Protein AF-0000000078669606 (afdb_homodimer)

Sequence (468 aa):
MRELQNELRSTPSSILHALKALESRNIVRQNESTREYELTNIGYLVYIQLKNVVDSLEAISKFENFWLTHDVKPVPEEFLKTIGNLKNSKLVVASPDELKSPHELYTDLIKRAKWVRAISSVVFREYSDAFLELAFKGADIEAILPEKTYEKFINMLEDEELGALKKLSNMRIYTLEWNPRVSFTVTDYVLAFGLLFPDGRYDMTMDLVSYDPKARKWALDLFHHYKQFAKRVLMRELQNELRSTPSSILHALKALESRNIVRQNESTREYELTNIGYLVYIQLKNVVDSLEAISKFENFWLTHDVKPVPEEFLKTIGNLKNSKLVVASPDELKSPHELYTDLIKRAKWVRAISSVVFREYSDAFLELAFKGADIEAILPEKTYEKFINMLEDEELGALKKLSNMRIYTLEWNPRVSFTVTDYVLAFGLLFPDGRYDMTMDLVSYDPKARKWALDLFHHYKQFAKRVL

InterPro domains:
  IPR013561 Methanogenesis regulatory protein FilR1, middle domain [PF08350] (101-227)
  IPR016490 Transcriptional regulator, HTH, AF0396-type [PIRSF006692] (1-233)
  IPR036390 Winged helix DNA-binding domain superfamily [SSF46785] (2-88)

Secondary structure (DSSP, 8-state):
-HHHHHHHT--HHHHHHHHHHHHHTTSEEE-TTT--EEE-HHHHHHHHHHHHHHHHHHHHHHTHHHHHHS--TTS-HHHHTTGGGGTT-EEEE--TT-SS-HHHHHHHHHTT-SEEEEE-S---HHHHHHHHHHHHTT-EEEEEEEHHHHHHHHHHS-HHHHHHHHH-TTEEEEEESS---EEEEEESS-EEEEEB-TTS-B-TTEEEEE--HHHHHHHHHHHHHHHTT-EE--/-HHHHHHHT--HHHHHHHHHHHHHTTSEEE-TTT--EEE-HHHHHHHHHHHHHHHHHHHHHHTHHHHHHS--TTS-HHHHTTGGGGTT-EEEE--TT-SS-HHHHHHHHHTT-SEEEEE-S---HHHHHHHHHHHHTT-EEEEEEEHHHHHHHHHHS-HHHHHHHHH-TTEEEEEESS---EEEEEESS-EEEEEB-TTS-B-TTEEEEE--HHHHHHHHHHHHHHHTT-EE--

Solvent-accessible surface area (backbone atoms only — not comparable to full-atom values): 24513 Å² total; per-residue (Å²): 106,70,69,54,32,69,72,65,72,49,52,69,67,59,50,51,52,50,50,51,53,35,36,76,68,46,26,31,45,66,38,86,87,77,67,42,75,43,70,32,54,48,22,47,52,50,47,46,38,53,52,41,46,52,34,25,51,47,26,48,61,76,40,38,69,61,42,58,61,25,42,63,76,58,52,55,65,80,55,58,55,49,43,23,44,47,44,79,40,43,81,46,67,51,40,89,84,39,89,50,49,44,64,53,53,50,48,63,67,53,70,79,43,59,31,38,44,33,34,34,69,66,76,50,70,71,57,51,51,48,52,50,53,38,40,73,73,63,15,41,35,40,37,38,22,24,50,71,36,41,51,52,49,55,68,70,44,51,70,68,54,49,55,52,50,73,68,38,86,45,43,36,35,26,32,25,96,57,76,63,58,46,28,35,40,29,37,79,63,39,23,41,42,33,43,17,31,80,86,64,50,73,47,70,39,45,29,41,35,27,67,45,67,58,32,31,49,52,48,48,52,52,49,50,59,52,50,74,69,36,44,81,76,77,106,70,67,54,33,69,72,65,72,50,52,69,67,59,50,51,52,50,50,51,55,34,35,77,67,46,26,31,44,66,38,85,86,76,67,42,75,43,68,32,53,48,23,46,54,49,47,45,40,52,52,42,46,52,34,26,53,47,25,48,60,74,41,38,67,61,44,58,62,27,43,64,77,58,53,57,65,80,55,59,54,50,43,22,46,47,45,78,39,43,80,46,65,51,39,89,84,41,89,51,50,45,64,53,52,50,49,64,66,52,67,79,42,58,32,39,45,34,35,33,69,66,76,49,70,70,57,50,51,48,52,50,52,38,41,73,73,64,14,40,34,38,36,39,21,22,50,73,34,40,52,51,49,56,70,70,45,50,71,67,55,49,55,52,50,71,68,37,85,45,44,37,36,26,30,26,96,57,75,62,57,45,27,34,39,29,37,79,61,39,24,43,41,32,42,18,30,78,87,65,48,73,46,70,41,48,30,41,36,28,67,45,67,57,32,30,49,52,49,48,51,52,48,52,59,52,49,74,70,34,44,78,75,76

Organism: Thermococcus barophilus (strain DSM 11836 / MP) (NCBI:txid391623)

Radius of gyration: 25.69 Å; Cα contacts (8 Å, |Δi|>4): 754; chains: 2; bounding box: 68×64×55 Å

Nearest PDB structures (foldseek):
  4urj-assembly1_A  TM=8.191E-01  e=1.853E-06  Homo sapiens
  4urj-assembly2_C  TM=7.518E-01  e=2.371E-06  Homo sapiens
  5bpi-assembly1_C  TM=5.073E-01  e=5.200E-08  Pyrococcus furiosus
  6kta-assembly1_A  TM=5.971E-01  e=2.873E-01  Halalkalibacterium halodurans C-125
  7kmf-assembly1_E  TM=5.403E-01  e=5.199E+00  Homo sapiens

pLDDT: mean 92.92, std 5.58, range [68.06, 98.69]

Foldseek 3Di:
DVVCCVVVVDDPVVVVVVVVVCVVVQQWDADPVPRDIDGDPNVVVVVVLVVQVVLLVLQCVVCVVQPVFFDPVLQDPVLSSRNSLLNQWDKFFADPPDPDDLLRVVLVQCQPFQEKEKEDAADDPSVVVSVVVNLVVPRQYEYEYEPVRVVVVVVVDDPVRVVVQVPRPRYWYWYAPDRSQWTWMAGPFKIWTWGAGPVSHTDSGITTMDRRPSNRVSVVVSSVVVVVRIDIDD/DVVVCVVVVDDPVVVVVVVVVCVVVQQWDADPVPRDIDGDPNVVVVVVLVVQVVLLVLQCVVCVVQPVFFDPVLQDPVLSSRNSLLNQWDKFFADPVDPDDLLRVVLVQCQPFQEKEKEDAADDPSVVVSVVVNLVVPRQYEYEYEPVRVVVVVVVDDPVRVVVQVPRPRYWYWYAPDRSQWTWMAGPFKIWTFGHGPVSHTDSGITTMDRRPSNRVSVVVSSVVVVVRIDIDD

Structure (mmCIF, N/CA/C/O backbone):
data_AF-0000000078669606-model_v1
#
loop_
_entity.id
_entity.type
_entity.pdbx_description
1 polymer 'Transcriptional regulator'
#
loop_
_atom_site.group_PDB
_atom_site.id
_atom_site.type_symbol
_atom_site.label_atom_id
_atom_site.label_alt_id
_atom_site.label_comp_id
_atom_site.label_asym_id
_atom_site.label_entity_id
_atom_site.label_seq_id
_atom_site.pdbx_PDB_ins_code
_atom_site.Cartn_x
_atom_site.Cartn_y
_atom_site.Cartn_z
_atom_site.occupancy
_atom_site.B_iso_or_equiv
_atom_site.auth_seq_id
_atom_site.auth_comp_id
_atom_site.auth_asym_id
_atom_site.auth_atom_id
_atom_site.pdbx_PDB_model_num
ATOM 1 N N . MET A 1 1 ? -26.266 18.016 -14.43 1 75.88 1 MET A N 1
ATOM 2 C CA . MET A 1 1 ? -27.469 17.25 -14.156 1 75.88 1 MET A CA 1
ATOM 3 C C . MET A 1 1 ? -27.812 16.344 -15.328 1 75.88 1 MET A C 1
ATOM 5 O O . MET A 1 1 ? -28.031 15.141 -15.133 1 75.88 1 MET A O 1
ATOM 9 N N . ARG A 1 2 ? -27.766 16.859 -16.578 1 75.19 2 ARG A N 1
ATOM 10 C CA . ARG A 1 2 ? -28.078 16.062 -17.75 1 75.19 2 ARG A CA 1
ATOM 11 C C . ARG A 1 2 ? -27.125 14.875 -17.875 1 75.19 2 ARG A C 1
ATOM 13 O O . ARG A 1 2 ? -27.562 13.758 -18.188 1 75.19 2 ARG A O 1
ATOM 20 N N . GLU A 1 3 ? -25.859 15.18 -17.594 1 77.94 3 GLU A N 1
ATOM 21 C CA . GLU A 1 3 ? -24.859 14.125 -17.672 1 77.94 3 GLU A CA 1
ATOM 22 C C . GLU A 1 3 ? -25.125 13.016 -16.672 1 77.94 3 GLU A C 1
ATOM 24 O O . GLU A 1 3 ? -25.031 11.828 -17 1 77.94 3 GLU A O 1
ATOM 29 N N . LEU A 1 4 ? -25.562 13.406 -15.469 1 81.56 4 LEU A N 1
ATOM 30 C CA . LEU A 1 4 ? -25.859 12.445 -14.406 1 81.56 4 LEU A CA 1
ATOM 31 C C . LEU A 1 4 ? -27.094 11.633 -14.734 1 81.56 4 LEU A C 1
ATOM 33 O O . LEU A 1 4 ? -27.156 10.43 -14.461 1 81.56 4 LEU A O 1
ATOM 37 N N . GLN A 1 5 ? -28.047 12.336 -15.328 1 83.5 5 GLN A N 1
ATOM 38 C CA . GLN A 1 5 ? -29.266 11.648 -15.727 1 83.5 5 GLN A CA 1
ATOM 39 C C . GLN A 1 5 ? -28.984 10.555 -16.75 1 83.5 5 GLN A C 1
ATOM 41 O O . GLN A 1 5 ? -29.516 9.453 -16.672 1 83.5 5 GLN A O 1
ATOM 46 N N . ASN A 1 6 ? -28.172 10.898 -17.609 1 82.88 6 ASN A N 1
ATOM 47 C CA . ASN A 1 6 ? -27.828 9.953 -18.656 1 82.88 6 ASN A CA 1
ATOM 48 C C . ASN A 1 6 ? -27.047 8.758 -18.109 1 82.88 6 ASN A C 1
ATOM 50 O O . ASN A 1 6 ? -27.25 7.625 -18.547 1 82.88 6 ASN A O 1
ATOM 54 N N . GLU A 1 7 ? -26.234 9 -17.094 1 83.88 7 GLU A N 1
ATOM 55 C CA . GLU A 1 7 ? -25.359 7.969 -16.562 1 83.88 7 GLU A CA 1
ATOM 56 C C . GLU A 1 7 ? -26.094 7.074 -15.57 1 83.88 7 GLU A C 1
ATOM 58 O O . GLU A 1 7 ? -25.875 5.863 -15.531 1 83.88 7 GLU A O 1
ATOM 63 N N . LEU A 1 8 ? -27 7.617 -14.82 1 85.31 8 LEU A N 1
ATOM 64 C CA . LEU A 1 8 ? -27.625 6.891 -13.719 1 85.31 8 LEU A CA 1
ATOM 65 C C . LEU A 1 8 ? -29 6.363 -14.125 1 85.31 8 LEU A C 1
ATOM 67 O O . LEU A 1 8 ? -29.594 5.555 -13.406 1 85.31 8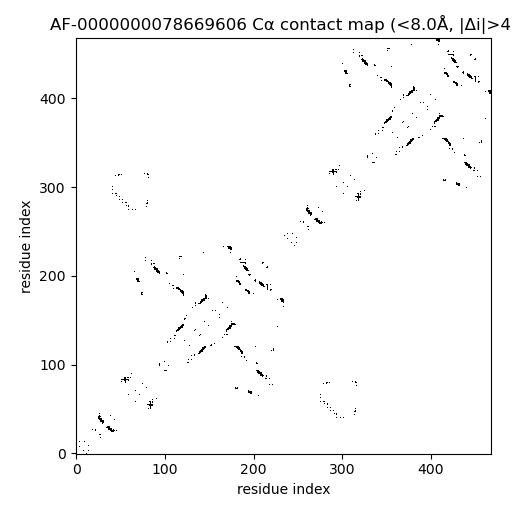 LEU A O 1
ATOM 71 N N . ARG A 1 9 ? -29.5 6.84 -15.234 1 86.19 9 ARG A N 1
ATOM 72 C CA . ARG A 1 9 ? -30.828 6.445 -15.711 1 86.19 9 ARG A CA 1
ATOM 73 C C . ARG A 1 9 ? -31.875 6.621 -14.617 1 86.19 9 ARG A C 1
ATOM 75 O O . ARG A 1 9 ? -32.625 5.699 -14.328 1 86.19 9 ARG A O 1
ATOM 82 N N . SER A 1 10 ? -31.812 7.738 -14.047 1 87.81 10 SER A N 1
ATOM 83 C CA . SER A 1 10 ? -32.719 8.086 -12.961 1 87.81 10 SER A CA 1
ATOM 84 C C . SER A 1 10 ? -33.406 9.43 -13.227 1 87.81 10 SER A C 1
ATOM 86 O O . SER A 1 10 ? -33 10.164 -14.133 1 87.81 10 SER A O 1
ATOM 88 N N . THR A 1 11 ? -34.375 9.68 -12.555 1 88.75 11 THR A N 1
ATOM 89 C CA . THR A 1 11 ? -35.094 10.93 -12.711 1 88.75 11 THR A CA 1
ATOM 90 C C . THR A 1 11 ? -34.344 12.086 -12.07 1 88.75 11 THR A C 1
ATOM 92 O O . THR A 1 11 ? -33.562 11.883 -11.125 1 88.75 11 THR A O 1
ATOM 95 N N . PRO A 1 12 ? -34.562 13.227 -12.672 1 87.5 12 PRO A N 1
ATOM 96 C CA . PRO A 1 12 ? -33.906 14.406 -12.078 1 87.5 12 PRO A CA 1
ATOM 97 C C . PRO A 1 12 ? -34.219 14.562 -10.594 1 87.5 12 PRO A C 1
ATOM 99 O O . PRO A 1 12 ? -33.344 14.945 -9.812 1 87.5 12 PRO A O 1
ATOM 102 N N . SER A 1 13 ? -35.406 14.305 -10.203 1 89.62 13 SER A N 1
ATOM 103 C CA . SER A 1 13 ? -35.781 14.43 -8.805 1 89.62 13 SER A CA 1
ATOM 104 C C . SER A 1 13 ? -35 13.461 -7.922 1 89.62 13 SER A C 1
ATOM 106 O O . SER A 1 13 ? -34.562 13.828 -6.84 1 89.62 13 SER A O 1
ATOM 108 N N . SER A 1 14 ? -34.875 12.266 -8.312 1 91.06 14 SER A N 1
ATOM 109 C CA . SER A 1 14 ? -34.125 11.258 -7.57 1 91.06 14 SER A CA 1
ATOM 110 C C . SER A 1 14 ? -32.625 11.641 -7.48 1 91.06 14 SER A C 1
ATOM 112 O O . SER A 1 14 ? -32 11.445 -6.441 1 91.06 14 SER A O 1
ATOM 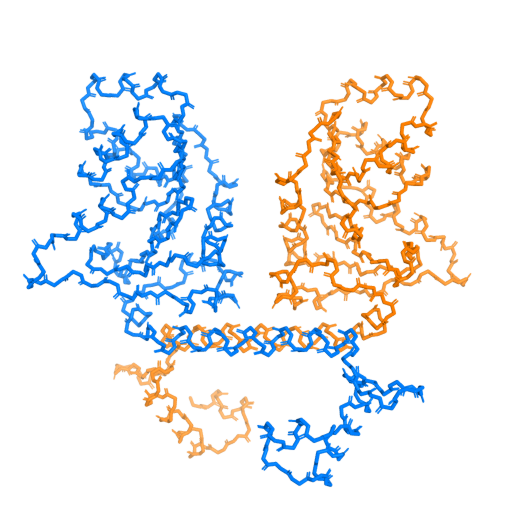114 N N . ILE A 1 15 ? -32.156 12.172 -8.492 1 91.19 15 ILE A N 1
ATOM 115 C CA . ILE A 1 15 ? -30.75 12.578 -8.539 1 91.19 15 ILE A CA 1
ATOM 116 C C . ILE A 1 15 ? -30.531 13.75 -7.586 1 91.19 15 ILE A C 1
ATOM 118 O O . ILE A 1 15 ? -29.547 13.766 -6.832 1 91.19 15 ILE A O 1
ATOM 122 N N . LEU A 1 16 ? -31.453 14.68 -7.664 1 90.25 16 LEU A N 1
ATOM 123 C CA . LEU A 1 16 ? -31.344 15.844 -6.785 1 90.25 16 LEU A CA 1
ATOM 124 C C . LEU A 1 16 ? -31.422 15.422 -5.32 1 90.25 16 LEU A C 1
ATOM 126 O O . LEU A 1 16 ? -30.719 15.969 -4.477 1 90.25 16 LEU A O 1
ATOM 130 N N . HIS A 1 17 ? -32.25 14.492 -5.035 1 93.38 17 HIS A N 1
ATOM 131 C CA . HIS A 1 17 ? -32.375 13.977 -3.678 1 93.38 17 HIS A CA 1
ATOM 132 C C . HIS A 1 17 ? -31.094 13.305 -3.223 1 93.38 17 HIS A C 1
ATOM 134 O O . HIS A 1 17 ? -30.656 13.508 -2.092 1 93.38 17 HIS A O 1
ATOM 140 N N . ALA A 1 18 ? -30.531 12.562 -4.07 1 92.25 18 ALA A N 1
ATOM 141 C CA . ALA A 1 18 ? -29.266 11.898 -3.777 1 92.25 18 ALA A CA 1
ATOM 142 C C . ALA A 1 18 ? -28.156 12.914 -3.576 1 92.25 18 ALA A C 1
ATOM 144 O O . ALA A 1 18 ? -27.328 12.773 -2.662 1 92.25 18 ALA A O 1
ATOM 145 N N . LEU A 1 19 ? -28.172 13.93 -4.402 1 92.81 19 LEU A N 1
ATOM 146 C CA . LEU A 1 19 ? -27.141 14.969 -4.301 1 92.81 19 LEU A CA 1
ATOM 147 C C . LEU A 1 19 ? -27.266 15.719 -2.982 1 92.81 19 LEU A C 1
ATOM 149 O O . LEU A 1 19 ? -26.25 16.031 -2.348 1 92.81 19 LEU A O 1
ATOM 153 N N . LYS A 1 20 ? -28.453 15.961 -2.578 1 93.38 20 LYS A N 1
ATOM 154 C CA . LYS A 1 20 ? -28.688 16.641 -1.305 1 93.38 20 LYS A CA 1
ATOM 155 C C . LYS A 1 20 ? -28.219 15.773 -0.133 1 93.38 20 LYS A C 1
ATOM 157 O O . LYS A 1 20 ? -27.656 16.281 0.838 1 93.38 20 LYS A O 1
ATOM 162 N N . ALA A 1 21 ? -28.484 14.516 -0.248 1 94.81 21 ALA A N 1
ATOM 163 C CA . ALA A 1 21 ? -28.031 13.586 0.782 1 94.81 21 ALA A CA 1
ATOM 164 C C . ALA A 1 21 ? -26.5 13.562 0.864 1 94.81 21 ALA A C 1
ATOM 166 O O . ALA A 1 21 ? -25.938 13.562 1.958 1 94.81 21 ALA A O 1
ATOM 167 N N . LEU A 1 22 ? -25.844 13.562 -0.27 1 95.62 22 LEU A N 1
ATOM 168 C CA . LEU A 1 22 ? -24.391 13.562 -0.329 1 95.62 22 LEU A CA 1
ATOM 169 C C . LEU A 1 22 ? -23.828 14.883 0.197 1 95.62 22 LEU A C 1
ATOM 171 O O . LEU A 1 22 ? -22.781 14.891 0.849 1 95.62 22 LEU A O 1
ATOM 175 N N . GLU A 1 23 ? -24.5 15.906 -0.099 1 95.44 23 GLU A N 1
ATOM 176 C CA . GLU A 1 23 ? -24.094 17.219 0.385 1 95.44 23 GLU A CA 1
ATOM 177 C C . GLU A 1 23 ? -24.188 17.312 1.905 1 95.44 23 GLU A C 1
ATOM 179 O O . GLU A 1 23 ? -23.312 17.875 2.562 1 95.44 23 GLU A O 1
ATOM 184 N N . SER A 1 24 ? -25.266 16.719 2.432 1 95 24 SER A N 1
ATOM 185 C CA . SER A 1 24 ? -25.484 16.766 3.875 1 95 24 SER A CA 1
ATOM 186 C C . SER A 1 24 ? -24.406 15.969 4.613 1 95 24 SER A C 1
ATOM 188 O O . SER A 1 24 ? -24.156 16.203 5.797 1 95 24 SER A O 1
ATOM 190 N N . ARG A 1 25 ? -23.766 15.102 3.867 1 94.56 25 ARG A N 1
ATOM 191 C CA . ARG A 1 25 ? -22.703 14.281 4.449 1 94.56 25 ARG A CA 1
ATOM 192 C C . ARG A 1 25 ? -21.328 14.812 4.059 1 94.56 25 ARG A C 1
ATOM 194 O O . ARG A 1 25 ? -20.328 14.125 4.242 1 94.56 25 ARG A O 1
ATOM 201 N N . ASN A 1 26 ? -21.297 15.938 3.385 1 95.69 26 ASN A N 1
ATOM 202 C CA . ASN A 1 26 ? -20.078 16.641 2.984 1 95.69 26 ASN A CA 1
ATOM 203 C C . ASN A 1 26 ? -19.297 15.844 1.944 1 95.69 26 ASN A C 1
ATOM 205 O O . ASN A 1 26 ? -18.078 15.93 1.89 1 95.69 26 ASN A O 1
ATOM 209 N N . ILE A 1 27 ? -19.969 15.047 1.2 1 96.69 27 ILE A N 1
ATOM 210 C CA . ILE A 1 27 ? -19.328 14.258 0.154 1 96.69 27 ILE A CA 1
ATOM 211 C C . ILE A 1 27 ? -19.219 15.086 -1.124 1 96.69 27 ILE A C 1
ATOM 213 O O . ILE A 1 27 ? -18.219 15.008 -1.837 1 96.69 27 ILE A O 1
ATOM 217 N N . VAL A 1 28 ? -20.266 15.922 -1.388 1 96.5 28 VAL A N 1
ATOM 218 C CA . VAL A 1 28 ? -20.25 16.844 -2.514 1 96.5 28 VAL A CA 1
ATOM 219 C C . VAL A 1 28 ? -20.578 18.25 -2.031 1 96.5 28 VAL A C 1
ATOM 221 O O . VAL A 1 28 ? -21.094 18.438 -0.932 1 96.5 28 VAL A O 1
ATOM 224 N N . ARG A 1 29 ? -20.156 19.188 -2.789 1 95.38 29 ARG A N 1
ATOM 225 C CA . ARG A 1 29 ? -20.531 20.578 -2.572 1 95.38 29 ARG A CA 1
ATOM 226 C C . ARG A 1 29 ? -20.938 21.25 -3.883 1 95.38 29 ARG A C 1
ATOM 228 O O . ARG A 1 29 ? -20.406 20.906 -4.945 1 95.38 29 ARG A O 1
ATOM 235 N N . GLN A 1 30 ? -21.875 22.016 -3.742 1 92 30 GLN A N 1
ATOM 236 C CA . GLN A 1 30 ? -22.297 22.797 -4.906 1 92 30 GLN A CA 1
ATOM 237 C C . GLN A 1 30 ? -21.578 24.141 -4.969 1 92 30 GLN A C 1
ATOM 239 O O . GLN A 1 30 ? -21.562 24.875 -3.988 1 92 30 GLN A O 1
ATOM 244 N N . ASN A 1 31 ? -20.938 24.297 -6.145 1 90.56 31 ASN A N 1
ATOM 245 C CA . ASN A 1 31 ? -20.359 25.625 -6.359 1 90.56 31 ASN A CA 1
ATOM 246 C C . ASN A 1 31 ? -21.438 26.703 -6.398 1 90.56 31 ASN A C 1
ATOM 248 O O . ASN A 1 31 ? -22.391 26.609 -7.176 1 90.56 31 ASN A O 1
ATOM 252 N N . GLU A 1 32 ? -21.219 27.719 -5.633 1 87.62 32 GLU A N 1
ATOM 253 C CA . GLU A 1 32 ? -22.234 28.75 -5.523 1 87.62 32 GLU A CA 1
ATOM 254 C C . GLU A 1 32 ? -22.359 29.547 -6.82 1 87.62 32 GLU A C 1
ATOM 256 O O . GLU A 1 32 ? -23.453 29.969 -7.199 1 87.62 32 GLU A O 1
ATOM 261 N N . SER A 1 33 ? -21.281 29.672 -7.52 1 91.25 33 SER A N 1
ATOM 262 C CA . SER A 1 33 ? -21.25 30.5 -8.719 1 91.25 33 SER A CA 1
ATOM 263 C C . SER A 1 33 ? -21.703 29.719 -9.945 1 91.25 33 SER A C 1
ATOM 265 O O . SER A 1 33 ? -22.531 30.188 -10.727 1 91.25 33 SER A O 1
ATOM 267 N N . THR A 1 34 ? -21.297 28.5 -10.078 1 88.12 34 THR A N 1
ATOM 268 C CA . THR A 1 34 ? -21.547 27.734 -11.297 1 88.12 34 THR A CA 1
ATOM 269 C C . THR A 1 34 ? -22.719 26.766 -11.094 1 88.12 34 THR A C 1
ATOM 271 O O . THR A 1 34 ? -23.25 26.234 -12.062 1 88.12 34 THR A O 1
ATOM 274 N N . ARG A 1 35 ? -23.109 26.578 -9.898 1 85.06 35 ARG A N 1
ATOM 275 C CA . ARG A 1 35 ? -24.172 25.656 -9.516 1 85.06 35 ARG A CA 1
ATOM 276 C C . ARG A 1 35 ? -23.812 24.219 -9.867 1 85.06 35 ARG A C 1
ATOM 278 O O . ARG A 1 35 ? -24.688 23.359 -9.922 1 85.06 35 ARG A O 1
ATOM 285 N N . GLU A 1 36 ? -22.531 24.078 -10.141 1 88.44 36 GLU A N 1
ATOM 286 C CA . GLU A 1 36 ? -22.047 22.719 -10.406 1 88.44 36 GLU A CA 1
ATOM 287 C C . GLU A 1 36 ? -21.609 22.031 -9.125 1 88.44 36 GLU A C 1
ATOM 289 O O . GLU A 1 36 ? -21.156 22.672 -8.188 1 88.44 36 GLU A O 1
ATOM 294 N N . TYR A 1 37 ? -21.875 20.703 -9.188 1 90.5 37 TYR A N 1
ATOM 295 C CA . TYR A 1 37 ? -21.469 19.906 -8.039 1 90.5 37 TYR A CA 1
ATOM 296 C C . TYR A 1 37 ? -20.062 19.344 -8.242 1 90.5 37 TYR A C 1
ATOM 298 O O . TYR A 1 37 ? -19.688 19 -9.359 1 90.5 37 TYR A O 1
ATOM 306 N N . GLU A 1 38 ? -19.312 19.344 -7.117 1 93.69 38 GLU A N 1
ATOM 307 C CA . GLU A 1 38 ? -17.984 18.734 -7.117 1 93.69 38 GLU A CA 1
ATOM 308 C C . GLU A 1 38 ? -17.75 17.938 -5.844 1 93.69 38 GLU A C 1
ATOM 310 O O . GLU A 1 38 ? -18.406 18.156 -4.832 1 93.69 38 GLU A O 1
ATOM 315 N N . LEU A 1 39 ? -16.844 17 -5.922 1 94.75 39 LEU A N 1
ATOM 316 C CA . LEU A 1 39 ? -16.453 16.234 -4.738 1 94.75 39 LEU A CA 1
ATOM 317 C C . LEU A 1 39 ? -15.68 17.109 -3.756 1 94.75 39 LEU A C 1
ATOM 319 O O . LEU A 1 39 ? -14.82 17.891 -4.16 1 94.75 39 LEU A O 1
ATOM 323 N N . THR A 1 40 ? -16.031 17 -2.506 1 95.69 40 THR A N 1
ATOM 324 C CA . THR A 1 40 ? -15.148 17.516 -1.465 1 95.69 40 THR A CA 1
ATOM 325 C C . THR A 1 40 ? -13.969 16.578 -1.231 1 95.69 40 THR A C 1
ATOM 327 O O . THR A 1 40 ? -13.875 15.531 -1.872 1 95.69 40 THR A O 1
ATOM 330 N N . ASN A 1 41 ? -13.117 16.938 -0.319 1 95.69 41 ASN A N 1
ATOM 331 C CA . ASN A 1 41 ? -12.047 16.031 0.069 1 95.69 41 ASN A CA 1
ATOM 332 C C . ASN A 1 41 ? -12.594 14.734 0.666 1 95.69 41 ASN A C 1
ATOM 334 O O . ASN A 1 41 ? -12.055 13.656 0.427 1 95.69 41 ASN A O 1
ATOM 338 N N . ILE A 1 42 ? -13.664 14.891 1.345 1 97.12 42 ILE A N 1
ATOM 339 C CA . ILE A 1 42 ? -14.336 13.719 1.896 1 97.12 42 ILE A CA 1
ATOM 340 C C . ILE A 1 42 ? -14.875 12.852 0.763 1 97.12 42 ILE A C 1
ATOM 342 O O . ILE A 1 42 ? -14.688 11.633 0.758 1 97.12 42 ILE A O 1
ATOM 346 N N . GLY A 1 43 ? -15.539 13.547 -0.112 1 97.31 43 GLY A N 1
ATOM 347 C CA . GLY A 1 43 ? -16.062 12.828 -1.267 1 97.31 43 GLY A CA 1
ATOM 348 C C . GLY A 1 43 ? -14.977 12.117 -2.057 1 97.31 43 GLY A C 1
ATOM 349 O O . GLY A 1 43 ? -15.172 10.977 -2.494 1 97.31 43 GLY A O 1
ATOM 350 N N . TYR A 1 44 ? -13.891 12.766 -2.197 1 97.56 44 TYR A N 1
ATOM 351 C CA . TYR A 1 44 ? -12.766 12.18 -2.912 1 97.56 44 TYR A CA 1
ATOM 352 C C . TYR A 1 44 ? -12.242 10.945 -2.189 1 97.56 44 TYR A C 1
ATOM 354 O O . TYR A 1 44 ? -11.992 9.914 -2.814 1 97.56 44 TYR A O 1
ATOM 362 N N . LEU A 1 45 ? -12.086 11 -0.934 1 98.19 45 LEU A N 1
ATOM 363 C CA . LEU A 1 45 ? -11.617 9.875 -0.139 1 98.19 45 LEU A CA 1
ATOM 364 C C . LEU A 1 45 ? -12.602 8.711 -0.211 1 98.19 45 LEU A C 1
ATOM 366 O O . LEU A 1 45 ? -12.188 7.555 -0.343 1 98.19 45 LEU A O 1
ATOM 370 N N . VAL A 1 46 ? -13.875 9.023 -0.153 1 97.94 46 VAL A N 1
ATOM 371 C CA . VAL A 1 46 ? -14.906 7.988 -0.266 1 97.94 46 VAL A CA 1
ATOM 372 C C . VAL A 1 46 ? -14.844 7.355 -1.653 1 97.94 46 VAL A C 1
ATOM 374 O O . VAL A 1 46 ? -14.914 6.129 -1.786 1 97.94 46 VAL A O 1
ATOM 377 N N . TYR A 1 47 ? -14.695 8.211 -2.605 1 97.81 47 TYR A N 1
ATOM 378 C CA . TYR A 1 47 ? -14.578 7.727 -3.977 1 97.81 47 TYR A CA 1
ATOM 379 C C . TYR A 1 47 ? -13.422 6.742 -4.109 1 97.81 47 TYR A C 1
ATOM 381 O O . TYR A 1 47 ? -13.57 5.676 -4.711 1 97.81 47 TYR A O 1
ATOM 389 N N . ILE A 1 48 ? -12.297 7.059 -3.549 1 98.06 48 ILE A N 1
ATOM 390 C CA . ILE A 1 48 ? -11.109 6.215 -3.621 1 98.06 48 ILE A CA 1
ATOM 391 C C . ILE A 1 48 ? -11.406 4.855 -2.992 1 98.06 48 ILE A C 1
ATOM 393 O O . ILE A 1 48 ? -11.008 3.818 -3.529 1 98.06 48 ILE A O 1
ATOM 397 N N . GLN A 1 49 ? -12.133 4.844 -1.894 1 98.38 49 GLN A N 1
ATOM 398 C CA . GLN A 1 49 ? -12.469 3.584 -1.239 1 98.38 49 GLN A CA 1
ATOM 399 C C . GLN A 1 49 ? -13.406 2.746 -2.105 1 98.38 49 GLN A C 1
ATOM 401 O O . GLN A 1 49 ? -13.211 1.539 -2.254 1 98.38 49 GLN A O 1
ATOM 406 N N . LEU A 1 50 ? -14.398 3.4 -2.654 1 97.69 50 LEU A N 1
ATOM 407 C CA . LEU A 1 50 ? -15.367 2.691 -3.482 1 97.69 50 LEU A CA 1
ATOM 408 C C . LEU A 1 50 ? -14.703 2.123 -4.73 1 97.69 50 LEU A C 1
ATOM 410 O O . LEU A 1 50 ? -14.945 0.97 -5.098 1 97.69 50 LEU A O 1
ATOM 414 N N . LYS A 1 51 ? -13.906 2.947 -5.309 1 97.94 51 LYS A N 1
ATOM 415 C CA . LYS A 1 51 ? -13.188 2.486 -6.492 1 97.94 51 LYS A CA 1
ATOM 416 C C . LYS A 1 51 ? -12.281 1.303 -6.156 1 97.94 51 LYS A C 1
ATOM 418 O O . LYS A 1 51 ? -12.242 0.319 -6.898 1 97.94 51 LYS A O 1
ATOM 423 N N . ASN A 1 52 ? -11.602 1.382 -5.062 1 98.06 52 ASN A N 1
ATOM 424 C CA . ASN A 1 52 ? -10.703 0.315 -4.645 1 98.06 52 ASN A CA 1
ATOM 425 C C . ASN A 1 52 ? -11.453 -0.994 -4.406 1 98.06 52 ASN A C 1
ATOM 427 O O . ASN A 1 52 ? -11 -2.057 -4.836 1 98.06 52 ASN A O 1
ATOM 431 N N . VAL A 1 53 ? -12.555 -0.908 -3.742 1 98 53 VAL A N 1
ATOM 432 C CA . VAL A 1 53 ? -13.297 -2.129 -3.436 1 98 53 VAL A CA 1
ATOM 433 C C . VAL A 1 53 ? -13.875 -2.719 -4.723 1 98 53 VAL A C 1
ATOM 435 O O . VAL A 1 53 ? -13.836 -3.936 -4.922 1 98 53 VAL A O 1
ATOM 438 N N . VAL A 1 54 ? -14.352 -1.916 -5.605 1 97.94 54 VAL A N 1
ATOM 439 C CA . VAL A 1 54 ? -14.891 -2.383 -6.879 1 97.94 54 VAL A CA 1
ATOM 440 C C . VAL A 1 54 ? -13.789 -3.068 -7.688 1 97.94 54 VAL A C 1
ATOM 442 O O . VAL A 1 54 ? -13.977 -4.188 -8.172 1 97.94 54 VAL A O 1
ATOM 445 N N . ASP A 1 55 ? -12.672 -2.398 -7.781 1 98.38 55 ASP A N 1
ATOM 446 C CA . ASP A 1 55 ? -11.547 -2.965 -8.523 1 98.38 55 ASP A CA 1
ATOM 447 C C . ASP A 1 55 ? -11.094 -4.281 -7.902 1 98.38 55 ASP A C 1
ATOM 449 O O . ASP A 1 55 ? -10.773 -5.234 -8.617 1 98.38 55 ASP A O 1
ATOM 453 N N . SER A 1 56 ? -11.07 -4.332 -6.621 1 98.62 56 SER A N 1
ATOM 454 C CA . SER A 1 56 ? -10.617 -5.527 -5.918 1 98.62 56 SER A CA 1
ATOM 455 C C . SER A 1 56 ? -11.586 -6.688 -6.125 1 98.62 56 SER A C 1
ATOM 457 O O . SER A 1 56 ? -11.164 -7.812 -6.398 1 98.62 56 SER A O 1
ATOM 459 N N . LEU A 1 57 ? -12.859 -6.383 -6.023 1 98.19 57 LEU A N 1
ATOM 460 C CA . LEU A 1 57 ? -13.844 -7.434 -6.219 1 98.19 57 LEU A CA 1
ATOM 461 C C . LEU A 1 57 ? -13.828 -7.934 -7.66 1 98.19 57 LEU A C 1
ATOM 463 O O . LEU A 1 57 ? -14.055 -9.117 -7.914 1 98.19 57 LEU A O 1
ATOM 467 N N . GLU A 1 58 ? -13.547 -7.047 -8.523 1 98.38 58 GLU A N 1
ATOM 468 C CA . GLU A 1 58 ? -13.391 -7.457 -9.914 1 98.38 58 GLU A CA 1
ATOM 469 C C . GLU A 1 58 ? -12.219 -8.414 -10.086 1 98.38 58 GLU A C 1
ATOM 471 O O . GLU A 1 58 ? -12.344 -9.461 -10.727 1 98.38 58 GLU A O 1
ATOM 476 N N . ALA A 1 59 ? -11.109 -8.094 -9.555 1 98.5 59 ALA A N 1
ATOM 477 C CA . ALA A 1 59 ? -9.93 -8.945 -9.633 1 98.5 59 ALA A CA 1
ATOM 478 C C . ALA A 1 59 ? -10.188 -10.305 -8.977 1 98.5 59 ALA A C 1
ATOM 480 O O . ALA A 1 59 ? -9.789 -11.344 -9.516 1 98.5 59 ALA A O 1
ATOM 481 N N . ILE A 1 60 ? -10.859 -10.273 -7.875 1 98.31 60 ILE A N 1
ATOM 482 C CA . ILE A 1 60 ? -11.164 -11.5 -7.137 1 98.31 60 ILE A CA 1
ATOM 483 C C . ILE A 1 60 ? -12.086 -12.383 -7.969 1 98.31 60 ILE A C 1
ATOM 485 O O . ILE A 1 60 ? -11.844 -13.586 -8.102 1 98.31 60 ILE A O 1
ATOM 489 N N . SER A 1 61 ? -13.078 -11.781 -8.547 1 97.44 61 SER A N 1
ATOM 490 C CA . SER A 1 61 ? -14.047 -12.531 -9.328 1 97.44 61 SER A CA 1
ATOM 491 C C . SER A 1 61 ? -13.43 -13.039 -10.633 1 97.44 61 SER A C 1
ATOM 493 O O . SER A 1 61 ? -13.625 -14.195 -11.008 1 97.44 61 SER A O 1
ATOM 495 N N . LYS A 1 62 ? -12.719 -12.219 -11.258 1 97.56 62 LYS A N 1
ATOM 496 C CA . LYS A 1 62 ? -12.125 -12.539 -12.547 1 97.56 62 LYS A CA 1
ATOM 497 C C . LYS A 1 62 ? -11.164 -13.719 -12.438 1 97.56 62 LYS A C 1
ATOM 499 O O . LYS A 1 62 ? -11.086 -14.547 -13.352 1 97.56 62 LYS A O 1
ATOM 504 N N . PHE A 1 63 ? -10.477 -13.781 -11.359 1 97.81 63 PHE A N 1
ATOM 505 C CA . PHE A 1 63 ? -9.453 -14.812 -11.203 1 97.81 63 PHE A CA 1
ATOM 506 C C . PHE A 1 63 ? -9.805 -15.75 -10.055 1 97.81 63 PHE A C 1
ATOM 508 O O . PHE A 1 63 ? -8.922 -16.172 -9.305 1 97.81 63 PHE A O 1
ATOM 515 N N . GLU A 1 64 ? -11.016 -16.016 -9.906 1 96.88 64 GLU A N 1
ATOM 516 C CA . GLU A 1 64 ? -11.562 -16.781 -8.789 1 96.88 64 GLU A CA 1
ATOM 517 C C . GLU A 1 64 ? -10.844 -18.125 -8.633 1 96.88 64 GLU A C 1
ATOM 519 O O . GLU A 1 64 ? -10.406 -18.469 -7.535 1 96.88 64 GLU A O 1
ATOM 524 N N . ASN A 1 65 ? -10.672 -18.859 -9.734 1 94.88 65 ASN A N 1
ATOM 525 C CA . ASN A 1 65 ? -10.039 -20.172 -9.672 1 94.88 65 ASN A CA 1
ATOM 526 C C . ASN A 1 65 ? -8.594 -20.062 -9.188 1 94.88 65 ASN A C 1
ATOM 528 O O . ASN A 1 65 ? -8.141 -20.906 -8.414 1 94.88 65 ASN A O 1
ATOM 532 N N . PHE A 1 66 ? -7.918 -19.109 -9.633 1 96.44 66 PHE A N 1
ATOM 533 C CA . PHE A 1 66 ? -6.539 -18.875 -9.219 1 96.44 66 PHE A CA 1
ATOM 534 C C . PHE A 1 66 ? -6.457 -18.672 -7.715 1 96.44 66 PHE A C 1
ATOM 536 O O . PHE A 1 66 ? -5.637 -19.297 -7.039 1 96.44 66 PHE A O 1
ATOM 543 N N . TRP A 1 67 ? -7.359 -17.828 -7.18 1 97.06 67 TRP A N 1
ATOM 544 C CA . TRP A 1 67 ? -7.34 -17.516 -5.758 1 97.06 67 TRP A CA 1
ATOM 545 C C . TRP A 1 67 ? -7.77 -18.719 -4.926 1 97.06 67 TRP A C 1
ATOM 547 O O . TRP A 1 67 ? -7.227 -18.953 -3.844 1 97.06 67 TRP A O 1
ATOM 557 N N . LEU A 1 68 ? -8.68 -19.453 -5.434 1 95.38 68 LEU A N 1
ATOM 558 C CA . LEU A 1 68 ? -9.242 -20.578 -4.691 1 95.38 68 LEU A CA 1
ATOM 559 C C . LEU A 1 68 ? -8.227 -21.703 -4.539 1 95.38 68 LEU A C 1
ATOM 561 O O . LEU A 1 68 ? -8.195 -22.375 -3.51 1 95.38 68 LEU A O 1
ATOM 565 N N . THR A 1 69 ? -7.383 -21.844 -5.492 1 94.62 69 THR A N 1
ATOM 566 C CA . THR A 1 69 ? -6.531 -23.016 -5.543 1 94.62 69 THR A CA 1
ATOM 567 C C . THR A 1 69 ? -5.148 -22.719 -4.98 1 94.62 69 THR A C 1
ATOM 569 O O . THR A 1 69 ? -4.344 -23.625 -4.762 1 94.62 69 THR A O 1
ATOM 572 N N . HIS A 1 70 ? -4.863 -21.469 -4.703 1 96 70 HIS A N 1
ATOM 573 C CA . HIS A 1 70 ? -3.545 -21.094 -4.215 1 96 70 HIS A CA 1
ATOM 574 C C . HIS A 1 70 ? -3.635 -20.438 -2.836 1 96 70 HIS A C 1
ATOM 576 O O . HIS A 1 70 ? -4.699 -19.953 -2.443 1 96 70 HIS A O 1
ATOM 582 N N . ASP A 1 71 ? -2.541 -20.469 -2.176 1 94.44 71 ASP A N 1
ATOM 583 C CA . ASP A 1 71 ? -2.463 -19.844 -0.86 1 94.44 71 ASP A CA 1
ATOM 584 C C . ASP A 1 71 ? -2.25 -18.328 -0.982 1 94.44 71 ASP A C 1
ATOM 586 O O . ASP A 1 71 ? -1.199 -17.875 -1.447 1 94.44 71 ASP A O 1
ATOM 590 N N . VAL A 1 72 ? -3.168 -17.562 -0.437 1 95.69 72 VAL A N 1
ATOM 591 C CA . VAL A 1 72 ? -3.1 -16.109 -0.583 1 95.69 72 VAL A CA 1
ATOM 592 C C . VAL A 1 72 ? -2.594 -15.484 0.713 1 95.69 72 VAL A C 1
ATOM 594 O O . VAL A 1 72 ? -2.172 -14.328 0.726 1 95.69 72 VAL A O 1
ATOM 597 N N . LYS A 1 73 ? -2.527 -16.219 1.717 1 92.81 73 LYS A N 1
ATOM 598 C CA . LYS A 1 73 ? -2.305 -15.695 3.064 1 92.81 73 LYS A CA 1
ATOM 599 C C . LYS A 1 73 ? -0.873 -15.195 3.234 1 92.81 73 LYS A C 1
ATOM 601 O O . LYS A 1 73 ? -0.62 -14.273 4.008 1 92.81 73 LYS A O 1
ATOM 606 N N . PRO A 1 74 ? 0.051 -15.805 2.451 1 92.12 74 PRO A N 1
ATOM 607 C CA . PRO A 1 74 ? 1.426 -15.32 2.6 1 92.12 74 PRO A CA 1
ATOM 608 C C . PRO A 1 74 ? 1.617 -13.906 2.047 1 92.12 74 PRO A C 1
ATOM 610 O O . PRO A 1 74 ? 2.6 -13.242 2.379 1 92.12 74 PRO A O 1
ATOM 613 N N . VAL A 1 75 ? 0.767 -13.461 1.196 1 95.88 75 VAL A N 1
ATOM 614 C CA . VAL A 1 75 ? 0.824 -12.086 0.712 1 95.88 75 VAL A CA 1
ATOM 615 C C . VAL A 1 75 ? 0.427 -11.125 1.832 1 95.88 75 VAL A C 1
ATOM 617 O O . VAL A 1 75 ? -0.631 -11.281 2.445 1 95.88 75 VAL A O 1
ATOM 620 N N . PRO A 1 76 ? 1.306 -10.156 2.107 1 95.19 76 PRO A N 1
ATOM 621 C CA . PRO A 1 76 ? 0.974 -9.234 3.195 1 95.19 76 PRO A CA 1
ATOM 622 C C . PRO A 1 76 ? -0.388 -8.57 3.012 1 95.19 76 PRO A C 1
ATOM 624 O O . PRO A 1 76 ? -0.749 -8.195 1.894 1 95.19 76 PRO A O 1
ATOM 627 N N . GLU A 1 77 ? -1.104 -8.43 4.086 1 95.88 77 GLU A N 1
ATOM 628 C CA . GLU A 1 77 ? -2.467 -7.906 4.07 1 95.88 77 GLU A CA 1
ATOM 629 C C . GLU A 1 77 ? -2.533 -6.555 3.369 1 95.88 77 GLU A C 1
ATOM 631 O O . GLU A 1 77 ? -3.488 -6.27 2.643 1 95.88 77 GLU A O 1
ATOM 636 N N . GLU A 1 78 ? -1.496 -5.75 3.57 1 93.94 78 GLU A N 1
ATOM 637 C CA . GLU A 1 78 ? -1.459 -4.406 3.002 1 93.94 78 GLU A CA 1
ATOM 638 C C . GLU A 1 78 ? -1.534 -4.449 1.478 1 93.94 78 GLU A C 1
ATOM 640 O O . GLU A 1 78 ? -2.1 -3.551 0.854 1 93.94 78 GLU A O 1
ATOM 645 N N . PHE A 1 79 ? -1.046 -5.516 0.93 1 96.75 79 PHE A N 1
ATOM 646 C CA . PHE A 1 79 ? -1.063 -5.648 -0.521 1 96.75 79 PHE A CA 1
ATOM 647 C C . PHE A 1 79 ? -2.367 -6.285 -0.991 1 96.75 79 PHE A C 1
ATOM 649 O O . PHE A 1 79 ? -2.873 -5.953 -2.066 1 96.75 79 PHE A O 1
ATOM 656 N N . LEU A 1 80 ? -2.92 -7.094 -0.118 1 98.06 80 LEU A N 1
ATOM 657 C CA . LEU A 1 80 ? -4.199 -7.707 -0.459 1 98.06 80 LEU A CA 1
ATOM 658 C C . LEU A 1 80 ? -5.316 -6.664 -0.463 1 98.06 80 LEU A C 1
ATOM 660 O O . LEU A 1 80 ? -6.289 -6.797 -1.207 1 98.06 80 LEU A O 1
ATOM 664 N N . LYS A 1 81 ? -5.176 -5.617 0.278 1 97.94 81 LYS A N 1
ATOM 665 C CA . LYS A 1 81 ? -6.148 -4.531 0.331 1 97.94 81 LYS A CA 1
ATOM 666 C C . LYS A 1 81 ? -6.27 -3.832 -1.021 1 97.94 81 LYS A C 1
ATOM 668 O O . LYS A 1 81 ? -7.273 -3.17 -1.297 1 97.94 81 LYS A O 1
ATOM 673 N N . THR A 1 82 ? -5.254 -3.961 -1.833 1 97.75 82 THR A N 1
ATOM 674 C CA . THR A 1 82 ? -5.234 -3.27 -3.117 1 97.75 82 THR A CA 1
ATOM 675 C C . THR A 1 82 ? -5.074 -4.262 -4.266 1 97.75 82 THR A C 1
ATOM 677 O O . THR A 1 82 ? -4.441 -3.957 -5.277 1 97.75 82 THR A O 1
ATOM 680 N N . ILE A 1 83 ? -5.625 -5.422 -4.078 1 98.06 83 ILE A N 1
ATOM 681 C CA . ILE A 1 83 ? -5.504 -6.5 -5.055 1 98.06 83 ILE A CA 1
ATOM 682 C C . ILE A 1 83 ? -6.184 -6.09 -6.363 1 98.06 83 ILE A C 1
ATOM 684 O O . ILE A 1 83 ? -5.953 -6.707 -7.406 1 98.06 83 ILE A O 1
ATOM 688 N N . GLY A 1 84 ? -6.977 -4.984 -6.301 1 98.12 84 GLY A N 1
ATOM 689 C CA . GLY A 1 84 ? -7.602 -4.43 -7.492 1 98.12 84 GLY A CA 1
ATOM 690 C C . GLY A 1 84 ? -6.598 -3.949 -8.523 1 98.12 84 GLY A C 1
ATOM 691 O O . GLY A 1 84 ? -6.93 -3.814 -9.703 1 98.12 84 GLY A O 1
ATOM 692 N N . ASN A 1 85 ? -5.395 -3.699 -8.102 1 98.19 85 ASN A N 1
ATOM 693 C CA . ASN A 1 85 ? -4.332 -3.293 -9.016 1 98.19 85 ASN A CA 1
ATOM 694 C C . ASN A 1 85 ? -4.02 -4.387 -10.031 1 98.19 85 ASN A C 1
ATOM 696 O O . ASN A 1 85 ? -3.416 -4.117 -11.07 1 98.19 85 ASN A O 1
ATOM 700 N N . LEU A 1 86 ? -4.508 -5.617 -9.781 1 98.44 86 LEU A N 1
ATOM 701 C CA . LEU A 1 86 ? -4.223 -6.742 -10.664 1 98.44 86 LEU A CA 1
ATOM 702 C C . LEU A 1 86 ? -5.391 -7 -11.609 1 98.44 86 LEU A C 1
ATOM 704 O O . LEU A 1 86 ? -5.355 -7.941 -12.406 1 98.44 86 LEU A O 1
ATOM 708 N N . LYS A 1 87 ? -6.367 -6.188 -11.562 1 98.44 87 LYS A N 1
ATOM 709 C CA . LYS A 1 87 ? -7.617 -6.484 -12.25 1 98.44 87 LYS A CA 1
ATOM 710 C C . LYS A 1 87 ? -7.406 -6.57 -13.758 1 98.44 87 LYS A C 1
ATOM 712 O O . LYS A 1 87 ? -8.102 -7.324 -14.453 1 98.44 87 LYS A O 1
ATOM 717 N N . ASN A 1 88 ? -6.418 -5.867 -14.305 1 98.38 88 ASN A N 1
ATOM 718 C CA . ASN A 1 88 ? -6.168 -5.859 -15.742 1 98.38 88 ASN A CA 1
ATOM 719 C C . ASN A 1 88 ? -5.188 -6.953 -16.156 1 98.38 88 ASN A C 1
ATOM 721 O O . ASN A 1 88 ? -4.676 -6.949 -17.266 1 98.38 88 ASN A O 1
ATOM 725 N N . SER A 1 89 ? -4.965 -7.852 -15.312 1 98.38 89 SER A N 1
ATOM 726 C CA . SER A 1 89 ? -4.105 -8.992 -15.609 1 98.38 89 SER A CA 1
ATOM 727 C C . SER A 1 89 ? -4.84 -10.039 -16.438 1 98.38 89 SER A C 1
ATOM 729 O O . SER A 1 89 ? -6.047 -9.922 -16.672 1 98.38 89 SER A O 1
ATOM 731 N N . LYS A 1 90 ? -4.07 -10.938 -16.938 1 97.38 90 LYS A N 1
ATOM 732 C CA . LYS A 1 90 ? -4.559 -12.148 -17.594 1 97.38 90 LYS A CA 1
ATOM 733 C C . LYS A 1 90 ? -3.992 -13.398 -16.922 1 97.38 90 LYS A C 1
ATOM 735 O O . LYS A 1 90 ? -2.818 -13.43 -16.547 1 97.38 90 LYS A O 1
ATOM 740 N N . LEU A 1 91 ? -4.883 -14.312 -16.797 1 95.62 91 LEU A N 1
ATOM 741 C CA . LEU A 1 91 ? -4.43 -15.602 -16.281 1 95.62 91 LEU A CA 1
ATOM 742 C C . LEU A 1 91 ? -3.832 -16.453 -17.406 1 95.62 91 LEU A C 1
ATOM 744 O O . LEU A 1 91 ? -4.535 -16.828 -18.344 1 95.62 91 LEU A O 1
ATOM 748 N N . VAL A 1 92 ? -2.561 -16.703 -17.312 1 92.81 92 VAL A N 1
ATOM 749 C CA . VAL A 1 92 ? -1.883 -17.547 -18.281 1 92.81 92 VAL A CA 1
ATOM 750 C C . VAL A 1 92 ? -1.754 -18.969 -17.719 1 92.81 92 VAL A C 1
ATOM 752 O O . VAL A 1 92 ? -1.143 -19.172 -16.656 1 92.81 92 VAL A O 1
ATOM 755 N N . VAL A 1 93 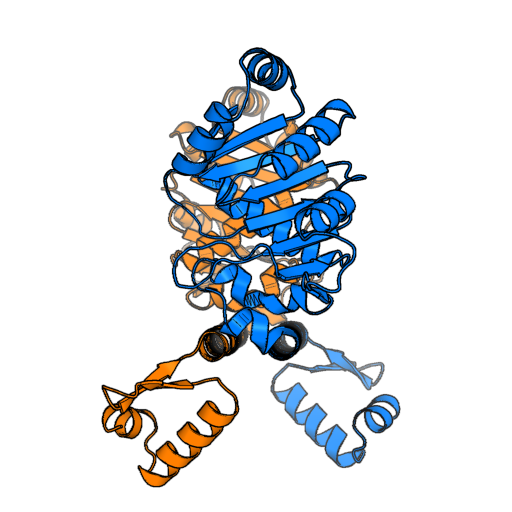? -2.373 -19.828 -18.391 1 89.12 93 VAL A N 1
ATOM 756 C CA . VAL A 1 93 ? -2.365 -21.234 -17.984 1 89.12 93 VAL A CA 1
ATOM 757 C C . VAL A 1 93 ? -1.628 -22.078 -19.016 1 89.12 93 VAL A C 1
ATOM 759 O O . VAL A 1 93 ? -1.959 -22.031 -20.203 1 89.12 93 VAL A O 1
ATOM 762 N N . ALA A 1 94 ? -0.56 -22.703 -18.5 1 83.94 94 ALA A N 1
ATOM 763 C CA . ALA A 1 94 ? 0.11 -23.641 -19.375 1 83.94 94 ALA A CA 1
ATOM 764 C C . ALA A 1 94 ? -0.72 -24.922 -19.547 1 83.94 94 ALA A C 1
ATOM 766 O O . ALA A 1 94 ? -1.169 -25.516 -18.562 1 83.94 94 ALA A O 1
ATOM 767 N N . SER A 1 95 ? -1.155 -25.078 -20.781 1 78.06 95 SER A N 1
ATOM 768 C CA . SER A 1 95 ? -1.926 -26.281 -21.062 1 78.06 95 SER A CA 1
ATOM 769 C C . SER A 1 95 ? -1.136 -27.25 -21.953 1 78.06 95 SER A C 1
ATOM 771 O O . SER A 1 95 ? -0.204 -26.828 -22.641 1 78.06 95 SER A O 1
ATOM 773 N N . PRO A 1 96 ? -1.478 -28.406 -21.75 1 75.25 96 PRO A N 1
ATOM 774 C CA . PRO A 1 96 ? -0.816 -29.391 -22.609 1 75.25 96 PRO A CA 1
ATOM 775 C C . PRO A 1 96 ? -0.916 -29.047 -24.078 1 75.25 96 PRO A C 1
ATOM 777 O O . PRO A 1 96 ? -0.038 -29.406 -24.875 1 75.25 96 PRO A O 1
ATOM 780 N N . ASP A 1 97 ? -1.873 -28.375 -24.391 1 75.25 97 ASP A N 1
ATOM 781 C CA . ASP A 1 97 ? -2.09 -28.031 -25.797 1 75.25 97 ASP A CA 1
ATOM 782 C C . ASP A 1 97 ? -1.247 -26.828 -26.203 1 75.25 97 ASP A C 1
ATOM 784 O O . ASP A 1 97 ? -1.179 -26.484 -27.391 1 75.25 97 ASP A O 1
ATOM 788 N N . GLU A 1 98 ? -0.699 -26.359 -25.141 1 69.5 98 GLU A N 1
ATOM 789 C CA . GLU A 1 98 ? 0.168 -25.219 -25.422 1 69.5 98 GLU A CA 1
ATOM 790 C C . GLU A 1 98 ? 1.474 -25.672 -26.078 1 69.5 98 GLU A C 1
ATOM 792 O O . GLU A 1 98 ? 2.064 -26.672 -25.656 1 69.5 98 GLU A O 1
ATOM 797 N N . LEU A 1 99 ? 1.779 -25.094 -27.078 1 68.31 99 LEU A N 1
ATOM 798 C CA . LEU A 1 99 ? 3.021 -25.391 -27.781 1 68.31 99 LEU A CA 1
ATOM 799 C C . LEU A 1 99 ? 4.23 -25.109 -26.891 1 68.31 99 LEU A C 1
ATOM 801 O O . LEU A 1 99 ? 5.238 -25.812 -26.969 1 68.31 99 LEU A O 1
ATOM 805 N N . LYS A 1 100 ? 3.908 -24.156 -26.078 1 80.06 100 LYS A N 1
ATOM 806 C CA . LYS A 1 100 ? 5.027 -23.781 -25.219 1 80.06 100 LYS A CA 1
ATOM 807 C C . LYS A 1 100 ? 4.852 -24.344 -23.812 1 80.06 100 LYS A C 1
ATOM 809 O O . LYS A 1 100 ? 3.74 -24.375 -23.281 1 80.06 100 LYS A O 1
ATOM 814 N N . SER A 1 101 ? 6.008 -24.719 -23.328 1 82.81 101 SER A N 1
ATOM 815 C CA . SER A 1 101 ? 6.035 -25.141 -21.938 1 82.81 101 SER A CA 1
ATOM 816 C C . SER A 1 101 ? 5.875 -23.938 -21 1 82.81 101 SER A C 1
ATOM 818 O O . SER A 1 101 ? 6.059 -22.797 -21.406 1 82.81 101 SER A O 1
ATOM 820 N N . PRO A 1 102 ? 5.453 -24.25 -19.781 1 81.06 102 PRO A N 1
ATOM 821 C CA . PRO A 1 102 ? 5.379 -23.172 -18.797 1 81.06 102 PRO A CA 1
ATOM 822 C C . PRO A 1 102 ? 6.672 -22.359 -18.703 1 81.06 102 PRO A C 1
ATOM 824 O O . PRO A 1 102 ? 6.633 -21.141 -18.578 1 81.06 102 PRO A O 1
ATOM 827 N N . HIS A 1 103 ? 7.781 -23 -18.859 1 83.25 103 HIS A N 1
ATOM 828 C CA . HIS A 1 103 ? 9.086 -22.344 -18.766 1 83.25 103 HIS A CA 1
ATOM 829 C C . HIS A 1 103 ? 9.328 -21.422 -19.953 1 83.25 103 HIS A C 1
ATOM 831 O O . HIS A 1 103 ? 9.859 -20.328 -19.797 1 83.25 103 HIS A O 1
ATOM 837 N N . GLU A 1 104 ? 8.938 -21.938 -21.047 1 87.31 104 GLU A N 1
ATOM 838 C CA . GLU A 1 104 ? 9.125 -21.125 -22.25 1 87.31 104 GLU A CA 1
ATOM 839 C C . GLU A 1 104 ? 8.25 -19.875 -22.219 1 87.31 104 GLU A C 1
ATOM 841 O O . GLU A 1 104 ? 8.695 -18.797 -22.609 1 87.31 104 GLU A O 1
ATOM 846 N N . LEU A 1 105 ? 7.113 -20.109 -21.766 1 87.44 105 LEU A N 1
ATOM 847 C CA . LEU A 1 105 ? 6.203 -18.969 -21.656 1 87.44 105 LEU A CA 1
ATOM 848 C C . LEU A 1 105 ? 6.762 -17.922 -20.719 1 87.44 105 LEU A C 1
ATOM 850 O O . LEU A 1 105 ? 6.758 -16.719 -21.047 1 87.44 105 LEU A O 1
ATOM 854 N N . TYR A 1 106 ? 7.293 -18.344 -19.734 1 88.75 106 TYR A N 1
ATOM 855 C CA . TYR A 1 106 ? 7.84 -17.453 -18.719 1 88.75 106 TYR A CA 1
ATOM 856 C C . TYR A 1 106 ? 9.078 -16.719 -19.25 1 88.75 106 TYR A C 1
ATOM 858 O O . TYR A 1 106 ? 9.18 -15.5 -19.141 1 88.75 106 TYR A O 1
ATOM 866 N N . THR A 1 107 ? 9.969 -17.438 -19.797 1 90.56 107 THR A N 1
ATOM 867 C CA . THR A 1 107 ? 11.219 -16.844 -20.25 1 90.56 107 THR A CA 1
ATOM 868 C C . THR A 1 107 ? 10.961 -15.859 -21.391 1 90.56 107 THR A C 1
ATOM 870 O O . THR A 1 107 ? 11.641 -14.836 -21.5 1 90.56 107 THR A O 1
ATOM 873 N N . ASP A 1 108 ? 9.992 -16.188 -22.203 1 91.25 108 ASP A N 1
ATOM 874 C CA . ASP A 1 108 ? 9.609 -15.281 -23.266 1 91.25 108 ASP A CA 1
ATOM 875 C C . ASP A 1 108 ? 9.062 -13.969 -22.719 1 91.25 108 ASP A C 1
ATOM 877 O O . ASP A 1 108 ? 9.25 -12.906 -23.312 1 91.25 108 ASP A O 1
ATOM 881 N N . LEU A 1 109 ? 8.453 -14.125 -21.641 1 91.81 109 LEU A N 1
ATOM 882 C CA . LEU A 1 109 ? 7.789 -12.984 -21.031 1 91.81 109 LEU A CA 1
ATOM 883 C C . LEU A 1 109 ? 8.805 -11.953 -20.547 1 91.81 109 LEU A C 1
ATOM 885 O O . LEU A 1 109 ? 8.57 -10.742 -20.656 1 91.81 109 LEU A O 1
ATOM 889 N N . ILE A 1 110 ? 10.016 -12.375 -20.109 1 93.75 110 ILE A N 1
ATOM 890 C CA . ILE A 1 110 ? 10.906 -11.43 -19.438 1 93.75 110 ILE A CA 1
ATOM 891 C C . ILE A 1 110 ? 12.117 -11.148 -20.312 1 93.75 110 ILE A C 1
ATOM 893 O O . ILE A 1 110 ? 13.008 -10.383 -19.938 1 93.75 110 ILE A O 1
ATOM 897 N N . LYS A 1 111 ? 12.188 -11.656 -21.484 1 92.75 111 LYS A N 1
ATOM 898 C CA . LYS A 1 111 ? 13.398 -11.742 -22.297 1 92.75 111 LYS A CA 1
ATOM 899 C C . LYS A 1 111 ? 13.891 -10.359 -22.703 1 92.75 111 LYS A C 1
ATOM 901 O O . LYS A 1 111 ? 15.062 -10.18 -23.031 1 92.75 111 LYS A O 1
ATOM 906 N N . ARG A 1 112 ? 13.125 -9.383 -22.609 1 94 112 ARG A N 1
ATOM 907 C CA . ARG A 1 112 ? 13.523 -8.055 -23.078 1 94 112 ARG A CA 1
ATOM 908 C C . ARG A 1 112 ? 13.625 -7.074 -21.922 1 94 112 ARG A C 1
ATOM 910 O O . ARG A 1 112 ? 13.711 -5.863 -22.125 1 94 112 ARG A O 1
ATOM 917 N N . ALA A 1 113 ? 13.602 -7.598 -20.781 1 97.44 113 ALA A N 1
ATOM 918 C CA . ALA A 1 113 ? 13.539 -6.746 -19.594 1 97.44 113 ALA A CA 1
ATOM 919 C C . ALA A 1 113 ? 14.836 -5.961 -19.422 1 97.44 113 ALA A C 1
ATOM 921 O O . ALA A 1 113 ? 15.93 -6.496 -19.625 1 97.44 113 ALA A O 1
ATOM 922 N N . LYS A 1 114 ? 14.734 -4.723 -19.078 1 97.56 114 LYS A N 1
ATOM 923 C CA . LYS A 1 114 ? 15.883 -3.881 -18.734 1 97.56 114 LYS A CA 1
ATOM 924 C C . LYS A 1 114 ? 16.234 -4.008 -17.25 1 97.56 114 LYS A C 1
ATOM 926 O O . LYS A 1 114 ? 17.375 -3.777 -16.859 1 97.56 114 LYS A O 1
ATOM 931 N N . TRP A 1 115 ? 15.234 -4.25 -16.5 1 98.19 115 TRP A N 1
ATOM 932 C CA . TRP A 1 115 ? 15.469 -4.594 -15.109 1 98.19 115 TRP A CA 1
ATOM 933 C C . TRP A 1 115 ? 14.477 -5.648 -14.633 1 98.19 115 TRP A C 1
ATOM 935 O O . TRP A 1 115 ? 13.391 -5.789 -15.195 1 98.19 115 TRP A O 1
ATOM 945 N N . VAL A 1 116 ? 14.922 -6.426 -13.633 1 98.25 116 VAL A N 1
ATOM 946 C CA . VAL A 1 116 ? 14.109 -7.504 -13.086 1 98.25 116 VAL A CA 1
ATOM 947 C C . VAL A 1 116 ? 14.148 -7.453 -11.562 1 98.25 116 VAL A C 1
ATOM 949 O O . VAL A 1 116 ? 15.219 -7.293 -10.969 1 98.25 116 VAL A O 1
ATOM 952 N N . ARG A 1 117 ? 13.008 -7.469 -10.969 1 98.44 117 ARG A N 1
ATOM 953 C CA . ARG A 1 117 ? 12.844 -7.75 -9.547 1 98.44 117 ARG A CA 1
ATOM 954 C C . ARG A 1 117 ? 12.039 -9.031 -9.328 1 98.44 117 ARG A C 1
ATOM 956 O O . ARG A 1 117 ? 10.898 -9.133 -9.781 1 98.44 117 ARG A O 1
ATOM 963 N N . ALA A 1 118 ? 12.672 -10 -8.68 1 97.94 118 ALA A N 1
ATOM 964 C CA . ALA A 1 118 ? 12.031 -11.312 -8.578 1 97.94 118 ALA A CA 1
ATOM 965 C C . ALA A 1 118 ? 12.117 -11.859 -7.152 1 97.94 118 ALA A C 1
ATOM 967 O O . ALA A 1 118 ? 13.094 -11.617 -6.445 1 97.94 118 ALA A O 1
ATOM 968 N N . ILE A 1 119 ? 11.078 -12.461 -6.762 1 97.12 119 ILE A N 1
ATOM 969 C CA . ILE A 1 119 ? 11.062 -13.305 -5.57 1 97.12 119 ILE A CA 1
ATOM 970 C C . ILE A 1 119 ? 10.648 -14.727 -5.949 1 97.12 119 ILE A C 1
ATOM 972 O O . ILE A 1 119 ? 9.672 -14.914 -6.676 1 97.12 119 ILE A O 1
ATOM 976 N N . SER A 1 120 ? 11.422 -15.672 -5.52 1 94.38 120 SER A N 1
ATOM 977 C CA . SER A 1 120 ? 11.094 -17.031 -5.918 1 94.38 120 SER A CA 1
ATOM 978 C C . SER A 1 120 ? 11.32 -18.016 -4.77 1 94.38 120 SER A C 1
ATOM 980 O O . SER A 1 120 ? 12.367 -18 -4.121 1 94.38 120 SER A O 1
ATOM 982 N N . SER A 1 121 ? 10.336 -18.844 -4.598 1 90.5 121 SER A N 1
ATOM 983 C CA . SER A 1 121 ? 10.43 -19.906 -3.605 1 90.5 121 SER A CA 1
ATOM 984 C C . SER A 1 121 ? 11.016 -21.188 -4.211 1 90.5 121 SER A C 1
ATOM 986 O O . SER A 1 121 ? 11.266 -22.156 -3.5 1 90.5 121 SER A O 1
ATOM 988 N N . VAL A 1 122 ? 11.273 -21.125 -5.504 1 88.69 122 VAL A N 1
ATOM 989 C CA . VAL A 1 122 ? 11.812 -22.281 -6.215 1 88.69 122 VAL A CA 1
ATOM 990 C C . VAL A 1 122 ? 12.898 -21.828 -7.191 1 88.69 122 VAL A C 1
ATOM 992 O O . VAL A 1 122 ? 12.992 -20.641 -7.52 1 88.69 122 VAL A O 1
ATOM 995 N N . VAL A 1 123 ? 13.68 -22.781 -7.555 1 89.81 123 VAL A N 1
ATOM 996 C CA . VAL A 1 123 ? 14.703 -22.5 -8.562 1 89.81 123 VAL A CA 1
ATOM 997 C C . VAL A 1 123 ? 14.672 -23.578 -9.641 1 89.81 123 VAL A C 1
ATOM 999 O O . VAL A 1 123 ? 14.539 -24.766 -9.336 1 89.81 123 VAL A O 1
ATOM 1002 N N . PHE A 1 124 ? 14.672 -23.062 -10.836 1 87.94 124 PHE A N 1
ATOM 1003 C CA . PHE A 1 124 ? 14.766 -23.938 -12 1 87.94 124 PHE A CA 1
ATOM 1004 C C . PHE A 1 124 ? 15.945 -23.547 -12.875 1 87.94 124 PHE A C 1
ATOM 1006 O O . PHE A 1 124 ? 16.25 -22.359 -13.023 1 87.94 124 PHE A O 1
ATOM 1013 N N . ARG A 1 125 ? 16.531 -24.547 -13.43 1 88.25 125 ARG A N 1
ATOM 1014 C CA . ARG A 1 125 ? 17.672 -24.297 -14.289 1 88.25 125 ARG A CA 1
ATOM 1015 C C . ARG A 1 125 ? 17.312 -23.375 -15.438 1 88.25 125 ARG A C 1
ATOM 1017 O O . ARG A 1 125 ? 18.047 -22.422 -15.742 1 88.25 125 ARG A O 1
ATOM 1024 N N . GLU A 1 126 ? 16.219 -23.609 -15.992 1 86.38 126 GLU A N 1
ATOM 1025 C CA . GLU A 1 126 ? 15.797 -22.828 -17.156 1 86.38 126 GLU A CA 1
ATOM 1026 C C . GLU A 1 126 ? 15.602 -21.359 -16.781 1 86.38 126 GLU A C 1
ATOM 1028 O O . GLU A 1 126 ? 15.945 -20.469 -17.562 1 86.38 126 GLU A O 1
ATOM 1033 N N . TYR A 1 127 ? 15.055 -21.141 -15.633 1 86.44 127 TYR A N 1
ATOM 1034 C CA . TYR A 1 127 ? 14.852 -19.781 -15.172 1 86.44 127 TYR A CA 1
ATOM 1035 C C . TYR A 1 127 ? 16.188 -19.109 -14.859 1 86.44 127 TYR A C 1
ATOM 1037 O O . TYR A 1 127 ? 16.406 -17.953 -15.227 1 86.44 127 TYR A O 1
ATOM 1045 N N . SER A 1 128 ? 17.016 -19.875 -14.273 1 87.19 128 SER A N 1
ATOM 1046 C CA . SER A 1 128 ? 18.328 -19.359 -13.914 1 87.19 128 SER A CA 1
ATOM 1047 C C . SER A 1 128 ? 19.125 -18.953 -15.156 1 87.19 128 SER A C 1
ATOM 1049 O O . SER A 1 128 ? 19.75 -17.891 -15.18 1 87.19 128 SER A O 1
ATOM 1051 N N . ASP A 1 129 ? 19.031 -19.766 -16.109 1 88.75 129 ASP A N 1
ATOM 1052 C CA . ASP A 1 129 ? 19.719 -19.469 -17.359 1 88.75 129 ASP A CA 1
ATOM 1053 C C . ASP A 1 129 ? 19.172 -18.188 -18 1 88.75 129 ASP A C 1
ATOM 1055 O O . ASP A 1 129 ? 19.953 -17.375 -18.516 1 88.75 129 ASP A O 1
ATOM 1059 N N . ALA A 1 130 ? 17.922 -18.094 -17.938 1 89.62 130 ALA A N 1
ATOM 1060 C CA . ALA A 1 130 ? 17.281 -16.906 -18.5 1 89.62 130 ALA A CA 1
ATOM 1061 C C . ALA A 1 130 ? 17.734 -15.641 -17.781 1 89.62 130 ALA A C 1
ATOM 1063 O O . ALA A 1 130 ? 18.031 -14.625 -18.422 1 89.62 130 ALA A O 1
ATOM 1064 N N . PHE A 1 131 ? 17.812 -15.664 -16.484 1 90.25 131 PHE A N 1
ATOM 1065 C CA . PHE A 1 131 ? 18.25 -14.523 -15.703 1 90.25 131 PHE A CA 1
ATOM 1066 C C . PHE A 1 131 ? 19.703 -14.188 -15.984 1 90.25 131 PHE A C 1
ATOM 1068 O O . PHE A 1 131 ? 20.062 -13.016 -16.109 1 90.25 131 PHE A O 1
ATOM 1075 N N . LEU A 1 132 ? 20.5 -15.203 -16.125 1 87.5 132 LEU A N 1
ATOM 1076 C CA . LEU A 1 132 ? 21.906 -15 -16.438 1 87.5 132 LEU A CA 1
ATOM 1077 C C . LEU A 1 132 ? 22.078 -14.344 -17.797 1 87.5 132 LEU A C 1
ATOM 1079 O O . LEU A 1 132 ? 22.875 -13.414 -17.953 1 87.5 132 LEU A O 1
ATOM 1083 N N . GLU A 1 133 ? 21.344 -14.844 -18.672 1 90.56 133 GLU A N 1
ATOM 1084 C CA . GLU A 1 133 ? 21.391 -14.266 -20.016 1 90.56 133 GLU A CA 1
ATOM 1085 C C . GLU A 1 133 ? 21.016 -12.789 -19.984 1 90.56 133 GLU A C 1
ATOM 1087 O O . GLU A 1 133 ? 21.672 -11.961 -20.625 1 90.56 133 GLU A O 1
ATOM 1092 N N . LEU A 1 134 ? 20.016 -12.477 -19.266 1 93.94 134 LEU A N 1
ATOM 1093 C CA . LEU A 1 134 ? 19.562 -11.094 -19.125 1 93.94 134 LEU A CA 1
ATOM 1094 C C . LEU A 1 134 ? 20.641 -10.242 -18.469 1 93.94 134 LEU A C 1
ATOM 1096 O O . LEU A 1 134 ? 20.906 -9.109 -18.875 1 93.94 134 LEU A O 1
ATOM 1100 N N . ALA A 1 135 ? 21.25 -10.773 -17.484 1 92.38 135 ALA A N 1
ATOM 1101 C CA . ALA A 1 135 ? 22.312 -10.055 -16.766 1 92.38 135 ALA A CA 1
ATOM 1102 C C . ALA A 1 135 ? 23.484 -9.742 -17.688 1 92.38 135 ALA A C 1
ATOM 1104 O O . ALA A 1 135 ? 24.031 -8.641 -17.656 1 92.38 135 ALA A O 1
ATOM 1105 N N . PHE A 1 136 ? 23.797 -10.664 -18.469 1 90.81 136 PHE A N 1
ATOM 1106 C CA . PHE A 1 136 ? 24.922 -10.5 -19.375 1 90.81 136 PHE A CA 1
ATOM 1107 C C . PHE A 1 136 ? 24.609 -9.461 -20.438 1 90.81 136 PHE A C 1
ATOM 1109 O O . PHE A 1 136 ? 25.516 -8.773 -20.938 1 90.81 136 PHE A O 1
ATOM 1116 N N . LYS A 1 137 ? 23.406 -9.344 -20.688 1 93.06 137 LYS A N 1
ATOM 1117 C CA . LYS A 1 137 ? 22.984 -8.352 -21.672 1 93.06 137 LYS A CA 1
ATOM 1118 C C . LYS A 1 137 ? 22.875 -6.969 -21.031 1 93.06 137 LYS A C 1
ATOM 1120 O O . LYS A 1 137 ? 22.531 -5.992 -21.703 1 93.06 137 LYS A O 1
ATOM 1125 N N . GLY A 1 138 ? 23.031 -6.918 -19.688 1 94.5 138 GLY A N 1
ATOM 1126 C CA . GLY A 1 138 ? 23.141 -5.613 -19.047 1 94.5 138 GLY A CA 1
ATOM 1127 C C . GLY A 1 138 ? 21.938 -5.266 -18.188 1 94.5 138 GLY A C 1
ATOM 1128 O O . GLY A 1 138 ? 21.859 -4.176 -17.625 1 94.5 138 GLY A O 1
ATOM 1129 N N . ALA A 1 139 ? 21 -6.203 -18.109 1 96.88 139 ALA A N 1
ATOM 1130 C CA . ALA A 1 139 ? 19.812 -5.934 -17.312 1 96.88 139 ALA A CA 1
ATOM 1131 C C . ALA A 1 139 ? 20.156 -5.828 -15.828 1 96.88 139 ALA A C 1
ATOM 1133 O O . ALA A 1 139 ? 21.016 -6.578 -15.328 1 96.88 139 ALA A O 1
ATOM 1134 N N . ASP A 1 140 ? 19.516 -4.887 -15.133 1 97.88 140 ASP A N 1
ATOM 1135 C CA . ASP A 1 140 ? 19.656 -4.766 -13.68 1 97.88 140 ASP A CA 1
ATOM 1136 C C . ASP A 1 140 ? 18.75 -5.754 -12.953 1 97.88 140 ASP A C 1
ATOM 1138 O O . ASP A 1 140 ? 17.531 -5.625 -12.992 1 97.88 140 ASP A O 1
ATOM 1142 N N . ILE A 1 141 ? 19.359 -6.746 -12.266 1 97.38 141 ILE A N 1
ATOM 1143 C CA . ILE A 1 141 ? 18.562 -7.836 -11.711 1 97.38 141 ILE A CA 1
ATOM 1144 C C . ILE A 1 141 ? 18.766 -7.895 -10.195 1 97.38 141 ILE A C 1
ATOM 1146 O O . ILE A 1 141 ? 19.891 -7.918 -9.703 1 97.38 141 ILE A O 1
ATOM 1150 N N . GLU A 1 142 ? 17.656 -7.875 -9.477 1 97.81 142 GLU A N 1
ATOM 1151 C CA . GLU A 1 142 ? 17.625 -8.211 -8.055 1 97.81 142 GLU A CA 1
ATOM 1152 C C . GLU A 1 142 ? 16.672 -9.375 -7.789 1 97.81 142 GLU A C 1
ATOM 1154 O O . GLU A 1 142 ? 15.547 -9.383 -8.273 1 97.81 142 GLU A O 1
ATOM 1159 N N . ALA A 1 143 ? 17.172 -10.32 -7.07 1 97.44 143 ALA A N 1
ATOM 1160 C CA . ALA A 1 143 ? 16.344 -11.469 -6.723 1 97.44 143 ALA A CA 1
ATOM 1161 C C . ALA A 1 143 ? 16.391 -11.742 -5.219 1 97.44 143 ALA A C 1
ATOM 1163 O O . ALA A 1 143 ? 17.422 -11.555 -4.574 1 97.44 143 ALA A O 1
ATOM 1164 N N . ILE A 1 144 ? 15.258 -12.078 -4.754 1 98 144 ILE A N 1
ATOM 1165 C CA . ILE A 1 144 ? 15.164 -12.531 -3.367 1 98 144 ILE A CA 1
ATOM 1166 C C . ILE A 1 144 ? 14.844 -14.023 -3.332 1 98 144 ILE A C 1
ATOM 1168 O O . ILE A 1 144 ? 13.82 -14.461 -3.852 1 98 144 ILE A O 1
ATOM 1172 N N . LEU A 1 145 ? 15.719 -14.773 -2.709 1 97.31 145 LEU A N 1
ATOM 1173 C CA . LEU A 1 145 ? 15.547 -16.203 -2.525 1 97.31 145 LEU A CA 1
ATOM 1174 C C . LEU A 1 145 ? 15.625 -16.578 -1.05 1 97.31 145 LEU A C 1
ATOM 1176 O O . LEU A 1 145 ? 16.594 -16.234 -0.369 1 97.31 145 LEU A O 1
ATOM 1180 N N . PRO A 1 146 ? 14.562 -17.297 -0.592 1 96.69 146 PRO A N 1
ATOM 1181 C CA . PRO A 1 146 ? 14.766 -17.875 0.738 1 96.69 146 PRO A CA 1
ATOM 1182 C C . PRO A 1 146 ? 16.078 -18.656 0.847 1 96.69 146 PRO A C 1
ATOM 1184 O O . PRO A 1 146 ? 16.578 -19.172 -0.156 1 96.69 146 PRO A O 1
ATOM 1187 N N . GLU A 1 147 ? 16.547 -18.766 2.008 1 96.69 147 GLU A N 1
ATOM 1188 C CA . GLU A 1 147 ? 17.875 -19.328 2.242 1 96.69 147 GLU A CA 1
ATOM 1189 C C . GLU A 1 147 ? 18 -20.719 1.62 1 96.69 147 GLU A C 1
ATOM 1191 O O . GLU A 1 147 ? 18.969 -21 0.913 1 96.69 147 GLU A O 1
ATOM 1196 N N . LYS A 1 148 ? 17 -21.547 1.863 1 94.88 148 LYS A N 1
ATOM 1197 C CA . LYS A 1 148 ? 17.047 -22.906 1.325 1 94.88 148 LYS A CA 1
ATOM 1198 C C . LYS A 1 148 ? 17.016 -22.891 -0.201 1 94.88 148 LYS A C 1
ATOM 1200 O O . LYS A 1 148 ? 17.703 -23.688 -0.846 1 94.88 148 LYS A O 1
ATOM 1205 N N . THR A 1 149 ? 16.281 -22.016 -0.714 1 94.94 149 THR A N 1
ATOM 1206 C CA . THR A 1 149 ? 16.188 -21.875 -2.162 1 94.94 149 THR A CA 1
ATOM 1207 C C . THR A 1 149 ? 17.5 -21.359 -2.742 1 94.94 149 THR A C 1
ATOM 1209 O O . THR A 1 149 ? 17.938 -21.812 -3.799 1 94.94 149 THR A O 1
ATOM 1212 N N . TYR A 1 150 ? 18.094 -20.453 -2.082 1 95.69 150 TYR A N 1
ATOM 1213 C CA . TYR A 1 150 ? 19.375 -19.906 -2.504 1 95.69 150 TYR A CA 1
ATOM 1214 C C . TYR A 1 150 ? 20.438 -21 -2.535 1 95.69 150 TYR A C 1
ATOM 1216 O O . TYR A 1 150 ? 21.234 -21.062 -3.479 1 95.69 150 TYR A O 1
ATOM 1224 N N . GLU A 1 151 ? 20.406 -21.797 -1.544 1 95.31 151 GLU A N 1
ATOM 1225 C CA . GLU A 1 151 ? 21.359 -22.906 -1.494 1 95.31 151 GLU A CA 1
ATOM 1226 C C . GLU A 1 151 ? 21.188 -23.828 -2.699 1 95.31 151 GLU A C 1
ATOM 1228 O O . GLU A 1 151 ? 22.172 -24.25 -3.307 1 95.31 151 GLU A O 1
ATOM 1233 N N . LYS A 1 152 ? 19.984 -24.078 -3.014 1 94.25 152 LYS A N 1
ATOM 1234 C CA . LYS A 1 152 ? 19.703 -24.906 -4.184 1 94.25 152 LYS A CA 1
ATOM 1235 C C . LYS A 1 152 ? 20.188 -24.234 -5.465 1 94.25 152 LYS A C 1
ATOM 1237 O O . LYS A 1 152 ? 20.734 -24.891 -6.355 1 94.25 152 LYS A O 1
ATOM 1242 N N . PHE A 1 153 ? 20.016 -22.953 -5.508 1 93.62 153 PHE A N 1
ATOM 1243 C CA . PHE A 1 153 ? 20.438 -22.156 -6.648 1 93.62 153 PHE A CA 1
ATOM 1244 C C . PHE A 1 153 ? 21.938 -22.25 -6.84 1 93.62 153 PHE A C 1
ATOM 1246 O O . PHE A 1 153 ? 22.422 -22.516 -7.941 1 93.62 153 PHE A O 1
ATOM 1253 N N . ILE A 1 154 ? 22.672 -22.109 -5.773 1 92.31 154 ILE A N 1
ATOM 1254 C CA . ILE A 1 154 ? 24.141 -22.141 -5.82 1 92.31 154 ILE A CA 1
ATOM 1255 C C . ILE A 1 154 ? 24.609 -23.547 -6.211 1 92.31 154 ILE A C 1
ATOM 1257 O O . ILE A 1 154 ? 25.547 -23.688 -7.004 1 92.31 154 ILE A O 1
ATOM 1261 N N . ASN A 1 155 ? 23.938 -24.469 -5.707 1 92.25 155 ASN A N 1
ATOM 1262 C CA . ASN A 1 155 ? 24.328 -25.859 -5.953 1 92.25 155 ASN A CA 1
ATOM 1263 C C . ASN A 1 155 ? 24.078 -26.266 -7.402 1 92.25 155 ASN A C 1
ATOM 1265 O O . ASN A 1 155 ? 24.703 -27.188 -7.914 1 92.25 155 ASN A O 1
ATOM 1269 N N . MET A 1 156 ? 23.156 -25.562 -7.98 1 89.94 156 MET A N 1
ATOM 1270 C CA . MET A 1 156 ? 22.797 -25.875 -9.367 1 89.94 156 MET A CA 1
ATOM 1271 C C . MET A 1 156 ? 23.828 -25.281 -10.336 1 89.94 156 MET A C 1
ATOM 1273 O O . MET A 1 156 ? 23.906 -25.703 -11.484 1 89.94 156 MET A O 1
ATOM 1277 N N . LEU A 1 157 ? 24.625 -24.391 -9.883 1 88.12 157 LEU A N 1
ATOM 1278 C CA . LEU A 1 157 ? 25.578 -23.672 -10.742 1 88.12 157 LEU A CA 1
ATOM 1279 C C . LEU A 1 157 ? 26.953 -24.328 -10.711 1 88.12 157 LEU A C 1
ATOM 1281 O O . LEU A 1 157 ? 27.391 -24.812 -9.656 1 88.12 157 LEU A O 1
ATOM 1285 N N . GLU A 1 158 ? 27.516 -24.344 -11.852 1 87.38 158 GLU A N 1
ATOM 1286 C CA . GLU A 1 158 ? 28.922 -24.766 -11.906 1 87.38 158 GLU A CA 1
ATOM 1287 C C . GLU A 1 158 ? 29.844 -23.672 -11.352 1 87.38 158 GLU A C 1
ATOM 1289 O O . GLU A 1 158 ? 29.469 -22.5 -11.305 1 87.38 158 GLU A O 1
ATOM 1294 N N . ASP A 1 159 ? 31.016 -24.062 -11.008 1 89.69 159 ASP A N 1
ATOM 1295 C CA . ASP A 1 159 ? 31.984 -23.141 -10.414 1 89.69 159 ASP A CA 1
ATOM 1296 C C . ASP A 1 159 ? 32.219 -21.938 -11.328 1 89.69 159 ASP A C 1
ATOM 1298 O O . ASP A 1 159 ? 32.312 -20.797 -10.859 1 89.69 159 ASP A O 1
ATOM 1302 N N . GLU A 1 160 ? 32.312 -22.234 -12.523 1 88.56 160 GLU A N 1
ATOM 1303 C CA . GLU A 1 160 ? 32.562 -21.172 -13.492 1 88.56 160 GLU A CA 1
ATOM 1304 C C . GLU A 1 160 ? 31.422 -20.188 -13.555 1 88.56 160 GLU A C 1
ATOM 1306 O O . GLU A 1 160 ? 31.625 -18.984 -13.633 1 88.56 160 GLU A O 1
ATOM 1311 N N . GLU A 1 161 ? 30.266 -20.75 -13.5 1 84.31 161 GLU A N 1
ATOM 1312 C CA . GLU A 1 161 ? 29.062 -19.922 -13.539 1 84.31 161 GLU A CA 1
ATOM 1313 C C . GLU A 1 161 ? 28.953 -19.062 -12.281 1 84.31 161 GLU A C 1
ATOM 1315 O O . GLU A 1 161 ? 28.609 -17.875 -12.367 1 84.31 161 GLU A O 1
ATOM 1320 N N . LEU A 1 162 ? 29.234 -19.719 -11.211 1 87.19 162 LEU A N 1
ATOM 1321 C CA . LEU A 1 162 ? 29.188 -19 -9.938 1 87.19 162 LEU A CA 1
ATOM 1322 C C . LEU A 1 162 ? 30.219 -17.875 -9.914 1 87.19 162 LEU A C 1
ATOM 1324 O O . LEU A 1 162 ? 29.938 -16.781 -9.438 1 87.19 162 LEU A O 1
ATOM 1328 N N . GLY A 1 163 ? 31.375 -18.141 -10.383 1 87.25 163 GLY A N 1
ATOM 1329 C CA . GLY A 1 163 ? 32.406 -17.125 -10.477 1 87.25 163 GLY A CA 1
ATOM 1330 C C . GLY A 1 163 ? 32 -15.961 -11.352 1 87.25 163 GLY A C 1
ATOM 1331 O O . GLY A 1 163 ? 32.281 -14.805 -11.008 1 87.25 163 GLY A O 1
ATOM 1332 N N . ALA A 1 164 ? 31.391 -16.266 -12.391 1 84.5 164 ALA A N 1
ATOM 1333 C CA . ALA A 1 164 ? 30.938 -15.227 -13.312 1 84.5 164 ALA A CA 1
ATOM 1334 C C . ALA A 1 164 ? 29.859 -14.359 -12.656 1 84.5 164 ALA A C 1
ATOM 1336 O O . ALA A 1 164 ? 29.875 -13.133 -12.805 1 84.5 164 ALA A O 1
ATOM 1337 N N . LEU A 1 165 ? 29.062 -15.016 -11.992 1 86.06 165 LEU A N 1
ATOM 1338 C CA . LEU A 1 165 ? 27.953 -14.328 -11.32 1 86.06 165 LEU A CA 1
ATOM 1339 C C . LEU A 1 165 ? 28.484 -13.344 -10.281 1 86.06 165 LEU A C 1
ATOM 1341 O O . LEU A 1 165 ? 27.953 -12.234 -10.156 1 86.06 165 LEU A O 1
ATOM 1345 N N . LYS A 1 166 ? 29.453 -13.688 -9.648 1 89.25 166 LYS A N 1
ATOM 1346 C CA . LYS A 1 166 ? 30.016 -12.867 -8.586 1 89.25 166 LYS A CA 1
ATOM 1347 C C . LYS A 1 166 ? 30.641 -11.594 -9.156 1 89.25 166 LYS A C 1
ATOM 1349 O O . LYS A 1 166 ? 30.781 -10.594 -8.445 1 89.25 166 LYS A O 1
ATOM 1354 N N . LYS A 1 167 ? 30.922 -11.609 -10.375 1 90 167 LYS A N 1
ATOM 1355 C CA . LYS A 1 167 ? 31.594 -10.469 -11 1 90 167 LYS A CA 1
ATOM 1356 C C . LYS A 1 167 ? 30.562 -9.492 -11.594 1 90 167 LYS A C 1
ATOM 1358 O O . LYS A 1 167 ? 30.922 -8.383 -11.984 1 90 167 LYS A O 1
ATOM 1363 N N . LEU A 1 168 ? 29.422 -9.969 -11.703 1 91.06 168 LEU A N 1
ATOM 1364 C CA . LEU A 1 168 ? 28.375 -9.133 -12.273 1 91.06 168 LEU A CA 1
ATOM 1365 C C . LEU A 1 168 ? 27.875 -8.102 -11.258 1 91.06 168 LEU A C 1
ATOM 1367 O O . LEU A 1 168 ? 27.266 -8.469 -10.25 1 91.06 168 LEU A O 1
ATOM 1371 N N . SER A 1 169 ? 28.047 -6.883 -11.539 1 92.19 169 SER A N 1
ATOM 1372 C CA . SER A 1 169 ? 27.641 -5.816 -10.625 1 92.19 169 SER A CA 1
ATOM 1373 C C . SER A 1 169 ? 26.141 -5.535 -10.742 1 92.19 169 SER A C 1
ATOM 1375 O O . SER A 1 169 ? 25.547 -4.965 -9.828 1 92.19 169 SER A O 1
ATOM 1377 N N . ASN A 1 170 ? 25.578 -5.988 -11.883 1 96.12 170 ASN A N 1
ATOM 1378 C CA . ASN A 1 170 ? 24.172 -5.668 -12.133 1 96.12 170 ASN A CA 1
ATOM 1379 C C . ASN A 1 170 ? 23.25 -6.797 -11.688 1 96.12 170 ASN A C 1
ATOM 1381 O O . ASN A 1 170 ? 22.078 -6.816 -12.039 1 96.12 170 ASN A O 1
ATOM 1385 N N . MET A 1 171 ? 23.797 -7.773 -11.047 1 94.69 171 MET A N 1
ATOM 1386 C CA . MET A 1 171 ? 23 -8.852 -10.469 1 94.69 171 MET A CA 1
ATOM 1387 C C . MET A 1 171 ? 23.234 -8.953 -8.969 1 94.69 171 MET A C 1
ATOM 1389 O O . MET A 1 171 ? 24.359 -9.156 -8.516 1 94.69 171 MET A O 1
ATOM 1393 N N . ARG A 1 172 ? 22.172 -8.805 -8.25 1 96.81 172 ARG A N 1
ATOM 1394 C CA . ARG A 1 172 ? 22.219 -8.891 -6.797 1 96.81 172 ARG A CA 1
ATOM 1395 C C . ARG A 1 172 ? 21.203 -9.891 -6.266 1 96.81 172 ARG A C 1
ATOM 1397 O O . ARG A 1 172 ? 20.047 -9.883 -6.68 1 96.81 172 ARG A O 1
ATOM 1404 N N . ILE A 1 173 ? 21.672 -10.719 -5.379 1 96.69 173 ILE A N 1
ATOM 1405 C CA . ILE A 1 173 ? 20.797 -11.719 -4.789 1 96.69 173 ILE A CA 1
ATOM 1406 C C . ILE A 1 173 ? 20.703 -11.5 -3.281 1 96.69 173 ILE A C 1
ATOM 1408 O O . ILE A 1 173 ? 21.703 -11.266 -2.617 1 96.69 173 ILE A O 1
ATOM 1412 N N . TYR A 1 174 ? 19.469 -11.484 -2.838 1 98.06 174 TYR A N 1
ATOM 1413 C CA . TYR A 1 174 ? 19.172 -11.352 -1.415 1 98.06 174 TYR A CA 1
ATOM 1414 C C . TYR A 1 174 ? 18.531 -12.625 -0.877 1 98.06 174 TYR A C 1
ATOM 1416 O O . TYR A 1 174 ? 17.875 -13.367 -1.622 1 98.06 174 TYR A O 1
ATOM 1424 N N . THR A 1 175 ? 18.766 -12.852 0.443 1 98.25 175 THR A N 1
ATOM 1425 C CA . THR A 1 175 ? 18.141 -14.031 1.05 1 98.25 175 THR A CA 1
ATOM 1426 C C . THR A 1 175 ? 17.297 -13.633 2.258 1 98.25 175 THR A C 1
ATOM 1428 O O . THR A 1 175 ? 17.578 -12.625 2.912 1 98.25 175 THR A O 1
ATOM 1431 N N . LEU A 1 176 ? 16.25 -14.414 2.42 1 97.25 176 LEU A N 1
ATOM 1432 C CA . LEU A 1 176 ? 15.383 -14.305 3.59 1 97.25 176 LEU A CA 1
ATOM 1433 C C . LEU A 1 176 ? 15.539 -15.523 4.496 1 97.25 176 LEU A C 1
ATOM 1435 O O . LEU A 1 176 ? 15.656 -16.656 4.012 1 97.25 176 LEU A O 1
ATOM 1439 N N . GLU 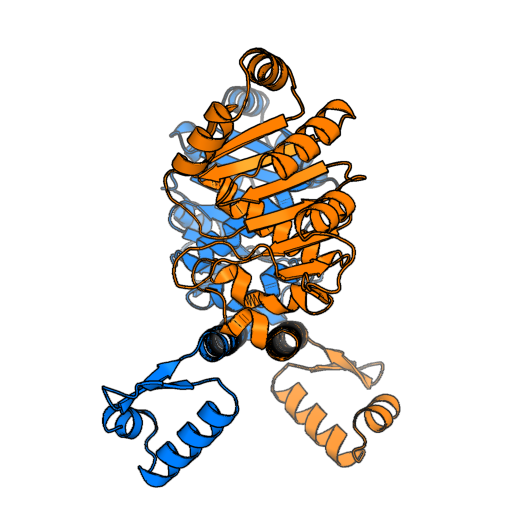A 1 177 ? 15.438 -15.266 5.742 1 95.56 177 GLU A N 1
ATOM 1440 C CA . GLU A 1 177 ? 15.539 -16.359 6.707 1 95.56 177 GLU A CA 1
ATOM 1441 C C . GLU A 1 177 ? 14.297 -17.234 6.68 1 95.56 177 GLU A C 1
ATOM 1443 O O . GLU A 1 177 ? 14.336 -18.391 7.125 1 95.56 177 GLU A O 1
ATOM 1448 N N . TRP A 1 178 ? 13.203 -16.688 6.258 1 94.06 178 TRP A N 1
ATOM 1449 C CA . TRP A 1 178 ? 11.953 -17.422 6.137 1 94.06 178 TRP A CA 1
ATOM 1450 C C . TRP A 1 178 ? 11.484 -17.469 4.684 1 94.06 178 TRP A C 1
ATOM 1452 O O . TRP A 1 178 ? 12 -16.734 3.838 1 94.06 178 TRP A O 1
ATOM 1462 N N . ASN A 1 179 ? 10.633 -18.406 4.391 1 92.75 179 ASN A N 1
ATOM 1463 C CA . ASN A 1 179 ? 10.031 -18.484 3.064 1 92.75 179 ASN A CA 1
ATOM 1464 C C . ASN A 1 179 ? 8.742 -17.672 2.98 1 92.75 179 ASN A C 1
ATOM 1466 O O . ASN A 1 179 ? 7.758 -17.984 3.654 1 92.75 179 ASN A O 1
ATOM 1470 N N . PRO A 1 180 ? 8.766 -16.656 2.123 1 92.88 180 PRO A N 1
ATOM 1471 C CA . PRO A 1 180 ? 7.555 -15.836 2.01 1 92.88 180 PRO A CA 1
ATOM 1472 C C . PRO A 1 180 ? 6.438 -16.547 1.248 1 92.88 180 PRO A C 1
ATOM 1474 O O . PRO A 1 180 ? 5.293 -16.094 1.254 1 92.88 180 PRO A O 1
ATOM 1477 N N . ARG A 1 181 ? 6.715 -17.625 0.53 1 92 181 ARG A N 1
ATOM 1478 C CA . ARG A 1 181 ? 5.762 -18.484 -0.18 1 92 181 ARG A CA 1
ATOM 1479 C C . ARG A 1 181 ? 5.012 -17.688 -1.247 1 92 181 ARG A C 1
ATOM 1481 O O . ARG A 1 181 ? 3.801 -17.844 -1.406 1 92 181 ARG A O 1
ATOM 1488 N N . VAL A 1 182 ? 5.602 -16.703 -1.777 1 93.12 182 VAL A N 1
ATOM 1489 C CA . VAL A 1 182 ? 5.164 -15.984 -2.969 1 93.12 182 VAL A CA 1
ATOM 1490 C C . VAL A 1 182 ? 6.254 -16.047 -4.039 1 93.12 182 VAL A C 1
ATOM 1492 O O . VAL A 1 182 ? 7.445 -16.094 -3.717 1 93.12 182 VAL A O 1
ATOM 1495 N N . SER A 1 183 ? 5.848 -16.109 -5.262 1 94.38 183 SER A N 1
ATOM 1496 C CA . SER A 1 183 ? 6.793 -16.094 -6.371 1 94.38 183 SER A CA 1
ATOM 1497 C C . SER A 1 183 ? 6.301 -15.195 -7.504 1 94.38 183 SER A C 1
ATOM 1499 O O . SER A 1 183 ? 5.215 -15.406 -8.047 1 94.38 183 SER A O 1
ATOM 1501 N N . PHE A 1 184 ? 7.121 -14.195 -7.781 1 96.56 184 PHE A N 1
ATOM 1502 C CA . PHE A 1 184 ? 6.742 -13.328 -8.891 1 96.56 184 PHE A CA 1
ATOM 1503 C C . PHE A 1 184 ? 7.965 -12.633 -9.477 1 96.56 184 PHE A C 1
ATOM 1505 O O . PHE A 1 184 ? 9.031 -12.617 -8.852 1 96.56 184 PHE A O 1
ATOM 1512 N N . THR A 1 185 ? 7.816 -12.211 -10.672 1 97.5 185 THR A N 1
ATOM 1513 C CA . THR A 1 185 ? 8.805 -11.406 -11.391 1 97.5 185 THR A CA 1
ATOM 1514 C C . THR A 1 185 ? 8.156 -10.148 -11.969 1 97.5 185 THR A C 1
ATOM 1516 O O . THR A 1 185 ? 7.133 -10.234 -12.648 1 97.5 185 THR A O 1
ATOM 1519 N N . VAL A 1 186 ? 8.727 -9.039 -11.633 1 98.5 186 VAL A N 1
ATOM 1520 C CA . VAL A 1 186 ? 8.273 -7.793 -12.234 1 98.5 186 VAL A CA 1
ATOM 1521 C C . VAL A 1 186 ? 9.43 -7.113 -12.953 1 98.5 186 VAL A C 1
ATOM 1523 O O . VAL A 1 186 ? 10.57 -7.141 -12.477 1 98.5 186 VAL A O 1
ATOM 1526 N N . THR A 1 187 ? 9.148 -6.629 -14.117 1 98.44 187 THR A N 1
ATOM 1527 C CA . THR A 1 187 ? 10.133 -5.949 -14.953 1 98.44 187 THR A CA 1
ATOM 1528 C C . THR A 1 187 ? 9.648 -4.551 -15.32 1 98.44 187 THR A C 1
ATOM 1530 O O . THR A 1 187 ? 8.656 -4.066 -14.781 1 98.44 187 THR A O 1
ATOM 1533 N N . ASP A 1 188 ? 10.383 -3.945 -16.203 1 97.88 188 ASP A N 1
ATOM 1534 C CA . ASP A 1 188 ? 10.023 -2.6 -16.641 1 97.88 188 ASP A CA 1
ATOM 1535 C C . ASP A 1 188 ? 8.758 -2.615 -17.5 1 97.88 188 ASP A C 1
ATOM 1537 O O . ASP A 1 188 ? 8.125 -1.578 -17.688 1 97.88 188 ASP A O 1
ATOM 1541 N N . TYR A 1 189 ? 8.328 -3.85 -17.906 1 98 189 TYR A N 1
ATOM 1542 C CA . TYR A 1 189 ? 7.184 -3.754 -18.797 1 98 189 TYR A CA 1
ATOM 1543 C C . TYR A 1 189 ? 6.164 -4.852 -18.5 1 98 189 TYR A C 1
ATOM 1545 O O . TYR A 1 189 ? 5.027 -4.797 -18.984 1 98 189 TYR A O 1
ATOM 1553 N N . VAL A 1 190 ? 6.523 -5.898 -17.672 1 98.44 190 VAL A N 1
ATOM 1554 C CA . VAL A 1 190 ? 5.562 -6.977 -17.453 1 98.44 190 VAL A CA 1
ATOM 1555 C C . VAL A 1 190 ? 5.68 -7.512 -16.031 1 98.44 190 VAL A C 1
ATOM 1557 O O . VAL A 1 190 ? 6.746 -7.43 -15.422 1 98.44 190 VAL A O 1
ATOM 1560 N N . LEU A 1 191 ? 4.566 -7.973 -15.5 1 98.44 191 LEU A N 1
ATOM 1561 C CA . LEU A 1 191 ? 4.473 -8.703 -14.242 1 98.44 191 LEU A CA 1
ATOM 1562 C C . LEU A 1 191 ? 4.016 -10.133 -14.469 1 98.44 191 LEU A C 1
ATOM 1564 O O . LEU A 1 191 ? 3.049 -10.375 -15.203 1 98.44 191 LEU A O 1
ATOM 1568 N N . ALA A 1 192 ? 4.727 -11.086 -13.945 1 97 192 ALA A N 1
ATOM 1569 C CA . ALA A 1 192 ? 4.289 -12.469 -13.773 1 97 192 ALA A CA 1
ATOM 1570 C C . ALA A 1 192 ? 4.164 -12.828 -12.297 1 97 192 ALA A C 1
ATOM 1572 O O . ALA A 1 192 ? 5.172 -12.945 -11.594 1 97 192 ALA A O 1
ATOM 1573 N N . PHE A 1 193 ? 2.912 -12.992 -11.883 1 96.81 193 PHE A N 1
ATOM 1574 C CA . PHE A 1 193 ? 2.633 -13.211 -10.469 1 96.81 193 PHE A CA 1
ATOM 1575 C C . PHE A 1 193 ? 2.094 -14.617 -10.234 1 96.81 193 PHE A C 1
ATOM 1577 O O . PHE A 1 193 ? 1.051 -14.984 -10.781 1 96.81 193 PHE A O 1
ATOM 1584 N N . GLY A 1 194 ? 2.854 -15.391 -9.453 1 94.38 194 GLY A N 1
ATOM 1585 C CA . GLY A 1 194 ? 2.467 -16.75 -9.102 1 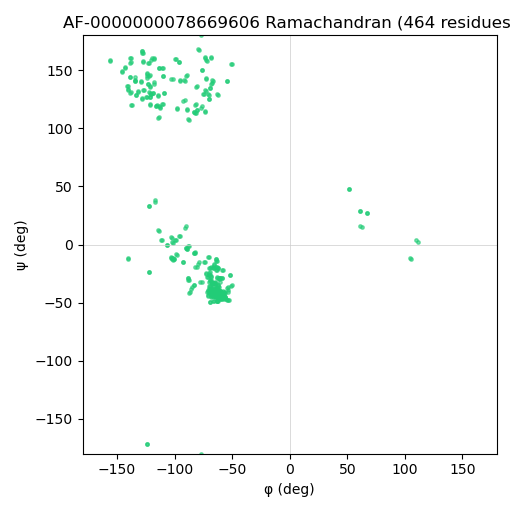94.38 194 GLY A CA 1
ATOM 1586 C C . GLY A 1 194 ? 2.375 -16.969 -7.605 1 94.38 194 GLY A C 1
ATOM 1587 O O . GLY A 1 194 ? 2.926 -16.203 -6.82 1 94.38 194 GLY A O 1
ATOM 1588 N N . LEU A 1 195 ? 1.573 -17.984 -7.297 1 94.75 195 LEU A N 1
ATOM 1589 C CA . LEU A 1 195 ? 1.403 -18.406 -5.91 1 94.75 195 LEU A CA 1
ATOM 1590 C C . LEU A 1 195 ? 1.64 -19.906 -5.762 1 94.75 195 LEU A C 1
ATOM 1592 O O . LEU A 1 195 ? 1.769 -20.609 -6.762 1 94.75 195 LEU A O 1
ATOM 1596 N N . LEU A 1 196 ? 1.764 -20.234 -4.547 1 95 196 LEU A N 1
ATOM 1597 C CA . LEU A 1 196 ? 1.946 -21.641 -4.234 1 95 196 LEU A CA 1
ATOM 1598 C C . LEU A 1 196 ? 0.618 -22.297 -3.869 1 95 196 LEU A C 1
ATOM 1600 O O . LEU A 1 196 ? -0.313 -21.609 -3.434 1 95 196 LEU A O 1
ATOM 1604 N N . PHE A 1 197 ? 0.61 -23.594 -4.043 1 94.62 197 PHE A N 1
ATOM 1605 C CA . PHE A 1 197 ? -0.516 -24.375 -3.537 1 94.62 197 PHE A CA 1
ATOM 1606 C C . PHE A 1 197 ? -0.517 -24.391 -2.014 1 94.62 197 PHE A C 1
ATOM 1608 O O . PHE A 1 197 ? 0.509 -24.125 -1.383 1 94.62 197 PHE A O 1
ATOM 1615 N N . PRO A 1 198 ? -1.66 -24.703 -1.461 1 90.56 198 PRO A N 1
ATOM 1616 C CA . PRO A 1 198 ? -1.735 -24.766 0.001 1 90.56 198 PRO A CA 1
ATOM 1617 C C . PRO A 1 198 ? -0.743 -25.75 0.607 1 90.56 198 PRO A C 1
ATOM 1619 O O . PRO A 1 198 ? -0.289 -25.562 1.739 1 90.56 198 PRO A O 1
ATOM 1622 N N . ASP A 1 199 ? -0.296 -26.703 -0.205 1 91.19 199 ASP A N 1
ATOM 1623 C CA . ASP A 1 199 ? 0.613 -27.719 0.311 1 91.19 199 ASP A CA 1
ATOM 1624 C C . ASP A 1 199 ? 2.068 -27.281 0.166 1 91.19 199 ASP A C 1
ATOM 1626 O O . ASP A 1 199 ? 2.984 -28.016 0.551 1 91.19 199 ASP A O 1
ATOM 1630 N N . GLY A 1 200 ? 2.273 -26.109 -0.46 1 88.06 200 GLY A N 1
ATOM 1631 C CA . GLY A 1 200 ? 3.613 -25.547 -0.507 1 88.06 200 GLY A CA 1
ATOM 1632 C C . GLY A 1 200 ? 4.277 -25.688 -1.863 1 88.06 200 GLY A C 1
ATOM 1633 O O . GLY A 1 200 ? 5.305 -25.062 -2.131 1 88.06 200 GLY A O 1
ATOM 1634 N N . ARG A 1 201 ? 3.689 -26.484 -2.705 1 88.56 201 ARG A N 1
ATOM 1635 C CA . ARG A 1 201 ? 4.246 -26.641 -4.043 1 88.56 201 ARG A CA 1
ATOM 1636 C C . ARG A 1 201 ? 4 -25.391 -4.887 1 88.56 201 ARG A C 1
ATOM 1638 O O . ARG A 1 201 ? 2.932 -24.781 -4.805 1 88.56 201 ARG A O 1
ATOM 1645 N N . TYR A 1 202 ? 4.992 -25.109 -5.648 1 87.75 202 TYR A N 1
ATOM 1646 C CA . TYR A 1 202 ? 4.82 -23.984 -6.578 1 87.75 202 TYR A CA 1
ATOM 1647 C C . TYR A 1 202 ? 4.043 -24.422 -7.816 1 87.75 202 TYR A C 1
ATOM 1649 O O . TYR A 1 202 ? 4.293 -25.5 -8.367 1 87.75 202 TYR A O 1
ATOM 1657 N N . ASP A 1 203 ? 3.096 -23.609 -8.242 1 89.56 203 ASP A N 1
ATOM 1658 C CA . ASP A 1 203 ? 2.342 -23.859 -9.461 1 89.56 203 ASP A CA 1
ATOM 1659 C C . ASP A 1 203 ? 3.059 -23.281 -10.68 1 89.56 203 ASP A C 1
ATOM 1661 O O . ASP A 1 203 ? 2.959 -22.094 -10.961 1 89.56 203 ASP A O 1
ATOM 1665 N N . MET A 1 204 ? 3.607 -24.094 -11.477 1 85.62 204 MET A N 1
ATOM 1666 C CA . MET A 1 204 ? 4.344 -23.641 -12.648 1 85.62 204 MET A CA 1
ATOM 1667 C C . MET A 1 204 ? 3.408 -23.453 -13.844 1 85.62 204 MET A C 1
ATOM 1669 O O . MET A 1 204 ? 3.83 -22.984 -14.898 1 85.62 204 MET A O 1
ATOM 1673 N N . THR A 1 205 ? 2.189 -23.766 -13.562 1 88.25 205 THR A N 1
ATOM 1674 C CA . THR A 1 205 ? 1.313 -23.844 -14.727 1 88.25 205 THR A CA 1
ATOM 1675 C C . THR A 1 205 ? 0.442 -22.594 -14.844 1 88.25 205 THR A C 1
ATOM 1677 O O . THR A 1 205 ? -0.208 -22.375 -15.867 1 88.25 205 THR A O 1
ATOM 1680 N N . MET A 1 206 ? 0.42 -21.812 -13.82 1 90.69 206 MET A N 1
ATOM 1681 C CA . MET A 1 206 ? -0.494 -20.672 -13.836 1 90.69 206 MET A CA 1
ATOM 1682 C C . MET A 1 206 ? 0.181 -19.422 -13.289 1 90.69 206 MET A C 1
ATOM 1684 O O . MET A 1 206 ? 0.816 -19.469 -12.234 1 90.69 206 MET A O 1
ATOM 1688 N N . ASP A 1 207 ? 0.081 -18.312 -13.992 1 92.81 207 ASP A N 1
ATOM 1689 C CA . ASP A 1 207 ? 0.525 -17 -13.523 1 92.81 207 ASP A CA 1
ATOM 1690 C C . ASP A 1 207 ? -0.477 -15.914 -13.898 1 92.81 207 ASP A C 1
ATOM 1692 O O . ASP A 1 207 ? -1.125 -15.992 -14.945 1 92.81 207 ASP A O 1
ATOM 1696 N N . LEU A 1 208 ? -0.631 -14.969 -13.031 1 96.62 208 LEU A N 1
ATOM 1697 C CA . LEU A 1 208 ? -1.238 -13.711 -13.445 1 96.62 208 LEU A CA 1
ATOM 1698 C C . LEU A 1 208 ? -0.22 -12.82 -14.148 1 96.62 208 LEU A C 1
ATOM 1700 O O . LEU A 1 208 ? 0.78 -12.414 -13.547 1 96.62 208 LEU A O 1
ATOM 1704 N N . VAL A 1 209 ? -0.455 -12.555 -15.406 1 97.75 209 VAL A N 1
ATOM 1705 C CA . VAL A 1 209 ? 0.46 -11.742 -16.203 1 97.75 209 VAL A CA 1
ATOM 1706 C C . VAL A 1 209 ? -0.167 -10.383 -16.5 1 97.75 209 VAL A C 1
ATOM 1708 O O . VAL A 1 209 ? -1.33 -10.297 -16.906 1 97.75 209 VAL A O 1
ATOM 1711 N N . SER A 1 210 ? 0.546 -9.32 -16.266 1 98.44 210 SER A N 1
ATOM 1712 C CA . SER A 1 210 ? -0.022 -7.992 -16.469 1 98.44 210 SER A CA 1
ATOM 1713 C C . SER A 1 210 ? 1.003 -7.039 -17.078 1 98.44 210 SER A C 1
ATOM 1715 O O . SER A 1 210 ? 2.17 -7.039 -16.672 1 98.44 210 SER A O 1
ATOM 1717 N N . TYR A 1 211 ? 0.604 -6.27 -18.031 1 98.19 211 TYR A N 1
ATOM 1718 C CA . TYR A 1 211 ? 1.408 -5.191 -18.609 1 98.19 211 TYR A CA 1
ATOM 1719 C C . TYR A 1 211 ? 0.967 -3.836 -18.062 1 98.19 211 TYR A C 1
ATOM 1721 O O . TYR A 1 211 ? 1.53 -2.803 -18.438 1 98.19 211 TYR A O 1
ATOM 1729 N N . ASP A 1 212 ? -0.002 -3.848 -17.172 1 98.31 212 ASP A N 1
ATOM 1730 C CA . ASP A 1 212 ? -0.531 -2.631 -16.562 1 98.31 212 ASP A CA 1
ATOM 1731 C C . ASP A 1 212 ? 0.475 -2.023 -15.594 1 98.31 212 ASP A C 1
ATOM 1733 O O . ASP A 1 212 ? 0.945 -2.701 -14.672 1 98.31 212 ASP A O 1
ATOM 1737 N N . PRO A 1 213 ? 0.756 -0.73 -15.727 1 97.81 213 PRO A N 1
ATOM 1738 C CA . PRO A 1 213 ? 1.697 -0.079 -14.812 1 97.81 213 PRO A CA 1
ATOM 1739 C C . PRO A 1 213 ? 1.259 -0.166 -13.352 1 97.81 213 PRO A C 1
ATOM 1741 O O . PRO A 1 213 ? 2.102 -0.223 -12.453 1 97.81 213 PRO A O 1
ATOM 1744 N N . LYS A 1 214 ? -0.018 -0.232 -13.07 1 96.94 214 LYS A N 1
ATOM 1745 C CA . LYS A 1 214 ? -0.509 -0.328 -11.703 1 96.94 214 LYS A CA 1
ATOM 1746 C C . LYS A 1 214 ? -0.156 -1.679 -11.086 1 96.94 214 LYS A C 1
ATOM 1748 O O . LYS A 1 214 ? 0.245 -1.749 -9.922 1 96.94 214 LYS A O 1
ATOM 1753 N N . ALA A 1 215 ? -0.248 -2.686 -11.898 1 98.5 215 ALA A N 1
ATOM 1754 C CA . ALA A 1 215 ? 0.105 -4.023 -11.43 1 98.5 215 ALA A CA 1
ATOM 1755 C C . ALA A 1 215 ? 1.606 -4.141 -11.18 1 98.5 215 ALA A C 1
ATOM 1757 O O . ALA A 1 215 ? 2.035 -4.723 -10.18 1 98.5 215 ALA A O 1
ATOM 1758 N N . ARG A 1 216 ? 2.365 -3.547 -12.023 1 98.19 216 ARG A N 1
ATOM 1759 C CA . ARG A 1 216 ? 3.818 -3.611 -11.898 1 98.19 216 ARG A CA 1
ATOM 1760 C C . ARG A 1 216 ? 4.301 -2.822 -10.688 1 98.19 216 ARG A C 1
ATOM 1762 O O . ARG A 1 216 ? 5.172 -3.279 -9.945 1 98.19 216 ARG A O 1
ATOM 1769 N N . LYS A 1 217 ? 3.689 -1.716 -10.508 1 96.31 217 LYS A N 1
ATOM 1770 C CA . LYS A 1 217 ? 4.039 -0.933 -9.32 1 96.31 217 LYS A CA 1
ATOM 1771 C C . LYS A 1 217 ? 3.678 -1.677 -8.039 1 96.31 217 LYS A C 1
ATOM 1773 O O . LYS A 1 217 ? 4.441 -1.669 -7.074 1 96.31 217 LYS A O 1
ATOM 1778 N N . TRP A 1 218 ? 2.525 -2.262 -8.078 1 96.94 218 TRP A N 1
ATOM 1779 C CA . TRP A 1 218 ? 2.066 -3.061 -6.945 1 96.94 218 TRP A CA 1
ATOM 1780 C C . TRP A 1 218 ? 3.07 -4.156 -6.613 1 96.94 218 TRP A C 1
ATOM 1782 O O . TRP A 1 218 ? 3.469 -4.312 -5.453 1 96.94 218 TRP A O 1
ATOM 1792 N N . ALA A 1 219 ? 3.543 -4.832 -7.609 1 98.06 219 ALA A N 1
ATOM 1793 C CA . ALA A 1 219 ? 4.496 -5.922 -7.422 1 98.06 219 ALA A CA 1
ATOM 1794 C C . ALA A 1 219 ? 5.859 -5.391 -6.996 1 98.06 219 ALA A C 1
ATOM 1796 O O . ALA A 1 219 ? 6.543 -6.008 -6.172 1 98.06 219 ALA A O 1
ATOM 1797 N N . LEU A 1 220 ? 6.234 -4.316 -7.582 1 96.69 220 LEU A N 1
ATOM 1798 C CA . LEU A 1 220 ? 7.504 -3.701 -7.219 1 96.69 220 LEU A CA 1
ATOM 1799 C C . LEU A 1 220 ? 7.508 -3.295 -5.746 1 96.69 220 LEU A C 1
ATOM 1801 O O . LEU A 1 220 ? 8.492 -3.512 -5.043 1 96.69 220 LEU A O 1
ATOM 1805 N N . ASP A 1 221 ? 6.395 -2.723 -5.32 1 93.94 221 ASP A N 1
ATOM 1806 C CA . ASP A 1 221 ? 6.266 -2.363 -3.912 1 93.94 221 ASP A CA 1
ATOM 1807 C C . ASP A 1 221 ? 6.312 -3.602 -3.021 1 93.94 221 ASP A C 1
ATOM 1809 O O . ASP A 1 221 ? 6.895 -3.57 -1.935 1 93.94 221 ASP A O 1
ATOM 1813 N N . LEU A 1 222 ? 5.711 -4.648 -3.443 1 96 222 LEU A N 1
ATOM 1814 C CA . LEU A 1 222 ? 5.75 -5.91 -2.709 1 96 222 LEU A CA 1
ATOM 1815 C C . LEU A 1 222 ? 7.18 -6.438 -2.615 1 96 222 LEU A C 1
ATOM 1817 O O . LEU A 1 222 ? 7.602 -6.918 -1.561 1 96 222 LEU A O 1
ATOM 1821 N N . PHE A 1 223 ? 7.934 -6.293 -3.691 1 97.12 223 PHE A N 1
ATOM 1822 C CA . PHE A 1 223 ? 9.336 -6.688 -3.693 1 97.12 223 PHE A CA 1
ATOM 1823 C C . PHE A 1 223 ? 10.117 -5.906 -2.646 1 97.12 223 PHE A C 1
ATOM 1825 O O . PHE A 1 223 ? 10.844 -6.492 -1.841 1 97.12 223 PHE A O 1
ATOM 1832 N N . HIS A 1 224 ? 9.906 -4.652 -2.639 1 93.25 224 HIS A N 1
ATOM 1833 C CA . HIS A 1 224 ? 10.625 -3.799 -1.703 1 93.25 224 HIS A CA 1
ATOM 1834 C C . HIS A 1 224 ? 10.227 -4.098 -0.262 1 93.25 224 HIS A C 1
ATOM 1836 O O . HIS A 1 224 ? 11.055 -4.008 0.647 1 93.25 224 HIS A O 1
ATOM 1842 N N . HIS A 1 225 ? 9.023 -4.445 -0.122 1 91.94 225 HIS A N 1
ATOM 1843 C CA . HIS A 1 225 ? 8.562 -4.855 1.2 1 91.94 225 HIS A CA 1
ATOM 1844 C C . HIS A 1 225 ? 9.391 -6.016 1.735 1 91.94 225 HIS A C 1
ATOM 1846 O O . HIS A 1 225 ? 9.883 -5.965 2.863 1 91.94 225 HIS A O 1
ATOM 1852 N N . TYR A 1 226 ? 9.617 -6.969 0.927 1 94.81 226 TYR A N 1
ATOM 1853 C CA . TYR A 1 226 ? 10.359 -8.141 1.383 1 94.81 226 TYR A CA 1
ATOM 1854 C C . TYR A 1 226 ? 11.852 -7.848 1.444 1 94.81 226 TYR A C 1
ATOM 1856 O O . TYR A 1 226 ? 12.562 -8.383 2.303 1 94.81 226 TYR A O 1
ATOM 1864 N N . LYS A 1 227 ? 12.258 -7.047 0.588 1 95 227 LYS A N 1
ATOM 1865 C CA . LYS A 1 227 ? 13.688 -6.734 0.518 1 95 227 LYS A CA 1
ATOM 1866 C C . LYS A 1 227 ? 14.172 -6.094 1.816 1 95 227 LYS A C 1
ATOM 1868 O O . LYS A 1 227 ? 15.32 -6.293 2.219 1 95 227 LYS A O 1
ATOM 1873 N N . GLN A 1 228 ? 13.273 -5.418 2.482 1 87.94 228 GLN A N 1
ATOM 1874 C CA . GLN A 1 228 ? 13.641 -4.742 3.721 1 87.94 228 GLN A CA 1
ATOM 1875 C C . GLN A 1 228 ? 14.07 -5.746 4.789 1 87.94 228 GLN A C 1
ATOM 1877 O O . GLN A 1 228 ? 14.836 -5.406 5.699 1 87.94 228 GLN A O 1
ATOM 1882 N N . PHE A 1 229 ? 13.695 -6.969 4.602 1 92.81 229 PHE A N 1
ATOM 1883 C CA . PHE A 1 229 ? 14 -7.992 5.598 1 92.81 229 PHE A CA 1
ATOM 1884 C C . PHE A 1 229 ? 15.102 -8.922 5.102 1 92.81 229 PHE A C 1
ATOM 1886 O O . PHE A 1 229 ? 15.469 -9.875 5.793 1 92.81 229 PHE A O 1
ATOM 1893 N N . ALA A 1 230 ? 15.539 -8.648 3.932 1 96.94 230 ALA A N 1
ATOM 1894 C CA . ALA A 1 230 ? 16.484 -9.562 3.293 1 96.94 230 ALA A CA 1
ATOM 1895 C C . ALA A 1 230 ? 17.922 -9.062 3.439 1 96.94 230 ALA A C 1
ATOM 1897 O O . ALA A 1 230 ? 18.141 -7.891 3.738 1 96.94 230 ALA A O 1
ATOM 1898 N N . LYS A 1 231 ? 18.859 -9.992 3.279 1 97.19 231 LYS A N 1
ATOM 1899 C CA . LYS A 1 231 ? 20.281 -9.68 3.303 1 97.19 231 LYS A CA 1
ATOM 1900 C C . LYS A 1 231 ? 20.938 -10.008 1.965 1 97.19 231 LYS A C 1
ATOM 1902 O O . LYS A 1 231 ? 20.672 -11.062 1.379 1 97.19 231 LYS A O 1
ATOM 1907 N N . ARG A 1 232 ? 21.781 -9.141 1.606 1 96.25 232 ARG A N 1
ATOM 1908 C CA . ARG A 1 232 ? 22.484 -9.383 0.347 1 96.25 232 ARG A CA 1
ATOM 1909 C C . ARG A 1 232 ? 23.516 -10.492 0.498 1 96.25 232 ARG A C 1
ATOM 1911 O O . ARG A 1 232 ? 24.281 -10.5 1.458 1 96.25 232 ARG A O 1
ATOM 1918 N N . VAL A 1 233 ? 23.469 -11.359 -0.432 1 95.44 233 VAL A N 1
ATOM 1919 C CA . VAL A 1 233 ? 24.422 -12.469 -0.341 1 95.44 233 VAL A CA 1
ATOM 1920 C C . VAL A 1 233 ? 25.281 -12.516 -1.595 1 95.44 233 VAL A C 1
ATOM 1922 O O . VAL A 1 233 ? 26.328 -13.164 -1.607 1 95.44 233 VAL A O 1
ATOM 1925 N N . LEU A 1 234 ? 24.781 -11.992 -2.588 1 90.25 234 LEU A N 1
ATOM 1926 C CA . LEU A 1 234 ? 25.562 -11.875 -3.816 1 90.25 234 LEU A CA 1
ATOM 1927 C C . LEU A 1 234 ? 25.359 -10.508 -4.457 1 90.25 234 LEU A C 1
ATOM 1929 O O . LEU A 1 234 ? 24.25 -9.992 -4.488 1 90.25 234 LEU A O 1
ATOM 1933 N N . MET B 1 1 ? -22.875 -22.016 14.75 1 76.06 1 MET B N 1
ATOM 1934 C CA . MET B 1 1 ? -24.203 -21.438 14.508 1 76.06 1 MET B CA 1
ATOM 1935 C C . MET B 1 1 ? -24.641 -20.578 15.688 1 76.06 1 MET B C 1
ATOM 1937 O O . MET B 1 1 ? -25.031 -19.422 15.5 1 76.06 1 MET B O 1
ATOM 1941 N N . ARG B 1 2 ? -24.484 -21.094 16.938 1 75.19 2 ARG B N 1
ATOM 1942 C CA . ARG B 1 2 ? -24.891 -20.344 18.125 1 75.19 2 ARG B CA 1
ATOM 1943 C C . ARG B 1 2 ? -24.125 -19.031 18.234 1 75.19 2 ARG B C 1
ATOM 1945 O O . ARG B 1 2 ? -24.703 -17.984 18.531 1 75.19 2 ARG B O 1
ATOM 1952 N N . GLU B 1 3 ? -22.828 -19.156 17.906 1 77.69 3 GLU B N 1
ATOM 1953 C CA . GLU B 1 3 ? -21.984 -17.953 17.969 1 77.69 3 GLU B CA 1
ATOM 1954 C C . GLU B 1 3 ? -22.453 -16.906 16.969 1 77.69 3 GLU B C 1
ATOM 1956 O O . GLU B 1 3 ? -22.516 -15.719 17.312 1 77.69 3 GLU B O 1
ATOM 1961 N N . LEU B 1 4 ? -22.844 -17.359 15.781 1 81.19 4 LEU B N 1
ATOM 1962 C CA . LEU B 1 4 ? -23.297 -16.453 14.734 1 81.19 4 LEU B CA 1
ATOM 1963 C C . LEU B 1 4 ? -24.641 -15.836 15.094 1 81.19 4 LEU B C 1
ATOM 1965 O O . LEU B 1 4 ? -24.875 -14.656 14.82 1 81.19 4 LEU B O 1
ATOM 1969 N N . GLN B 1 5 ? -25.453 -16.656 15.711 1 83.38 5 GLN B N 1
ATOM 1970 C CA . GLN B 1 5 ? -26.75 -16.172 16.141 1 83.38 5 GLN B CA 1
ATOM 1971 C C . GLN B 1 5 ? -26.594 -15.047 17.156 1 83.38 5 GLN B C 1
ATOM 1973 O O . GLN B 1 5 ? -27.297 -14.031 17.094 1 83.38 5 GLN B O 1
ATOM 1978 N N . ASN B 1 6 ? -25.734 -15.258 17.984 1 82.44 6 ASN B N 1
ATOM 1979 C CA . ASN B 1 6 ? -25.5 -14.273 19.031 1 82.44 6 ASN B CA 1
ATOM 1980 C C . ASN B 1 6 ? -24.922 -12.984 18.469 1 82.44 6 ASN B C 1
ATOM 1982 O O . ASN B 1 6 ? -25.281 -11.891 18.922 1 82.44 6 ASN B O 1
ATOM 1986 N N . GLU B 1 7 ? -24.109 -13.102 17.422 1 83.81 7 GLU B N 1
ATOM 1987 C CA . GLU B 1 7 ? -23.406 -11.953 16.859 1 83.81 7 GLU B CA 1
ATOM 1988 C C . GLU B 1 7 ? -24.297 -11.172 15.898 1 83.81 7 GLU B C 1
ATOM 1990 O O . GLU B 1 7 ? -24.266 -9.945 15.867 1 83.81 7 GLU B O 1
ATOM 1995 N N . LEU B 1 8 ? -25.141 -11.852 15.172 1 85 8 LEU B N 1
ATOM 1996 C CA . LEU B 1 8 ? -25.891 -11.227 14.086 1 85 8 LEU B CA 1
ATOM 1997 C C . LEU B 1 8 ? -27.312 -10.906 14.531 1 85 8 LEU B C 1
ATOM 1999 O O . LEU B 1 8 ? -28.031 -10.188 13.836 1 85 8 LEU B O 1
ATOM 2003 N N . ARG B 1 9 ? -27.719 -11.438 15.664 1 85.94 9 ARG B N 1
ATOM 2004 C CA . ARG B 1 9 ? -29.062 -11.242 16.172 1 85.94 9 ARG B CA 1
ATOM 2005 C C . ARG B 1 9 ? -30.109 -11.57 15.109 1 85.94 9 ARG B C 1
ATOM 2007 O O . ARG B 1 9 ? -31 -10.766 14.836 1 85.94 9 ARG B O 1
ATOM 2014 N N . SER B 1 10 ? -29.906 -12.664 14.516 1 87.81 10 SER B N 1
ATOM 2015 C CA . SER B 1 10 ? -30.781 -13.148 13.453 1 87.81 10 SER B CA 1
ATOM 2016 C C . SER B 1 10 ? -31.25 -14.57 13.727 1 87.81 10 SER B C 1
ATOM 2018 O O . SER B 1 10 ? -30.719 -15.25 14.609 1 87.81 10 SER B O 1
ATOM 2020 N N . THR B 1 11 ? -32.188 -14.969 13.078 1 88.56 11 THR B N 1
ATOM 2021 C CA . THR B 1 11 ? -32.719 -16.312 13.25 1 88.56 11 THR B CA 1
ATOM 2022 C C . THR B 1 11 ? -31.812 -17.344 12.594 1 88.56 11 THR B C 1
ATOM 2024 O O . THR B 1 11 ? -31.094 -17.031 11.633 1 88.56 11 THR B O 1
ATOM 2027 N N . PRO B 1 12 ? -31.844 -18.516 13.188 1 87.38 12 PRO B N 1
ATOM 2028 C CA . PRO B 1 12 ? -31.047 -19.578 12.578 1 87.38 12 PRO B CA 1
ATOM 2029 C C . PRO B 1 12 ? -31.359 -19.781 11.102 1 87.38 12 PRO B C 1
ATOM 2031 O O . PRO B 1 12 ? -30.453 -20.031 10.305 1 87.38 12 PRO B O 1
ATOM 2034 N N . SER B 1 13 ? -32.562 -19.719 10.758 1 89.69 13 SER B N 1
ATOM 2035 C CA . SER B 1 13 ? -32.969 -19.906 9.367 1 89.69 13 SER B CA 1
ATOM 2036 C C . SER B 1 13 ? -32.375 -18.828 8.469 1 89.69 13 SER B C 1
ATOM 2038 O O . SER B 1 13 ? -31.875 -19.125 7.379 1 89.69 13 SER B O 1
ATOM 2040 N N . SER B 1 14 ? -32.406 -17.609 8.859 1 90.94 14 SER B N 1
ATOM 2041 C CA . SER B 1 14 ? -31.828 -16.516 8.109 1 90.94 14 SER B CA 1
ATOM 2042 C C . SER B 1 14 ? -30.312 -16.656 7.98 1 90.94 14 SER B C 1
ATOM 2044 O O . SER B 1 14 ? -29.75 -16.375 6.926 1 90.94 14 SER B O 1
ATOM 2046 N N . ILE B 1 15 ? -29.719 -17.109 8.977 1 91.19 15 ILE B N 1
ATOM 2047 C CA . ILE B 1 15 ? -28.281 -17.297 8.984 1 91.19 15 ILE B CA 1
ATOM 2048 C C . ILE B 1 15 ? -27.891 -18.422 8.023 1 91.19 15 ILE B C 1
ATOM 2050 O O . ILE B 1 15 ? -26.953 -18.297 7.25 1 91.19 15 ILE B O 1
ATOM 2054 N N . LEU B 1 16 ? -28.672 -19.484 8.117 1 90.25 16 LEU B N 1
ATOM 2055 C CA . LEU B 1 16 ? -28.422 -20.625 7.234 1 90.25 16 LEU B CA 1
ATOM 2056 C C . LEU B 1 16 ? -28.594 -20.219 5.773 1 90.25 16 LEU B C 1
ATOM 2058 O O . LEU B 1 16 ? -27.828 -20.656 4.91 1 90.25 16 LEU B O 1
ATOM 2062 N N . HIS B 1 17 ? -29.562 -19.422 5.504 1 93.31 17 HIS B N 1
ATOM 2063 C CA . HIS B 1 17 ? -29.797 -18.938 4.152 1 93.31 17 HIS B CA 1
ATOM 2064 C C . HIS B 1 17 ? -28.625 -18.078 3.666 1 93.31 17 HIS B C 1
ATOM 2066 O O . HIS B 1 17 ? -28.188 -18.219 2.525 1 93.31 17 HIS B O 1
ATOM 2072 N N . ALA B 1 18 ? -28.172 -17.266 4.504 1 92.19 18 ALA B N 1
ATOM 2073 C CA . ALA B 1 18 ? -27.031 -16.422 4.184 1 92.19 18 ALA B CA 1
ATOM 2074 C C . ALA B 1 18 ? -25.766 -17.25 3.951 1 92.19 18 ALA B C 1
ATOM 2076 O O . ALA B 1 18 ? -25 -16.984 3.021 1 92.19 18 ALA B O 1
ATOM 2077 N N . LEU B 1 19 ? -25.625 -18.25 4.77 1 92.75 19 LEU B N 1
ATOM 2078 C CA . LEU B 1 19 ? -24.469 -19.109 4.645 1 92.75 19 LEU B CA 1
ATOM 2079 C C . LEU B 1 19 ? -24.5 -19.875 3.324 1 92.75 19 LEU B C 1
ATOM 2081 O O . LEU B 1 19 ? -23.469 -20.031 2.666 1 92.75 19 LEU B O 1
ATOM 2085 N N . LYS B 1 20 ? -25.641 -20.297 2.955 1 93.38 20 LYS B N 1
ATOM 2086 C CA . LYS B 1 20 ? -25.781 -21.016 1.686 1 93.38 20 LYS B CA 1
ATOM 2087 C C . LYS B 1 20 ? -25.484 -20.094 0.507 1 93.38 20 LYS B C 1
ATOM 2089 O O . LYS B 1 20 ? -24.875 -20.5 -0.477 1 93.38 20 LYS B O 1
ATOM 2094 N N . ALA B 1 21 ? -25.922 -18.875 0.63 1 94.69 21 ALA B N 1
ATOM 2095 C CA . ALA B 1 21 ? -25.641 -17.891 -0.408 1 94.69 21 ALA B CA 1
ATOM 2096 C C . ALA B 1 21 ? -24.141 -17.625 -0.524 1 94.69 21 ALA B C 1
ATOM 2098 O O . ALA B 1 21 ? -23.609 -17.547 -1.631 1 94.69 21 ALA B O 1
ATOM 2099 N N . LEU B 1 22 ? -23.484 -17.547 0.593 1 95.62 22 LEU B N 1
ATOM 2100 C CA . LEU B 1 22 ? -22.047 -17.328 0.618 1 95.62 22 LEU B CA 1
ATOM 2101 C C . LEU B 1 22 ? -21.297 -18.531 0.076 1 95.62 22 LEU B C 1
ATOM 2103 O O . LEU B 1 22 ? -20.266 -18.391 -0.599 1 95.62 22 LEU B O 1
ATOM 2107 N N . GLU B 1 23 ? -21.797 -19.656 0.38 1 95.44 23 GLU B N 1
ATOM 2108 C CA . GLU B 1 23 ? -21.188 -20.891 -0.114 1 95.44 23 GLU B CA 1
ATOM 2109 C C . GLU B 1 23 ? -21.312 -21 -1.631 1 95.44 23 GLU B C 1
ATOM 2111 O O . GLU B 1 23 ? -20.375 -21.422 -2.309 1 95.44 23 GLU B O 1
ATOM 2116 N N . SER B 1 24 ? -22.484 -20.578 -2.127 1 95 24 SER B N 1
ATOM 2117 C CA . SER B 1 24 ? -22.719 -20.656 -3.566 1 95 24 SER B CA 1
ATOM 2118 C C . SER B 1 24 ? -21.797 -19.719 -4.328 1 95 24 SER B C 1
ATOM 2120 O O . SER B 1 24 ? -21.531 -19.922 -5.516 1 95 24 SER B O 1
ATOM 2122 N N . ARG B 1 25 ? -21.281 -18.75 -3.594 1 94.56 25 ARG B N 1
ATOM 2123 C CA . ARG B 1 25 ? -20.375 -17.797 -4.203 1 94.56 25 ARG B CA 1
ATOM 2124 C C . ARG B 1 25 ? -18.922 -18.094 -3.842 1 94.56 25 ARG B C 1
ATOM 2126 O O . ARG B 1 25 ? -18.031 -17.266 -4.047 1 94.56 25 ARG B O 1
ATOM 2133 N N . ASN B 1 26 ? -18.703 -19.203 -3.166 1 95.69 26 ASN B N 1
ATOM 2134 C CA . ASN B 1 26 ? -17.391 -19.703 -2.795 1 95.69 26 ASN B CA 1
ATOM 2135 C C . ASN B 1 26 ? -16.703 -18.797 -1.769 1 95.69 26 ASN B C 1
ATOM 2137 O O . ASN B 1 26 ? -15.477 -18.703 -1.741 1 95.69 26 ASN B O 1
ATOM 2141 N N . ILE B 1 27 ? -17.469 -18.125 -1.007 1 96.69 27 ILE B N 1
ATOM 2142 C CA . ILE B 1 27 ? -16.938 -17.234 0.028 1 96.69 27 ILE B CA 1
ATOM 2143 C C . ILE B 1 27 ? -16.672 -18.047 1.3 1 96.69 27 ILE B C 1
ATOM 2145 O O . ILE B 1 27 ? -15.672 -17.812 1.987 1 96.69 27 ILE B O 1
ATOM 2149 N N . VAL B 1 28 ? -17.594 -19.016 1.579 1 96.5 28 VAL B N 1
ATOM 2150 C CA . VAL B 1 28 ? -17.391 -19.938 2.703 1 96.5 28 VAL B CA 1
ATOM 2151 C C . VAL B 1 28 ? -17.516 -21.375 2.221 1 96.5 28 VAL B C 1
ATOM 2153 O O . VAL B 1 28 ? -18.031 -21.641 1.133 1 96.5 28 VAL B O 1
ATOM 2156 N N . ARG B 1 29 ? -16.938 -22.234 2.975 1 95.31 29 ARG B N 1
ATOM 2157 C CA . ARG B 1 29 ? -17.125 -23.672 2.764 1 95.31 29 ARG B CA 1
ATOM 2158 C C . ARG B 1 29 ? -17.391 -24.391 4.082 1 95.31 29 ARG B C 1
ATOM 2160 O O . ARG B 1 29 ? -16.906 -23.969 5.137 1 95.31 29 ARG B O 1
ATOM 2167 N N . GLN B 1 30 ? -18.188 -25.312 3.951 1 92 30 GLN B N 1
ATOM 2168 C CA . GLN B 1 30 ? -18.469 -26.141 5.125 1 92 30 GLN B CA 1
ATOM 2169 C C . GLN B 1 30 ? -17.547 -27.359 5.168 1 92 30 GLN B C 1
ATOM 2171 O O . GLN B 1 30 ? -17.438 -28.094 4.188 1 92 30 GLN B O 1
ATOM 2176 N N . ASN B 1 31 ? -16.844 -27.422 6.336 1 90.5 31 ASN B N 1
ATOM 2177 C CA . ASN B 1 31 ? -16.078 -28.641 6.539 1 90.5 31 ASN B CA 1
ATOM 2178 C C . ASN B 1 31 ? -16.969 -29.875 6.602 1 90.5 31 ASN B C 1
ATOM 2180 O O . ASN B 1 31 ? -17.906 -29.922 7.398 1 90.5 31 ASN B O 1
ATOM 2184 N N . GLU B 1 32 ? -16.625 -30.828 5.82 1 87.56 32 GLU B N 1
ATOM 2185 C CA . GLU B 1 32 ? -17.484 -32.031 5.734 1 87.56 32 GLU B CA 1
ATOM 2186 C C . GLU B 1 32 ? -17.438 -32.812 7.031 1 87.56 32 GLU B C 1
ATOM 2188 O O . GLU B 1 32 ? -18.453 -33.406 7.438 1 87.56 32 GLU B O 1
ATOM 2193 N N . SER B 1 33 ? -16.344 -32.75 7.707 1 91.25 33 SER B N 1
ATOM 2194 C CA . SER B 1 33 ? -16.156 -33.562 8.906 1 91.25 33 SER B CA 1
ATOM 2195 C C . SER B 1 33 ? -16.703 -32.844 10.148 1 91.25 33 SER B C 1
ATOM 2197 O O . SER B 1 33 ? -17.422 -33.438 10.945 1 91.25 33 SER B O 1
ATOM 2199 N N . THR B 1 34 ? -16.469 -31.594 10.266 1 88.12 34 THR B N 1
ATOM 2200 C CA . THR B 1 34 ? -16.812 -30.875 11.492 1 88.12 34 THR B CA 1
ATOM 2201 C C . THR B 1 34 ? -18.109 -30.094 11.312 1 88.12 34 THR B C 1
ATOM 2203 O O . THR B 1 34 ? -18.703 -29.641 12.297 1 88.12 34 THR B O 1
ATOM 2206 N N . ARG B 1 35 ? -18.562 -29.984 10.133 1 85 35 ARG B N 1
ATOM 2207 C CA . ARG B 1 35 ? -19.766 -29.234 9.773 1 85 35 ARG B CA 1
ATOM 2208 C C . ARG B 1 35 ? -19.625 -27.75 10.125 1 85 35 ARG B C 1
ATOM 22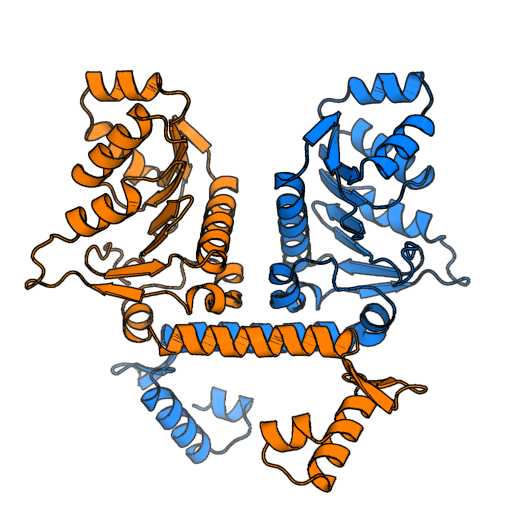10 O O . ARG B 1 35 ? -20.609 -27.031 10.195 1 85 35 ARG B O 1
ATOM 2217 N N . GLU B 1 36 ? -18.375 -27.422 10.352 1 88.56 36 GLU B N 1
ATOM 2218 C CA . GLU B 1 36 ? -18.094 -26.016 10.617 1 88.56 36 GLU B CA 1
ATOM 2219 C C . GLU B 1 36 ? -17.797 -25.25 9.32 1 88.56 36 GLU B C 1
ATOM 2221 O O . GLU B 1 36 ? -17.266 -25.828 8.375 1 88.56 36 GLU B O 1
ATOM 2226 N N . TYR B 1 37 ? -18.266 -24 9.391 1 90.5 37 TYR B N 1
ATOM 2227 C CA . TYR B 1 37 ? -18.016 -23.141 8.234 1 90.5 37 TYR B CA 1
ATOM 2228 C C . TYR B 1 37 ? -16.703 -22.375 8.406 1 90.5 37 TYR B C 1
ATOM 2230 O O . TYR B 1 37 ? -16.359 -21.969 9.516 1 90.5 37 TYR B O 1
ATOM 2238 N N . GLU B 1 38 ? -16 -22.266 7.27 1 93.69 38 GLU B N 1
ATOM 2239 C CA . GLU B 1 38 ? -14.773 -21.469 7.242 1 93.69 38 GLU B CA 1
ATOM 2240 C C . GLU B 1 38 ? -14.688 -20.641 5.965 1 93.69 38 GLU B C 1
ATOM 2242 O O . GLU B 1 38 ? -15.336 -20.953 4.965 1 93.69 38 GLU B O 1
ATOM 2247 N N . LEU B 1 39 ? -13.93 -19.562 6.027 1 94.75 39 LEU B N 1
ATOM 2248 C CA . LEU B 1 39 ? -13.695 -18.75 4.84 1 94.75 39 LEU B CA 1
ATOM 2249 C C . LEU B 1 39 ? -12.82 -19.5 3.838 1 94.75 39 LEU B C 1
ATOM 2251 O O . LEU B 1 39 ? -11.836 -20.141 4.219 1 94.75 39 LEU B O 1
ATOM 2255 N N . THR B 1 40 ? -13.211 -19.453 2.594 1 95.69 40 THR B N 1
ATOM 2256 C CA . THR B 1 40 ? -12.289 -19.844 1.532 1 95.69 40 THR B CA 1
ATOM 2257 C C . THR B 1 40 ? -11.273 -18.734 1.275 1 95.69 40 THR B C 1
ATOM 2259 O O . THR B 1 40 ? -11.312 -17.672 1.92 1 95.69 40 THR B O 1
ATOM 2262 N N . ASN B 1 41 ? -10.383 -18.953 0.344 1 95.69 41 ASN B N 1
ATOM 2263 C CA . ASN B 1 41 ? -9.469 -17.891 -0.062 1 95.69 41 ASN B CA 1
ATOM 2264 C C . ASN B 1 41 ? -10.219 -16.703 -0.645 1 95.69 41 ASN B C 1
ATOM 2266 O O . ASN B 1 41 ? -9.836 -15.555 -0.415 1 95.69 41 ASN B O 1
ATOM 2270 N N . ILE B 1 42 ? -11.273 -17.016 -1.308 1 97.19 42 ILE B N 1
ATOM 2271 C CA . ILE B 1 42 ? -12.117 -15.953 -1.841 1 97.19 42 ILE B CA 1
ATOM 2272 C C . ILE B 1 42 ? -12.758 -15.18 -0.691 1 97.19 42 ILE B C 1
ATOM 2274 O O . ILE B 1 42 ? -12.758 -13.945 -0.687 1 97.19 42 ILE B O 1
ATOM 2278 N N . GLY B 1 43 ? -13.297 -15.961 0.203 1 97.38 43 GLY B N 1
ATOM 2279 C CA . GLY B 1 43 ? -13.891 -15.336 1.372 1 97.38 43 GLY B CA 1
ATOM 2280 C C . GLY B 1 43 ? -12.914 -14.461 2.141 1 97.38 43 GLY B C 1
ATOM 2281 O O . GLY B 1 43 ? -13.266 -13.367 2.586 1 97.38 43 GLY B O 1
ATOM 2282 N N . TYR B 1 44 ? -11.734 -14.953 2.256 1 97.62 44 TYR B N 1
ATOM 2283 C CA . TYR B 1 44 ? -10.695 -14.203 2.949 1 97.62 44 TYR B CA 1
ATOM 2284 C C . TYR B 1 44 ? -10.375 -12.906 2.219 1 97.62 44 TYR B C 1
ATOM 2286 O O . TYR B 1 44 ? -10.273 -11.844 2.842 1 97.62 44 TYR B O 1
ATOM 2294 N N . LEU B 1 45 ? -10.242 -12.938 0.962 1 98.19 45 LEU B N 1
ATOM 2295 C CA . LEU B 1 45 ? -9.961 -11.75 0.16 1 98.19 45 LEU B CA 1
ATOM 2296 C C . LEU B 1 45 ? -11.109 -10.742 0.256 1 98.19 45 LEU B C 1
ATOM 2298 O O . LEU B 1 45 ? -10.875 -9.539 0.383 1 98.19 45 LEU B O 1
ATOM 2302 N N . VAL B 1 46 ? -12.336 -11.25 0.227 1 97.94 46 VAL B N 1
ATOM 2303 C CA . VAL B 1 46 ? -13.5 -10.383 0.366 1 97.94 46 VAL B CA 1
ATOM 2304 C C . VAL B 1 46 ? -13.508 -9.742 1.753 1 97.94 46 VAL B C 1
ATOM 2306 O O . VAL B 1 46 ? -13.758 -8.539 1.889 1 97.94 46 VAL B O 1
ATOM 2309 N N . TYR B 1 47 ? -13.211 -10.562 2.697 1 97.81 47 TYR B N 1
ATOM 2310 C CA . TYR B 1 47 ? -13.133 -10.062 4.066 1 97.81 47 TYR B CA 1
ATOM 2311 C C . TYR B 1 47 ? -12.133 -8.922 4.176 1 97.81 47 TYR B C 1
ATOM 2313 O O . TYR B 1 47 ? -12.43 -7.887 4.781 1 97.81 47 TYR B O 1
ATOM 2321 N N . ILE B 1 48 ? -10.992 -9.062 3.582 1 98.06 48 ILE B N 1
ATOM 2322 C CA . ILE B 1 48 ? -9.945 -8.055 3.629 1 98.06 48 ILE B CA 1
ATOM 2323 C C . ILE B 1 48 ? -10.453 -6.754 3.012 1 98.06 48 ILE B C 1
ATOM 2325 O O . ILE B 1 48 ? -10.203 -5.668 3.539 1 98.06 48 ILE B O 1
ATOM 2329 N N . GLN B 1 49 ? -11.203 -6.859 1.928 1 98.38 49 GLN B N 1
ATOM 2330 C CA . GLN B 1 49 ? -11.742 -5.668 1.282 1 98.38 49 GLN B CA 1
ATOM 2331 C C . GLN B 1 49 ? -12.773 -4.977 2.172 1 98.38 49 GLN B C 1
ATOM 2333 O O . GLN B 1 49 ? -12.758 -3.752 2.314 1 98.38 49 GLN B O 1
ATOM 2338 N N . LEU B 1 50 ? -13.641 -5.773 2.752 1 97.69 50 LEU B N 1
ATOM 2339 C CA . LEU B 1 50 ? -14.688 -5.215 3.605 1 97.69 50 LEU B CA 1
ATOM 2340 C C . LEU B 1 50 ? -14.086 -4.551 4.84 1 97.69 50 LEU B C 1
ATOM 2342 O O . LEU B 1 50 ? -14.484 -3.449 5.215 1 97.69 50 LEU B O 1
ATOM 2346 N N . LYS B 1 51 ? -13.156 -5.242 5.387 1 97.94 51 LYS B N 1
ATOM 2347 C CA . LYS B 1 51 ? -12.484 -4.676 6.555 1 97.94 51 LYS B CA 1
ATOM 2348 C C . LYS B 1 51 ? -11.781 -3.367 6.199 1 97.94 51 LYS B C 1
ATOM 2350 O O . LYS B 1 51 ? -11.867 -2.389 6.945 1 97.94 51 LYS B O 1
ATOM 2355 N N . ASN B 1 52 ? -11.117 -3.346 5.09 1 98.12 52 ASN B N 1
ATOM 2356 C CA . ASN B 1 52 ? -10.398 -2.154 4.652 1 98.12 52 ASN B CA 1
ATOM 2357 C C . ASN B 1 52 ? -11.344 -0.977 4.438 1 98.12 52 ASN B C 1
ATOM 2359 O O . ASN B 1 52 ? -11.055 0.144 4.859 1 98.12 52 ASN B O 1
ATOM 2363 N N . VAL B 1 53 ? -12.438 -1.227 3.801 1 98 53 VAL B N 1
ATOM 2364 C CA . VAL B 1 53 ? -13.367 -0.134 3.514 1 98 53 VAL B CA 1
ATOM 2365 C C . VAL B 1 53 ? -13.992 0.365 4.812 1 98 53 VAL B C 1
ATOM 2367 O O . VAL B 1 53 ? -14.141 1.572 5.016 1 98 53 VAL B O 1
ATOM 2370 N N . VAL B 1 54 ? -14.312 -0.503 5.711 1 98 54 VAL B N 1
ATOM 2371 C CA . VAL B 1 54 ? -14.891 -0.123 6.996 1 98 54 VAL B CA 1
ATOM 2372 C C . VAL B 1 54 ? -13.898 0.725 7.781 1 98 54 VAL B C 1
ATOM 2374 O O . VAL B 1 54 ? -14.242 1.8 8.273 1 98 54 VAL B O 1
ATOM 2377 N N . ASP B 1 55 ? -12.688 0.234 7.844 1 98.38 55 ASP B N 1
ATOM 2378 C CA . ASP B 1 55 ? -11.641 0.965 8.555 1 98.38 55 ASP B CA 1
ATOM 2379 C C . ASP B 1 55 ? -11.406 2.336 7.926 1 98.38 55 ASP B C 1
ATOM 2381 O O . ASP B 1 55 ? -11.211 3.326 8.641 1 98.38 55 ASP B O 1
ATOM 2385 N N . SER B 1 56 ? -11.43 2.387 6.648 1 98.69 56 SER B N 1
ATOM 2386 C CA . SER B 1 56 ? -11.18 3.635 5.934 1 98.69 56 SER B CA 1
ATOM 2387 C C . SER B 1 56 ? -12.305 4.637 6.164 1 98.69 56 SER B C 1
ATOM 2389 O O . SER B 1 56 ? -12.055 5.812 6.434 1 98.69 56 SER B O 1
ATOM 2391 N N . LEU B 1 57 ? -13.523 4.145 6.102 1 98.19 57 LEU B N 1
ATOM 2392 C CA . LEU B 1 57 ? -14.656 5.031 6.324 1 98.19 57 LEU B CA 1
ATOM 2393 C C . LEU B 1 57 ? -14.68 5.531 7.766 1 98.19 57 LEU B C 1
ATOM 2395 O O . LEU B 1 57 ? -15.078 6.668 8.023 1 98.19 57 LEU B O 1
ATOM 2399 N N . GLU B 1 58 ? -14.242 4.699 8.617 1 98.38 58 GLU B N 1
ATOM 2400 C CA . GLU B 1 58 ? -14.117 5.129 10.008 1 98.38 58 GLU B CA 1
ATOM 2401 C C . GLU B 1 58 ? -13.102 6.254 10.148 1 98.38 58 GLU B C 1
ATOM 2403 O O . GLU B 1 58 ? -13.375 7.27 10.789 1 98.38 58 GLU B O 1
ATOM 2408 N N . ALA B 1 59 ? -11.969 6.102 9.594 1 98.5 59 ALA B N 1
ATOM 2409 C CA . ALA B 1 59 ? -10.93 7.125 9.641 1 98.5 59 ALA B CA 1
ATOM 2410 C C . ALA B 1 59 ? -11.406 8.422 8.992 1 98.5 59 ALA B C 1
ATOM 2412 O O . ALA B 1 59 ? -11.164 9.516 9.516 1 98.5 59 ALA B O 1
ATOM 2413 N N . ILE B 1 60 ? -12.094 8.297 7.895 1 98.31 60 ILE B N 1
ATOM 2414 C CA . ILE B 1 60 ? -12.594 9.461 7.164 1 98.31 60 ILE B CA 1
ATOM 2415 C C . ILE B 1 60 ? -13.625 10.203 8.016 1 98.31 60 ILE B C 1
ATOM 2417 O O . ILE B 1 60 ? -13.562 11.422 8.141 1 98.31 60 ILE B O 1
ATOM 2421 N N . SER B 1 61 ? -14.492 9.461 8.625 1 97.5 61 SER B N 1
ATOM 2422 C CA . SER B 1 61 ? -15.547 10.055 9.438 1 97.5 61 SER B CA 1
ATOM 2423 C C . SER B 1 61 ? -14.984 10.656 10.719 1 97.5 61 SER B C 1
ATOM 2425 O O . SER B 1 61 ? -15.344 11.773 11.102 1 97.5 61 SER B O 1
ATOM 2427 N N . LYS B 1 62 ? -14.141 9.953 11.328 1 97.56 62 LYS B N 1
ATOM 2428 C CA . LYS B 1 62 ? -13.578 10.352 12.609 1 97.56 62 LYS B CA 1
ATOM 2429 C C . LYS B 1 62 ? -12.805 11.664 12.477 1 97.56 62 LYS B C 1
ATOM 2431 O O . LYS B 1 62 ? -12.82 12.492 13.391 1 97.56 62 LYS B O 1
ATOM 2436 N N . PHE B 1 63 ? -12.156 11.828 11.375 1 97.81 63 PHE B N 1
ATOM 2437 C CA . PHE B 1 63 ? -11.312 13.008 11.203 1 97.81 63 PHE B CA 1
ATOM 2438 C C . PHE B 1 63 ? -11.82 13.875 10.055 1 97.81 63 PHE B C 1
ATOM 2440 O O . PHE B 1 63 ? -11.023 14.422 9.289 1 97.81 63 PHE B O 1
ATOM 2447 N N . GLU B 1 64 ? -13.07 13.961 9.945 1 96.81 64 GLU B N 1
ATOM 2448 C CA . GLU B 1 64 ? -13.742 14.633 8.844 1 96.81 64 GLU B CA 1
ATOM 2449 C C . GLU B 1 64 ? -13.234 16.062 8.672 1 96.81 64 GLU B C 1
ATOM 2451 O O . GLU B 1 64 ? -12.883 16.484 7.566 1 96.81 64 GLU B O 1
ATOM 2456 N N . ASN B 1 65 ? -13.156 16.812 9.766 1 94.81 65 ASN B N 1
ATOM 2457 C CA . ASN B 1 65 ? -12.727 18.203 9.695 1 94.81 65 ASN B CA 1
ATOM 2458 C C . ASN B 1 65 ? -11.297 18.328 9.18 1 94.81 65 ASN B C 1
ATOM 2460 O O . ASN B 1 65 ? -10.984 19.219 8.391 1 94.81 65 ASN B O 1
ATOM 2464 N N . PHE B 1 66 ? -10.477 17.484 9.602 1 96.44 66 PHE B N 1
ATOM 2465 C CA . PHE B 1 66 ? -9.086 17.469 9.156 1 96.44 66 PHE B CA 1
ATOM 2466 C C . PHE B 1 66 ? -9.008 17.266 7.652 1 96.44 66 PHE B C 1
ATOM 2468 O O . PHE B 1 66 ? -8.305 18 6.957 1 96.44 66 PHE B O 1
ATOM 2475 N N . TRP B 1 67 ? -9.789 16.281 7.141 1 97 67 TRP B N 1
ATOM 2476 C CA . TRP B 1 67 ? -9.758 15.977 5.715 1 97 67 TRP B CA 1
ATOM 2477 C C . TRP B 1 67 ? -10.375 17.094 4.898 1 97 67 TRP B C 1
ATOM 2479 O O . TRP B 1 67 ? -9.898 17.422 3.803 1 97 67 TRP B O 1
ATOM 2489 N N . LEU B 1 68 ? -11.359 17.688 5.422 1 95.31 68 LEU B N 1
ATOM 2490 C CA . LEU B 1 68 ? -12.109 18.703 4.695 1 95.31 68 LEU B CA 1
ATOM 2491 C C . LEU B 1 68 ? -11.273 19.969 4.52 1 95.31 68 LEU B C 1
ATOM 2493 O O . LEU B 1 68 ? -11.359 20.641 3.488 1 95.31 68 LEU B O 1
ATOM 2497 N N . THR B 1 69 ? -10.445 20.25 5.453 1 94.62 69 THR B N 1
ATOM 2498 C CA . THR B 1 69 ? -9.789 21.547 5.488 1 94.62 69 THR B CA 1
ATOM 2499 C C . THR B 1 69 ? -8.383 21.469 4.891 1 94.62 69 THR B C 1
ATOM 2501 O O . THR B 1 69 ? -7.738 22.484 4.648 1 94.62 69 THR B O 1
ATOM 2504 N N . HIS B 1 70 ? -7.922 20.281 4.617 1 95.94 70 HIS B N 1
ATOM 2505 C CA . HIS B 1 70 ? -6.57 20.109 4.098 1 95.94 70 HIS B CA 1
ATOM 2506 C C . HIS B 1 70 ? -6.586 19.438 2.723 1 95.94 70 HIS B C 1
ATOM 2508 O O . HIS B 1 70 ? -7.57 18.797 2.352 1 95.94 70 HIS B O 1
ATOM 2514 N N . ASP B 1 71 ? -5.52 19.609 2.037 1 94.38 71 ASP B N 1
ATOM 2515 C CA . ASP B 1 71 ? -5.375 19.016 0.718 1 94.38 71 ASP B CA 1
ATOM 2516 C C . ASP B 1 71 ? -4.934 17.547 0.83 1 94.38 71 ASP B C 1
ATOM 2518 O O . ASP B 1 71 ? -3.816 17.266 1.262 1 94.38 71 ASP B O 1
ATOM 2522 N N . VAL B 1 72 ? -5.738 16.656 0.307 1 95.62 72 VAL B N 1
ATOM 2523 C CA . VAL B 1 72 ? -5.449 15.234 0.446 1 95.62 72 VAL B CA 1
ATOM 2524 C C . VAL B 1 72 ? -4.887 14.688 -0.865 1 95.62 72 VAL B C 1
ATOM 2526 O O . VAL B 1 72 ? -4.289 13.609 -0.892 1 95.62 72 VAL B O 1
ATOM 2529 N N . LYS B 1 73 ? -4.957 15.414 -1.864 1 92.62 73 LYS B N 1
ATOM 2530 C CA . LYS B 1 73 ? -4.691 14.938 -3.219 1 92.62 73 LYS B CA 1
ATOM 2531 C C . LYS B 1 73 ? -3.205 14.656 -3.424 1 92.62 73 LYS B C 1
ATOM 2533 O O . LYS B 1 73 ? -2.836 13.773 -4.203 1 92.62 73 LYS B O 1
ATOM 2538 N N . PRO B 1 74 ? -2.365 15.398 -2.658 1 92.06 74 PRO B N 1
ATOM 2539 C CA . PRO B 1 74 ? -0.938 15.117 -2.842 1 92.06 74 PRO B CA 1
ATOM 2540 C C . PRO B 1 74 ? -0.525 13.758 -2.295 1 92.06 74 PRO B C 1
ATOM 2542 O O . PRO B 1 74 ? 0.54 13.242 -2.646 1 92.06 74 PRO B O 1
ATOM 2545 N N . VAL B 1 75 ? -1.285 13.188 -1.423 1 95.88 75 VAL B N 1
ATOM 2546 C CA . VAL B 1 75 ? -1.01 11.836 -0.942 1 95.88 75 VAL B CA 1
ATOM 2547 C C . VAL B 1 75 ? -1.28 10.828 -2.055 1 95.88 75 VAL B C 1
ATOM 2549 O O . VAL B 1 75 ? -2.361 10.82 -2.646 1 95.88 75 VAL B O 1
ATOM 2552 N N . PRO B 1 76 ? -0.265 10 -2.357 1 95.25 76 PRO B N 1
ATOM 2553 C CA . PRO B 1 76 ? -0.477 9.039 -3.439 1 95.25 76 PRO B CA 1
ATOM 2554 C C . PRO B 1 76 ? -1.72 8.172 -3.227 1 95.25 76 PRO B C 1
ATOM 2556 O O . PRO B 1 76 ? -1.996 7.754 -2.102 1 95.25 76 PRO B O 1
ATOM 2559 N N . GLU B 1 77 ? -2.428 7.922 -4.285 1 95.94 77 GLU B N 1
ATOM 2560 C CA . GLU B 1 77 ? -3.697 7.199 -4.242 1 95.94 77 GLU B CA 1
ATOM 2561 C C . GLU B 1 77 ? -3.545 5.855 -3.545 1 95.94 77 GLU B C 1
ATOM 2563 O O . GLU B 1 77 ? -4.43 5.434 -2.795 1 95.94 77 GLU B O 1
ATOM 2568 N N . GLU B 1 78 ? -2.408 5.215 -3.77 1 94 78 GLU B N 1
ATOM 2569 C CA . GLU B 1 78 ? -2.158 3.893 -3.205 1 94 78 GLU B CA 1
ATOM 2570 C C . GLU B 1 78 ? -2.203 3.928 -1.68 1 94 78 GLU B C 1
ATOM 2572 O O . GLU B 1 78 ? -2.617 2.955 -1.045 1 94 78 GLU B O 1
ATOM 2577 N N . PHE B 1 79 ? -1.869 5.047 -1.133 1 96.75 79 PHE B N 1
ATOM 2578 C CA . PHE B 1 79 ? -1.873 5.18 0.319 1 96.75 79 PHE B CA 1
ATOM 2579 C C . PHE B 1 79 ? -3.246 5.609 0.819 1 96.75 79 PHE B C 1
ATOM 2581 O O . PHE B 1 79 ? -3.674 5.203 1.902 1 96.75 79 PHE B O 1
ATOM 2588 N N . LEU B 1 80 ? -3.934 6.332 -0.043 1 98.06 80 LEU B N 1
ATOM 2589 C CA . LEU B 1 80 ? -5.285 6.738 0.329 1 98.06 80 LEU B CA 1
ATOM 2590 C C . LEU B 1 80 ? -6.227 5.539 0.356 1 98.06 80 LEU B C 1
ATOM 2592 O O . LEU B 1 80 ? -7.195 5.523 1.118 1 98.06 80 LEU B O 1
ATOM 2596 N N . LYS B 1 81 ? -5.949 4.527 -0.386 1 98 81 LYS B N 1
ATOM 2597 C CA . LYS B 1 81 ? -6.75 3.307 -0.417 1 98 81 LYS B CA 1
ATOM 2598 C C . LYS B 1 81 ? -6.73 2.602 0.937 1 98 81 LYS B C 1
ATOM 2600 O O . LYS B 1 81 ? -7.617 1.8 1.237 1 98 81 LYS B O 1
ATOM 2605 N N . THR B 1 82 ? -5.719 2.881 1.729 1 97.75 82 THR B N 1
ATOM 2606 C CA . THR B 1 82 ? -5.566 2.207 3.014 1 97.75 82 THR B CA 1
ATOM 2607 C C . THR B 1 82 ? -5.539 3.219 4.156 1 97.75 82 THR B C 1
ATOM 2609 O O . THR B 1 82 ? -4.84 3.021 5.152 1 97.75 82 THR B O 1
ATOM 2612 N N . ILE B 1 83 ? -6.266 4.277 3.979 1 98.06 83 ILE B N 1
ATOM 2613 C CA . ILE B 1 83 ? -6.289 5.367 4.949 1 98.06 83 ILE B CA 1
ATOM 2614 C C . ILE B 1 83 ? -6.871 4.863 6.27 1 98.06 83 ILE B C 1
ATOM 2616 O O . ILE B 1 83 ? -6.715 5.512 7.309 1 98.06 83 ILE B O 1
ATOM 2620 N N . GLY B 1 84 ? -7.484 3.65 6.234 1 98.19 84 GLY B N 1
ATOM 2621 C CA . GLY B 1 84 ? -7.996 3.01 7.438 1 98.19 84 GLY B CA 1
ATOM 2622 C C . GLY B 1 84 ? -6.91 2.689 8.445 1 98.19 84 GLY B C 1
ATOM 2623 O O . GLY B 1 84 ? -7.191 2.508 9.633 1 98.19 84 GLY B O 1
ATOM 2624 N N . ASN B 1 85 ? -5.688 2.631 8 1 98.19 85 ASN B N 1
ATOM 2625 C CA . ASN B 1 85 ? -4.559 2.391 8.891 1 98.19 85 ASN B CA 1
ATOM 2626 C C . ASN B 1 85 ? -4.391 3.521 9.898 1 98.19 85 ASN B C 1
ATOM 2628 O O . ASN B 1 85 ? -3.73 3.348 10.93 1 98.19 85 ASN B O 1
ATOM 2632 N N . LEU B 1 86 ? -5.059 4.66 9.648 1 98.44 86 LEU B N 1
ATOM 2633 C CA . LEU B 1 86 ? -4.926 5.82 10.523 1 98.44 86 LEU B CA 1
ATOM 2634 C C . LEU B 1 86 ? -6.094 5.898 11.5 1 98.44 86 LEU B C 1
ATOM 2636 O O . LEU B 1 86 ? -6.18 6.836 12.297 1 98.44 86 LEU B O 1
ATOM 2640 N N . LYS B 1 87 ? -6.945 4.953 11.484 1 98.5 87 LYS B N 1
ATOM 2641 C CA . LYS B 1 87 ? -8.211 5.059 12.203 1 98.5 87 LYS B CA 1
ATOM 2642 C C . LYS B 1 87 ? -7.973 5.176 13.711 1 98.5 87 LYS B C 1
ATOM 2644 O O . LYS B 1 87 ? -8.75 5.824 14.414 1 98.5 87 LYS B O 1
ATOM 2649 N N . ASN B 1 88 ? -6.887 4.617 14.227 1 98.38 88 ASN B N 1
ATOM 2650 C CA . ASN B 1 88 ? -6.602 4.645 15.656 1 98.38 88 ASN B CA 1
ATOM 2651 C C . ASN B 1 88 ? -5.785 5.875 16.047 1 98.38 88 ASN B C 1
ATOM 2653 O O . ASN B 1 88 ? -5.238 5.941 17.141 1 98.38 88 ASN B O 1
ATOM 2657 N N . SER B 1 89 ? -5.734 6.805 15.211 1 98.38 89 SER B N 1
ATOM 2658 C CA . SER B 1 89 ? -5.047 8.062 15.492 1 98.38 89 SER B CA 1
ATOM 2659 C C . SER B 1 89 ? -5.914 8.992 16.344 1 98.38 89 SER B C 1
ATOM 2661 O O . SER B 1 89 ? -7.082 8.695 16.594 1 98.38 89 SER B O 1
ATOM 2663 N N . LYS B 1 90 ? -5.289 10.008 16.828 1 97.44 90 LYS B N 1
ATOM 2664 C CA . LYS B 1 90 ? -5.941 11.133 17.484 1 97.44 90 LYS B CA 1
ATOM 2665 C C . LYS B 1 90 ? -5.582 12.453 16.797 1 97.44 90 LYS B C 1
ATOM 2667 O O . LYS B 1 90 ? -4.434 12.656 16.391 1 97.44 90 LYS B O 1
ATOM 2672 N N . LEU B 1 91 ? -6.586 13.219 16.688 1 95.75 91 LEU B N 1
ATOM 2673 C CA . LEU B 1 91 ? -6.34 14.555 16.156 1 95.75 91 LEU B CA 1
ATOM 2674 C C . LEU B 1 91 ? -5.859 15.492 17.266 1 95.75 91 LEU B C 1
ATOM 2676 O O . LEU B 1 91 ? -6.598 15.766 18.219 1 95.75 91 LEU B O 1
ATOM 2680 N N . VAL B 1 92 ? -4.645 15.93 17.156 1 92.94 92 VAL B N 1
ATOM 2681 C CA . VAL B 1 92 ? -4.086 16.875 18.109 1 92.94 92 VAL B CA 1
ATOM 2682 C C . VAL B 1 92 ? -4.184 18.297 17.547 1 92.94 92 VAL B C 1
ATOM 2684 O O . VAL B 1 92 ? -3.625 18.594 16.484 1 92.94 92 VAL B O 1
ATOM 2687 N N . VAL B 1 93 ? -4.906 19.062 18.234 1 89.38 93 VAL B N 1
ATOM 2688 C CA . VAL B 1 93 ? -5.117 20.438 17.812 1 89.38 93 VAL B CA 1
ATOM 2689 C C . VAL B 1 93 ? -4.5 21.391 18.844 1 89.38 93 VAL B C 1
ATOM 2691 O O . VAL B 1 93 ? -4.801 21.297 20.031 1 89.38 93 VAL B O 1
ATOM 2694 N N . ALA B 1 94 ? -3.557 22.156 18.312 1 84.31 94 ALA B N 1
ATOM 2695 C CA . ALA B 1 94 ? -3.025 23.203 19.172 1 84.31 94 ALA B CA 1
ATOM 2696 C C . ALA B 1 94 ? -4.035 24.344 19.344 1 84.31 94 ALA B C 1
ATOM 2698 O O . ALA B 1 94 ? -4.594 24.844 18.375 1 84.31 94 ALA B O 1
ATOM 2699 N N . SER B 1 95 ? -4.453 24.453 20.609 1 78.25 95 SER B N 1
ATOM 2700 C CA . SER B 1 95 ? -5.391 25.531 20.906 1 78.25 95 SER B CA 1
ATOM 2701 C C . SER B 1 95 ? -4.738 26.609 21.766 1 78.25 95 SER B C 1
ATOM 2703 O O . SER B 1 95 ? -3.74 26.344 22.438 1 78.25 95 SER B O 1
ATOM 2705 N N . PRO B 1 96 ? -5.273 27.703 21.562 1 76 96 PRO B N 1
ATOM 2706 C CA . PRO B 1 96 ? -4.754 28.781 22.422 1 76 96 PRO B CA 1
ATOM 2707 C C . PRO B 1 96 ? -4.766 28.422 23.891 1 76 96 PRO B C 1
ATOM 2709 O O . PRO B 1 96 ? -3.939 28.938 24.672 1 76 96 PRO B O 1
ATOM 2712 N N . ASP B 1 97 ? -5.586 27.609 24.234 1 76.5 97 ASP B N 1
ATOM 2713 C CA . ASP B 1 97 ? -5.715 27.25 25.641 1 76.5 97 ASP B CA 1
ATOM 2714 C C . ASP B 1 97 ? -4.684 26.188 26.031 1 76.5 97 ASP B C 1
ATOM 2716 O O . ASP B 1 97 ? -4.527 25.859 27.219 1 76.5 97 ASP B O 1
ATOM 2720 N N . GLU B 1 98 ? -4.09 25.812 24.938 1 70.56 98 GLU B N 1
ATOM 2721 C CA . GLU B 1 98 ? -3.049 24.828 25.203 1 70.56 98 GLU B CA 1
ATOM 2722 C C . GLU B 1 98 ? -1.81 25.484 25.812 1 70.56 98 GLU B C 1
ATOM 2724 O O . GLU B 1 98 ? -1.388 26.562 25.359 1 70.56 98 GLU B O 1
ATOM 2729 N N . LEU B 1 99 ? -1.386 24.984 26.797 1 68.06 99 LEU B N 1
ATOM 2730 C CA . LEU B 1 99 ? -0.185 25.469 27.469 1 68.06 99 LEU B CA 1
ATOM 2731 C C . LEU B 1 99 ? 1.026 25.375 26.547 1 68.06 99 LEU B C 1
ATOM 2733 O O . LEU B 1 99 ? 1.899 26.25 26.562 1 68.06 99 LEU B O 1
ATOM 2737 N N . LYS B 1 100 ? 0.854 24.359 25.781 1 80.19 100 LYS B N 1
ATOM 2738 C CA . LYS B 1 100 ? 1.99 24.141 24.891 1 80.19 100 LYS B CA 1
ATOM 2739 C C . LYS B 1 100 ? 1.698 24.656 23.5 1 80.19 100 LYS B C 1
ATOM 2741 O O . LYS B 1 100 ? 0.581 24.531 23 1 80.19 100 LYS B O 1
ATOM 2746 N N . SER B 1 101 ? 2.787 25.203 22.984 1 83.12 101 SER B N 1
ATOM 2747 C CA . SER B 1 101 ? 2.713 25.609 21.594 1 83.12 101 SER B CA 1
ATOM 2748 C C . SER B 1 101 ? 2.703 24.406 20.656 1 83.12 101 SER B C 1
ATOM 2750 O O . SER B 1 101 ? 3.064 23.297 21.062 1 83.12 101 SER B O 1
ATOM 2752 N N . PRO B 1 102 ? 2.207 24.625 19.469 1 81.38 102 PRO B N 1
ATOM 2753 C CA . PRO B 1 102 ? 2.266 23.547 18.484 1 81.38 102 PRO B CA 1
ATOM 2754 C C . PRO B 1 102 ? 3.662 22.938 18.344 1 81.38 102 PRO B C 1
ATOM 2756 O O . PRO B 1 102 ? 3.803 21.719 18.219 1 81.38 102 PRO B O 1
ATOM 2759 N N . HIS B 1 103 ? 4.668 23.734 18.484 1 83.38 103 HIS B N 1
ATOM 2760 C CA . HIS B 1 103 ? 6.051 23.281 18.359 1 83.38 103 HIS B CA 1
ATOM 2761 C C . HIS B 1 103 ? 6.457 22.422 19.547 1 83.38 103 HIS B C 1
ATOM 2763 O O . HIS B 1 103 ? 7.133 21.406 19.359 1 83.38 103 HIS B O 1
ATOM 2769 N N . GLU B 1 104 ? 6.027 22.859 20.625 1 87.44 104 GLU B N 1
ATOM 2770 C CA . GLU B 1 104 ? 6.359 22.094 21.828 1 87.44 104 GLU B CA 1
ATOM 2771 C C . GLU B 1 104 ? 5.684 20.734 21.812 1 87.44 104 GLU B C 1
ATOM 2773 O O . GLU B 1 104 ? 6.293 19.734 22.203 1 87.44 104 GLU B O 1
ATOM 2778 N N . LEU B 1 105 ? 4.508 20.797 21.391 1 87.56 105 LEU B N 1
ATOM 2779 C CA . LEU B 1 105 ? 3.773 19.531 21.312 1 87.56 105 LEU B CA 1
ATOM 2780 C C . LEU B 1 105 ? 4.461 18.562 20.359 1 87.56 105 LEU B C 1
ATOM 2782 O O . LEU B 1 105 ? 4.645 17.391 20.688 1 87.56 105 LEU B O 1
ATOM 2786 N N . TYR B 1 106 ? 4.898 19.062 19.344 1 89.12 106 TYR B N 1
ATOM 2787 C CA . TYR B 1 106 ? 5.547 18.25 18.328 1 89.12 106 TYR B CA 1
ATOM 2788 C C . TYR B 1 106 ? 6.887 17.719 18.828 1 89.12 106 TYR B C 1
ATOM 2790 O O . TYR B 1 106 ? 7.168 16.516 18.719 1 89.12 106 TYR B O 1
ATOM 2798 N N . THR B 1 107 ? 7.676 18.578 19.344 1 90.88 107 THR B N 1
ATOM 2799 C CA . THR B 1 107 ? 9.008 18.172 19.766 1 90.88 107 THR B CA 1
ATOM 2800 C C . THR B 1 107 ? 8.93 17.172 20.922 1 90.88 107 THR B C 1
ATOM 2802 O O . THR B 1 107 ? 9.758 16.266 21.016 1 90.88 107 THR B O 1
ATOM 2805 N N . ASP B 1 108 ? 7.938 17.344 21.75 1 91.38 108 ASP B N 1
ATOM 2806 C CA . ASP B 1 108 ? 7.719 16.391 22.844 1 91.38 108 ASP B CA 1
ATOM 2807 C C . ASP B 1 108 ? 7.359 15.016 22.297 1 91.38 108 ASP B C 1
ATOM 2809 O O . ASP B 1 108 ? 7.715 14 22.891 1 91.38 108 ASP B O 1
ATOM 2813 N N . LEU B 1 109 ? 6.723 15.078 21.219 1 91.94 109 LEU B N 1
ATOM 2814 C CA . LEU B 1 109 ? 6.223 13.836 20.625 1 91.94 109 LEU B CA 1
ATOM 2815 C C . LEU B 1 109 ? 7.375 12.969 20.141 1 91.94 109 LEU B C 1
ATOM 2817 O O . LEU B 1 109 ? 7.324 11.742 20.25 1 91.94 109 LEU B O 1
ATOM 2821 N N . ILE B 1 110 ? 8.492 13.562 19.656 1 93.88 110 ILE B N 1
ATOM 2822 C CA . ILE B 1 110 ? 9.492 12.766 18.969 1 93.88 110 ILE B CA 1
ATOM 2823 C C . ILE B 1 110 ? 10.758 12.672 19.812 1 93.88 110 ILE B C 1
ATOM 2825 O O . ILE B 1 110 ? 11.742 12.047 19.422 1 93.88 110 ILE B O 1
ATOM 2829 N N . LYS B 1 111 ? 10.781 13.195 20.984 1 92.62 111 LYS B N 1
ATOM 2830 C CA . LYS B 1 111 ? 11.977 13.461 21.766 1 92.62 111 LYS B CA 1
ATOM 2831 C C . LYS B 1 111 ? 12.68 12.164 22.156 1 92.62 111 LYS B C 1
ATOM 2833 O O . LYS B 1 111 ? 13.875 12.164 22.469 1 92.62 111 LYS B O 1
ATOM 2838 N N . ARG B 1 112 ? 12.062 11.086 22.094 1 93.94 112 ARG B N 1
ATOM 2839 C CA . ARG B 1 112 ? 12.664 9.836 22.562 1 93.94 112 ARG B CA 1
ATOM 2840 C C . ARG B 1 112 ? 12.891 8.875 21.391 1 93.94 112 ARG B C 1
ATOM 2842 O O . ARG B 1 112 ? 13.156 7.691 21.609 1 93.94 112 ARG B O 1
ATOM 2849 N N . ALA B 1 113 ? 12.758 9.383 20.25 1 97.44 113 ALA B N 1
ATOM 2850 C CA . ALA B 1 113 ? 12.805 8.523 19.078 1 97.44 113 ALA B CA 1
ATOM 2851 C C . ALA B 1 113 ? 14.203 7.941 18.875 1 97.44 113 ALA B C 1
ATOM 2853 O O . ALA B 1 113 ? 15.203 8.633 19.062 1 97.44 113 ALA B O 1
ATOM 2854 N N . LYS B 1 114 ? 14.281 6.715 18.516 1 97.56 114 LYS B N 1
ATOM 2855 C CA . LYS B 1 114 ? 15.531 6.051 18.156 1 97.56 114 LYS B CA 1
ATOM 2856 C C . LYS B 1 114 ? 15.828 6.219 16.672 1 97.56 114 LYS B C 1
ATOM 2858 O O . LYS B 1 114 ? 16.984 6.156 16.25 1 97.56 114 LYS B O 1
ATOM 2863 N N . TRP B 1 115 ? 14.789 6.305 15.945 1 98.19 115 TRP B N 1
ATOM 2864 C CA . TRP B 1 115 ? 14.938 6.672 14.539 1 98.19 115 TRP B CA 1
ATOM 2865 C C . TRP B 1 115 ? 13.789 7.566 14.086 1 98.19 115 TRP B C 1
ATOM 2867 O O . TRP B 1 115 ? 12.711 7.543 14.672 1 98.19 115 TRP B O 1
ATOM 2877 N N . VAL B 1 116 ? 14.102 8.398 13.086 1 98.25 116 VAL B N 1
ATOM 2878 C CA . VAL B 1 116 ? 13.117 9.344 12.555 1 98.25 116 VAL B CA 1
ATOM 2879 C C . VAL B 1 116 ? 13.133 9.289 11.023 1 98.25 116 VAL B C 1
ATOM 2881 O O . VAL B 1 116 ? 14.203 9.289 10.406 1 98.25 116 VAL B O 1
ATOM 2884 N N . ARG B 1 117 ? 11.992 9.133 10.461 1 98.44 117 ARG B N 1
ATOM 2885 C CA . ARG B 1 117 ? 11.758 9.383 9.039 1 98.44 117 ARG B CA 1
ATOM 2886 C C . ARG B 1 117 ? 10.766 10.523 8.844 1 98.44 117 ARG B C 1
ATOM 2888 O O . ARG B 1 117 ? 9.633 10.461 9.32 1 98.44 117 ARG B O 1
ATOM 2895 N N . ALA B 1 118 ? 11.227 11.586 8.188 1 97.94 118 ALA B N 1
ATOM 2896 C CA . ALA B 1 118 ? 10.398 12.781 8.109 1 97.94 118 ALA B CA 1
ATOM 2897 C C . ALA B 1 118 ? 10.367 13.336 6.684 1 97.94 118 ALA B C 1
ATOM 2899 O O . ALA B 1 118 ? 11.359 13.234 5.953 1 97.94 118 ALA B O 1
ATOM 2900 N N . ILE B 1 119 ? 9.242 13.773 6.312 1 97.12 119 ILE B N 1
ATOM 2901 C CA . ILE B 1 119 ? 9.07 14.602 5.125 1 97.12 119 ILE B CA 1
ATOM 2902 C C . ILE B 1 119 ? 8.461 15.938 5.512 1 97.12 119 ILE B C 1
ATOM 2904 O O . ILE B 1 119 ? 7.48 15.992 6.262 1 97.12 119 ILE B O 1
ATOM 2908 N N . SER B 1 120 ? 9.07 17 5.074 1 94.25 120 SER B N 1
ATOM 2909 C CA . SER B 1 120 ? 8.547 18.297 5.48 1 94.25 120 SER B CA 1
ATOM 2910 C C . SER B 1 120 ? 8.594 19.297 4.328 1 94.25 120 SER B C 1
ATOM 2912 O O . SER B 1 120 ? 9.617 19.422 3.646 1 94.25 120 SER B O 1
ATOM 2914 N N . SER B 1 121 ? 7.508 19.969 4.176 1 90.5 121 SER B N 1
ATOM 2915 C CA . SER B 1 121 ? 7.414 21.031 3.18 1 90.5 121 SER B CA 1
ATOM 2916 C C . SER B 1 121 ? 7.824 22.375 3.77 1 90.5 121 SER B C 1
ATOM 2918 O O . SER B 1 121 ? 7.895 23.375 3.053 1 90.5 121 SER B O 1
ATOM 2920 N N . VAL B 1 122 ? 8.117 22.359 5.062 1 88.62 122 VAL B N 1
ATOM 2921 C CA . VAL B 1 122 ? 8.492 23.594 5.762 1 88.62 122 VAL B CA 1
ATOM 2922 C C . VAL B 1 122 ? 9.664 23.312 6.707 1 88.62 122 VAL B C 1
ATOM 2924 O O . VAL B 1 122 ? 9.945 22.156 7.023 1 88.62 122 VAL B O 1
ATOM 2927 N N . VAL B 1 123 ? 10.297 24.359 7.051 1 89.81 123 VAL B N 1
ATOM 2928 C CA . VAL B 1 123 ? 11.367 24.234 8.031 1 89.81 123 VAL B CA 1
ATOM 2929 C C . VAL B 1 123 ? 11.203 25.297 9.125 1 89.81 123 VAL B C 1
ATOM 2931 O O . VAL B 1 123 ? 10.891 26.453 8.828 1 89.81 123 VAL B O 1
ATOM 2934 N N . PHE B 1 124 ? 11.297 24.797 10.312 1 88.06 124 PHE B N 1
ATOM 2935 C CA . PHE B 1 124 ? 11.281 25.672 11.484 1 88.06 124 PHE B CA 1
ATOM 2936 C C . PHE B 1 124 ? 12.531 25.453 12.336 1 88.06 124 PHE B C 1
ATOM 2938 O O . PHE B 1 124 ? 13.008 24.328 12.477 1 88.06 124 PHE B O 1
ATOM 2945 N N . ARG B 1 125 ? 12.977 26.531 12.859 1 88.19 125 ARG B N 1
ATOM 2946 C CA . ARG B 1 125 ? 14.172 26.469 13.688 1 88.19 125 ARG B CA 1
ATOM 2947 C C . ARG B 1 125 ? 13.977 25.5 14.852 1 88.19 125 ARG B C 1
ATOM 2949 O O . ARG B 1 125 ? 14.859 24.672 15.141 1 88.19 125 ARG B O 1
ATOM 2956 N N . GLU B 1 126 ? 12.875 25.562 15.438 1 86.5 126 GLU B N 1
ATOM 2957 C CA . GLU B 1 126 ? 12.594 24.734 16.609 1 86.5 126 GLU B CA 1
ATOM 2958 C C . GLU B 1 126 ? 12.617 23.25 16.234 1 86.5 126 GLU B C 1
ATOM 2960 O O . GLU B 1 126 ? 13.109 22.422 17.016 1 86.5 126 GLU B O 1
ATOM 2965 N N . TYR B 1 127 ? 12.086 22.953 15.094 1 86.38 127 TYR B N 1
ATOM 2966 C CA . TYR B 1 127 ? 12.086 21.562 14.633 1 86.38 127 TYR B CA 1
ATOM 2967 C C . TYR B 1 127 ? 13.5 21.109 14.297 1 86.38 127 TYR B C 1
ATOM 2969 O O . TYR B 1 127 ? 13.891 19.984 14.648 1 86.38 127 TYR B O 1
ATOM 2977 N N . SER B 1 128 ? 14.188 22 13.695 1 87.12 128 SER B N 1
ATOM 2978 C CA . SER B 1 128 ? 15.562 21.672 13.305 1 87.12 128 SER B CA 1
ATOM 2979 C C . SER B 1 128 ? 16.438 21.406 14.531 1 87.12 128 SER B C 1
ATOM 2981 O O . SER B 1 128 ? 17.203 20.453 14.547 1 87.12 128 SER B O 1
ATOM 2983 N N . ASP B 1 129 ? 16.234 22.203 15.484 1 88.69 129 ASP B N 1
ATOM 2984 C CA . ASP B 1 129 ? 16.984 22.016 16.719 1 88.69 129 ASP B CA 1
ATOM 2985 C C . ASP B 1 129 ? 16.656 20.672 17.359 1 88.69 129 ASP B C 1
ATOM 2987 O O . ASP B 1 129 ? 17.547 19.984 17.875 1 88.69 129 ASP B O 1
ATOM 2991 N N . ALA B 1 130 ? 15.422 20.375 17.344 1 89.75 130 ALA B N 1
ATOM 2992 C CA . ALA B 1 130 ? 14.984 19.109 17.922 1 89.75 130 ALA B CA 1
ATOM 2993 C C . ALA B 1 130 ? 15.609 17.922 17.188 1 89.75 130 ALA B C 1
ATOM 2995 O O . ALA B 1 130 ? 16.062 16.969 17.828 1 89.75 130 ALA B O 1
ATOM 2996 N N . PHE B 1 131 ? 15.656 17.969 15.898 1 90.31 131 PHE B N 1
ATOM 2997 C CA . PHE B 1 131 ? 16.234 16.891 15.094 1 90.31 131 PHE B CA 1
ATOM 2998 C C . PHE B 1 131 ? 17.734 16.781 15.344 1 90.31 131 PHE B C 1
ATOM 3000 O O . PHE B 1 131 ? 18.266 15.672 15.445 1 90.31 131 PHE B O 1
ATOM 3007 N N . LEU B 1 132 ? 18.359 17.906 15.461 1 87.5 132 LEU B N 1
ATOM 3008 C CA . LEU B 1 132 ? 19.797 17.922 15.742 1 87.5 132 LEU B CA 1
ATOM 3009 C C . LEU B 1 132 ? 20.094 17.297 17.109 1 87.5 132 LEU B C 1
ATOM 3011 O O . LEU B 1 132 ? 21.016 16.5 17.234 1 87.5 132 LEU B O 1
ATOM 3015 N N . GLU B 1 133 ? 19.312 17.688 18 1 90.5 133 GLU B N 1
ATOM 3016 C CA . GLU B 1 133 ? 19.469 17.109 19.328 1 90.5 133 GLU B CA 1
ATOM 3017 C C . GLU B 1 133 ? 19.328 15.594 19.312 1 90.5 133 GLU B C 1
ATOM 3019 O O . GLU B 1 133 ? 20.109 14.883 19.938 1 90.5 133 GLU B O 1
ATOM 3024 N N . LEU B 1 134 ? 18.359 15.133 18.609 1 93.94 134 LEU B N 1
ATOM 3025 C CA . LEU B 1 134 ? 18.125 13.703 18.469 1 93.94 134 LEU B CA 1
ATOM 3026 C C . LEU B 1 134 ? 19.312 13.023 17.781 1 93.94 134 LEU B C 1
ATOM 3028 O O . LEU B 1 134 ? 19.734 11.945 18.203 1 93.94 134 LEU B O 1
ATOM 3032 N N . ALA B 1 135 ? 19.797 13.633 16.797 1 92.31 135 ALA B N 1
ATOM 3033 C CA . ALA B 1 135 ? 20.938 13.078 16.047 1 92.31 135 ALA B CA 1
ATOM 3034 C C . ALA B 1 135 ? 22.172 12.953 16.953 1 92.31 135 ALA B C 1
ATOM 3036 O O . ALA B 1 135 ? 22.875 11.938 16.906 1 92.31 135 ALA B O 1
ATOM 3037 N N . PHE B 1 136 ? 22.344 13.914 17.719 1 90.62 136 PHE B N 1
ATOM 3038 C CA . PHE B 1 13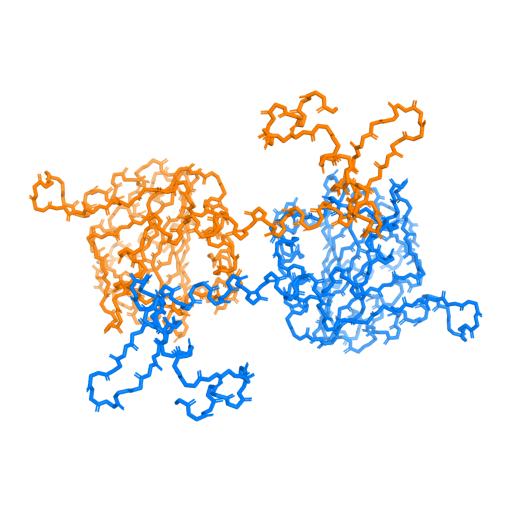6 ? 23.5 13.922 18.609 1 90.62 136 PHE B CA 1
ATOM 3039 C C . PHE B 1 136 ? 23.375 12.844 19.688 1 90.62 136 PHE B C 1
ATOM 3041 O O . PHE B 1 136 ? 24.375 12.297 20.156 1 90.62 136 PHE B O 1
ATOM 3048 N N . LYS B 1 137 ? 22.203 12.555 19.969 1 93 137 LYS B N 1
ATOM 3049 C CA . LYS B 1 137 ? 21.953 11.5 20.953 1 93 137 LYS B CA 1
ATOM 3050 C C . LYS B 1 137 ? 22.031 10.117 20.297 1 93 137 LYS B C 1
ATOM 3052 O O . LYS B 1 137 ? 21.828 9.102 20.969 1 93 137 LYS B O 1
ATOM 3057 N N . GLY B 1 138 ? 22.172 10.102 18.953 1 94.44 138 GLY B N 1
ATOM 3058 C CA . GLY B 1 138 ? 22.453 8.836 18.297 1 94.44 138 GLY B CA 1
ATOM 3059 C C . GLY B 1 138 ? 21.297 8.305 17.484 1 94.44 138 GLY B C 1
ATOM 3060 O O . GLY B 1 138 ? 21.375 7.215 16.922 1 94.44 138 GLY B O 1
ATOM 3061 N N . ALA B 1 139 ? 20.234 9.094 17.422 1 96.88 139 ALA B N 1
ATOM 3062 C CA . ALA B 1 139 ? 19.094 8.648 16.656 1 96.88 139 ALA B CA 1
ATOM 3063 C C . ALA B 1 139 ? 19.422 8.594 15.156 1 96.88 139 ALA B C 1
ATOM 3065 O O . ALA B 1 139 ? 20.125 9.453 14.641 1 96.88 139 ALA B O 1
ATOM 3066 N N . ASP B 1 140 ? 18.906 7.559 14.469 1 97.88 140 ASP B N 1
ATOM 3067 C CA . ASP B 1 140 ? 19.031 7.457 13.023 1 97.88 140 ASP B CA 1
ATOM 3068 C C . ASP B 1 140 ? 17.969 8.297 12.32 1 97.88 140 ASP B C 1
ATOM 3070 O O . ASP B 1 140 ? 16.781 7.992 12.383 1 97.88 140 ASP B O 1
ATOM 3074 N N . ILE B 1 141 ? 18.422 9.367 11.617 1 97.38 141 ILE B N 1
ATOM 3075 C CA . ILE B 1 141 ? 17.453 10.328 11.078 1 97.38 141 ILE B CA 1
ATOM 3076 C C . ILE B 1 141 ? 17.609 10.406 9.562 1 97.38 141 ILE B C 1
ATOM 3078 O O . ILE B 1 141 ? 18.703 10.602 9.047 1 97.38 141 ILE B O 1
ATOM 3082 N N . GLU B 1 142 ? 16.5 10.227 8.867 1 97.81 142 GLU B N 1
ATOM 3083 C CA . GLU B 1 142 ? 16.391 10.555 7.445 1 97.81 142 GLU B CA 1
ATOM 3084 C C . GLU B 1 142 ? 15.266 11.562 7.199 1 97.81 142 GLU B C 1
ATOM 3086 O O . GLU B 1 142 ? 14.156 11.406 7.711 1 97.81 142 GLU B O 1
ATOM 3091 N N . ALA B 1 143 ? 15.594 12.562 6.469 1 97.44 143 ALA B N 1
ATOM 3092 C CA . ALA B 1 143 ? 14.602 13.578 6.141 1 97.44 143 ALA B CA 1
ATOM 3093 C C . ALA B 1 143 ? 14.562 13.844 4.641 1 97.44 143 ALA B C 1
ATOM 3095 O O . ALA B 1 143 ? 15.602 13.812 3.971 1 97.44 143 ALA B O 1
ATOM 3096 N N . ILE B 1 144 ? 13.391 14.008 4.199 1 97.94 144 ILE B N 1
ATOM 3097 C CA . ILE B 1 144 ? 13.188 14.43 2.818 1 97.94 144 ILE B CA 1
ATOM 3098 C C . ILE B 1 144 ? 12.656 15.859 2.789 1 97.94 144 ILE B C 1
ATOM 3100 O O . ILE B 1 144 ? 11.586 16.141 3.338 1 97.94 144 ILE B O 1
ATOM 3104 N N . LEU B 1 145 ? 13.383 16.734 2.139 1 97.31 145 LEU B N 1
ATOM 3105 C CA . LEU B 1 145 ? 12.992 18.125 1.964 1 97.31 145 LEU B CA 1
ATOM 3106 C C . LEU B 1 145 ? 12.977 18.5 0.487 1 97.31 145 LEU B C 1
ATOM 3108 O O . LEU B 1 145 ? 13.969 18.297 -0.221 1 97.31 145 LEU B O 1
ATOM 3112 N N . PRO B 1 146 ? 11.805 19.062 0.064 1 96.62 146 PRO B N 1
ATOM 3113 C CA . PRO B 1 146 ? 11.891 19.672 -1.27 1 96.62 146 PRO B CA 1
ATOM 3114 C C . PRO B 1 146 ? 13.078 20.625 -1.408 1 96.62 146 PRO B C 1
ATOM 3116 O O . PRO B 1 146 ? 13.523 21.203 -0.417 1 96.62 146 PRO B O 1
ATOM 3119 N N . GLU B 1 147 ? 13.508 20.797 -2.574 1 96.62 147 GLU B N 1
ATOM 3120 C CA . GLU B 1 147 ? 14.727 21.547 -2.84 1 96.62 147 GLU B CA 1
ATOM 3121 C C . GLU B 1 147 ? 14.664 22.938 -2.221 1 96.62 147 GLU B C 1
ATOM 3123 O O . GLU B 1 147 ? 15.594 23.375 -1.541 1 96.62 147 GLU B O 1
ATOM 3128 N N . LYS B 1 148 ? 13.547 23.625 -2.438 1 94.81 148 LYS B N 1
ATOM 3129 C CA . LYS B 1 148 ? 13.398 24.969 -1.898 1 94.81 148 LYS B CA 1
ATOM 3130 C C . LYS B 1 148 ? 13.414 24.953 -0.372 1 94.81 148 LYS B C 1
ATOM 3132 O O . LYS B 1 148 ? 13.984 25.859 0.257 1 94.81 148 LYS B O 1
ATOM 3137 N N . THR B 1 149 ? 12.828 23.984 0.151 1 94.88 149 THR B N 1
ATOM 3138 C CA . THR B 1 149 ? 12.789 23.828 1.602 1 94.88 149 THR B CA 1
ATOM 3139 C C . THR B 1 149 ? 14.18 23.516 2.148 1 94.88 149 THR B C 1
ATOM 3141 O O . THR B 1 149 ? 14.578 24.031 3.193 1 94.88 149 THR B O 1
ATOM 3144 N N . TYR B 1 150 ? 14.875 22.703 1.477 1 95.56 150 TYR B N 1
ATOM 3145 C CA . TYR B 1 150 ? 16.234 22.359 1.864 1 95.56 150 TYR B CA 1
ATOM 3146 C C . TYR B 1 150 ? 17.141 23.594 1.869 1 95.56 150 TYR B C 1
ATOM 3148 O O . TYR B 1 150 ? 17.922 23.781 2.793 1 95.56 150 TYR B O 1
ATOM 3156 N N . GLU B 1 151 ? 16.953 24.375 0.884 1 95.19 151 GLU B N 1
ATOM 3157 C CA . GLU B 1 151 ? 17.734 25.609 0.811 1 95.19 151 GLU B CA 1
ATOM 3158 C C . GLU B 1 151 ? 17.453 26.5 2.02 1 95.19 151 GLU B C 1
ATOM 3160 O O . GLU B 1 151 ? 18.391 27.062 2.604 1 95.19 151 GLU B O 1
ATOM 3165 N N . LYS B 1 152 ? 16.234 26.562 2.361 1 94.12 152 LYS B N 1
ATOM 3166 C CA . LYS B 1 152 ? 15.859 27.344 3.539 1 94.12 152 LYS B CA 1
ATOM 3167 C C . LYS B 1 152 ? 16.469 26.75 4.805 1 94.12 152 LYS B C 1
ATOM 3169 O O . LYS B 1 152 ? 16.922 27.484 5.688 1 94.12 152 LYS B O 1
ATOM 3174 N N . PHE B 1 153 ? 16.484 25.469 4.852 1 93.44 153 PHE B N 1
ATOM 3175 C CA . PHE B 1 153 ? 17.047 24.75 5.984 1 93.44 153 PHE B CA 1
ATOM 3176 C C . PHE B 1 153 ? 18.531 25.062 6.141 1 93.44 153 PHE B C 1
ATOM 3178 O O . PHE B 1 153 ? 18.984 25.406 7.23 1 93.44 153 PHE B O 1
ATOM 3185 N N . ILE B 1 154 ? 19.25 25.047 5.055 1 92.12 154 ILE B N 1
ATOM 3186 C CA . ILE B 1 154 ? 20.688 25.297 5.066 1 92.12 154 ILE B CA 1
ATOM 3187 C C . ILE B 1 154 ? 20.953 26.75 5.445 1 92.12 154 ILE B C 1
ATOM 3189 O O . ILE B 1 154 ? 21.875 27.031 6.215 1 92.12 154 ILE B O 1
ATOM 3193 N N . ASN B 1 155 ? 20.156 27.562 4.953 1 92.06 155 ASN B N 1
ATOM 3194 C CA . ASN B 1 155 ? 20.344 28.984 5.188 1 92.06 155 ASN B CA 1
ATOM 3195 C C . ASN B 1 155 ? 20.062 29.359 6.641 1 92.06 155 ASN B C 1
ATOM 3197 O O . ASN B 1 155 ? 20.562 30.375 7.133 1 92.06 155 ASN B O 1
ATOM 3201 N N . MET B 1 156 ? 19.281 28.531 7.242 1 89.81 156 MET B N 1
ATOM 3202 C CA . MET B 1 156 ? 18.906 28.797 8.633 1 89.81 156 MET B CA 1
ATOM 3203 C C . MET B 1 156 ? 20.031 28.375 9.578 1 89.81 156 MET B C 1
ATOM 3205 O O . MET B 1 156 ? 20.078 28.812 10.734 1 89.81 156 MET B O 1
ATOM 3209 N N . LEU B 1 157 ? 20.938 27.594 9.117 1 88 157 LEU B N 1
ATOM 3210 C CA . LEU B 1 157 ? 21.984 27.031 9.961 1 88 157 LEU B CA 1
ATOM 3211 C C . LEU B 1 157 ? 23.25 27.891 9.891 1 88 157 LEU B C 1
ATOM 3213 O O . LEU B 1 157 ? 23.594 28.422 8.836 1 88 157 LEU B O 1
ATOM 3217 N N . GLU B 1 158 ? 23.859 28 11.023 1 87.12 158 GLU B N 1
ATOM 3218 C CA . GLU B 1 158 ? 25.188 28.609 11.055 1 87.12 158 GLU B CA 1
ATOM 3219 C C . GLU B 1 158 ? 26.234 27.672 10.477 1 87.12 158 GLU B C 1
ATOM 3221 O O . GLU B 1 158 ? 26.047 26.453 10.438 1 87.12 158 GLU B O 1
ATOM 3226 N N . ASP B 1 159 ? 27.328 28.219 10.102 1 89.44 159 ASP B N 1
ATOM 3227 C CA . ASP B 1 159 ? 28.406 27.453 9.484 1 89.44 159 ASP B CA 1
ATOM 3228 C C . ASP B 1 159 ? 28.859 26.312 10.398 1 89.44 159 ASP B C 1
ATOM 3230 O O . ASP B 1 159 ? 29.094 25.203 9.93 1 89.44 159 ASP B O 1
ATOM 3234 N N . GLU B 1 160 ? 28.922 26.625 11.594 1 88.25 160 GLU B N 1
ATOM 3235 C CA . GLU B 1 160 ? 29.359 25.625 12.555 1 88.25 160 GLU B CA 1
ATOM 3236 C C . GLU B 1 160 ? 28.359 24.469 12.648 1 88.25 160 GLU B C 1
ATOM 3238 O O . GLU B 1 160 ? 28.766 23.312 12.727 1 88.25 160 GLU B O 1
ATOM 3243 N N . GLU B 1 161 ? 27.125 24.859 12.617 1 83.94 161 GLU B N 1
ATOM 3244 C CA . GLU B 1 161 ? 26.078 23.859 12.68 1 83.94 161 GLU B CA 1
ATOM 3245 C C . GLU B 1 161 ? 26.062 22.984 11.43 1 83.94 161 GLU B C 1
ATOM 3247 O O . GLU B 1 161 ? 25.906 21.766 11.516 1 83.94 161 GLU B O 1
ATOM 3252 N N . LEU B 1 162 ? 26.219 23.656 10.359 1 86.88 162 LEU B N 1
ATOM 3253 C CA . LEU B 1 162 ? 26.266 22.953 9.078 1 86.88 162 LEU B CA 1
ATOM 3254 C C . LEU B 1 162 ? 27.453 22 9.031 1 86.88 162 LEU B C 1
ATOM 3256 O O . LEU B 1 162 ? 27.328 20.859 8.562 1 86.88 162 LEU B O 1
ATOM 3260 N N . GLY B 1 163 ? 28.547 22.438 9.477 1 86.94 163 GLY B N 1
ATOM 3261 C CA . GLY B 1 163 ? 29.734 21.578 9.555 1 86.94 163 GLY B CA 1
ATOM 3262 C C . GLY B 1 163 ? 29.531 20.359 10.43 1 86.94 163 GLY B C 1
ATOM 3263 O O . GLY B 1 163 ? 29.953 19.266 10.078 1 86.94 163 GLY B O 1
ATOM 3264 N N . ALA B 1 164 ? 28.906 20.578 11.484 1 84.38 164 ALA B N 1
ATOM 3265 C CA . ALA B 1 164 ? 28.625 19.484 12.406 1 84.38 164 ALA B CA 1
ATOM 3266 C C . ALA B 1 164 ? 27.672 18.469 11.781 1 84.38 164 ALA B C 1
ATOM 3268 O O . ALA B 1 164 ? 27.859 17.266 11.922 1 84.38 164 ALA B O 1
ATOM 3269 N N . LEU B 1 165 ? 26.766 18.984 11.133 1 86.06 165 LEU B N 1
ATOM 3270 C CA . LEU B 1 165 ? 25.75 18.156 10.484 1 86.06 165 LEU B CA 1
ATOM 3271 C C . LEU B 1 165 ? 26.391 17.25 9.43 1 86.06 165 LEU B C 1
ATOM 3273 O O . LEU B 1 165 ? 26.047 16.078 9.312 1 86.06 165 LEU B O 1
ATOM 3277 N N . LYS B 1 166 ? 27.281 17.734 8.773 1 89 166 LYS B N 1
ATOM 3278 C CA . LYS B 1 166 ? 27.953 17.016 7.699 1 89 166 LYS B CA 1
ATOM 3279 C C . LYS B 1 166 ? 28.766 15.844 8.25 1 89 166 LYS B C 1
ATOM 3281 O O . LYS B 1 166 ? 29.047 14.875 7.535 1 89 166 LYS B O 1
ATOM 3286 N N . LYS B 1 167 ? 29.062 15.906 9.477 1 89.69 167 LYS B N 1
ATOM 3287 C CA . LYS B 1 167 ? 29.906 14.883 10.086 1 89.69 167 LYS B CA 1
ATOM 3288 C C . LYS B 1 167 ? 29.062 13.766 10.695 1 89.69 167 LYS B C 1
ATOM 3290 O O . LYS B 1 167 ? 29.578 12.719 11.078 1 89.69 167 LYS B O 1
ATOM 3295 N N . LEU B 1 168 ? 27.859 14.07 10.828 1 90.81 168 LEU B N 1
ATOM 3296 C CA . LEU B 1 168 ? 26.969 13.086 11.422 1 90.81 168 LEU B CA 1
ATOM 3297 C C . LEU B 1 168 ? 26.625 11.992 10.414 1 90.81 168 LEU B C 1
ATOM 3299 O O . LEU B 1 168 ? 25.969 12.258 9.398 1 90.81 168 LEU B O 1
ATOM 3303 N N . SER B 1 169 ? 26.953 10.805 10.703 1 92.06 169 SER B N 1
ATOM 3304 C CA . SER B 1 169 ? 26.703 9.688 9.805 1 92.06 169 SER B CA 1
ATOM 3305 C C . SER B 1 169 ? 25.266 9.188 9.945 1 92.06 169 SER B C 1
ATOM 3307 O O . SER B 1 169 ? 24.734 8.523 9.055 1 92.06 169 SER B O 1
ATOM 3309 N N . ASN B 1 170 ? 24.656 9.555 11.094 1 96.06 170 ASN B N 1
ATOM 3310 C CA . ASN B 1 170 ? 23.328 9.031 11.375 1 96.06 170 ASN B CA 1
ATOM 3311 C C . ASN B 1 170 ? 22.234 10.008 10.953 1 96.06 170 ASN B C 1
ATOM 3313 O O . ASN B 1 170 ? 21.078 9.859 11.336 1 96.06 170 ASN B O 1
ATOM 3317 N N . MET B 1 171 ? 22.609 11.047 10.297 1 94.62 171 MET B N 1
ATOM 3318 C CA . MET B 1 171 ? 21.656 12 9.742 1 94.62 171 MET B CA 1
ATOM 3319 C C . MET B 1 171 ? 21.828 12.125 8.234 1 94.62 171 MET B C 1
ATOM 3321 O O . MET B 1 171 ? 22.906 12.5 7.758 1 94.62 171 MET B O 1
ATOM 3325 N N . ARG B 1 172 ? 20.781 11.82 7.547 1 96.75 172 ARG B N 1
ATOM 3326 C CA . ARG B 1 172 ? 20.797 11.906 6.09 1 96.75 172 ARG B CA 1
ATOM 3327 C C . ARG B 1 172 ? 19.625 12.734 5.582 1 96.75 172 ARG B C 1
ATOM 3329 O O . ARG B 1 172 ? 18.484 12.555 6.02 1 96.75 172 ARG B O 1
ATOM 3336 N N . ILE B 1 173 ? 19.938 13.625 4.684 1 96.62 173 ILE B N 1
ATOM 3337 C CA . ILE B 1 173 ? 18.906 14.484 4.113 1 96.62 173 ILE B CA 1
ATOM 3338 C C . ILE B 1 173 ? 18.812 14.25 2.607 1 96.62 173 ILE B C 1
ATOM 3340 O O . ILE B 1 173 ? 19.828 14.164 1.92 1 96.62 173 ILE B O 1
ATOM 3344 N N . TYR B 1 174 ? 17.594 14.047 2.186 1 98.06 174 TYR B N 1
ATOM 3345 C CA . TYR B 1 174 ? 17.281 13.875 0.772 1 98.06 174 TYR B CA 1
ATOM 3346 C C . TYR B 1 174 ? 16.438 15.031 0.248 1 98.06 174 TYR B C 1
ATOM 3348 O O . TYR B 1 174 ? 15.703 15.664 1.008 1 98.06 174 TYR B O 1
ATOM 3356 N N . THR B 1 175 ? 16.609 15.281 -1.07 1 98.19 175 THR B N 1
ATOM 3357 C CA . THR B 1 175 ? 15.82 16.344 -1.662 1 98.19 175 THR B CA 1
ATOM 3358 C C . THR B 1 175 ? 15.016 15.828 -2.85 1 98.19 175 THR B C 1
ATOM 3360 O O . THR B 1 175 ? 15.414 14.867 -3.51 1 98.19 175 THR B O 1
ATOM 3363 N N . LEU B 1 176 ? 13.852 16.438 -2.992 1 97.25 176 LEU B N 1
ATOM 3364 C CA . LEU B 1 176 ? 12.984 16.203 -4.141 1 97.25 176 LEU B CA 1
ATOM 3365 C C . LEU B 1 176 ? 12.938 17.422 -5.051 1 97.25 176 LEU B C 1
ATOM 3367 O O . LEU B 1 176 ? 12.898 18.562 -4.57 1 97.25 176 LEU B O 1
ATOM 3371 N N . GLU B 1 177 ? 12.844 17.156 -6.297 1 95.56 177 GLU B N 1
ATOM 3372 C CA . GLU B 1 177 ? 12.758 18.25 -7.262 1 95.56 177 GLU B CA 1
ATOM 3373 C C . GLU B 1 177 ? 11.398 18.938 -7.203 1 95.56 177 GLU B C 1
ATOM 3375 O O . GLU B 1 177 ? 11.25 20.078 -7.648 1 95.56 177 GLU B O 1
ATOM 3380 N N . TRP B 1 178 ? 10.406 18.219 -6.754 1 94.06 178 TRP B N 1
ATOM 3381 C CA . TRP B 1 178 ? 9.062 18.766 -6.602 1 94.06 178 TRP B CA 1
ATOM 3382 C C . TRP B 1 178 ? 8.633 18.734 -5.137 1 94.06 178 TRP B C 1
ATOM 3384 O O . TRP B 1 178 ? 9.266 18.078 -4.309 1 94.06 178 TRP B O 1
ATOM 3394 N N . ASN B 1 179 ? 7.66 19.531 -4.816 1 92.62 179 ASN B N 1
ATOM 3395 C CA . ASN B 1 179 ? 7.086 19.531 -3.477 1 92.62 179 ASN B CA 1
ATOM 3396 C C . ASN B 1 179 ? 5.938 18.531 -3.363 1 92.62 179 ASN B C 1
ATOM 3398 O O . ASN B 1 179 ? 4.902 18.703 -4.016 1 92.62 179 ASN B O 1
ATOM 3402 N N . PRO B 1 180 ? 6.133 17.531 -2.521 1 92.75 180 PRO B N 1
ATOM 3403 C CA . PRO B 1 180 ? 5.059 16.547 -2.379 1 92.75 180 PRO B CA 1
ATOM 3404 C C . PRO B 1 180 ? 3.865 17.094 -1.594 1 92.75 180 PRO B C 1
ATOM 3406 O O . PRO B 1 180 ? 2.801 16.469 -1.572 1 92.75 180 PRO B O 1
ATOM 3409 N N . ARG B 1 181 ? 3.988 18.203 -0.885 1 92.06 181 ARG B N 1
ATOM 3410 C CA . ARG B 1 181 ? 2.936 18.891 -0.151 1 92.06 181 ARG B CA 1
ATOM 3411 C C . ARG B 1 181 ? 2.342 18 0.934 1 92.06 181 ARG B C 1
ATOM 3413 O O . ARG B 1 181 ? 1.124 17.969 1.122 1 92.06 181 ARG B O 1
ATOM 3420 N N . VAL B 1 182 ? 3.074 17.125 1.451 1 93.19 182 VAL B N 1
ATOM 3421 C CA . VAL B 1 182 ? 2.777 16.344 2.652 1 93.19 182 VAL B CA 1
ATOM 3422 C C . VAL B 1 182 ? 3.873 16.562 3.691 1 93.19 182 VAL B C 1
ATOM 3424 O O . VAL B 1 182 ? 5.035 16.797 3.342 1 93.19 182 VAL B O 1
ATOM 3427 N N . SER B 1 183 ? 3.494 16.578 4.93 1 94.38 183 SER B N 1
ATOM 3428 C CA . SER B 1 183 ? 4.461 16.703 6.016 1 94.38 183 SER B CA 1
ATOM 3429 C C . SER B 1 183 ? 4.133 15.75 7.156 1 94.38 183 SER B C 1
ATOM 3431 O O . SER B 1 183 ? 3.041 15.797 7.723 1 94.38 183 SER B O 1
ATOM 3433 N N . PHE B 1 184 ? 5.098 14.875 7.414 1 96.62 184 PHE B N 1
ATOM 3434 C CA . PHE B 1 184 ? 4.879 13.961 8.531 1 96.62 184 PHE B CA 1
ATOM 3435 C C . PHE B 1 184 ? 6.207 13.461 9.086 1 96.62 184 PHE B C 1
ATOM 3437 O O . PHE B 1 184 ? 7.246 13.594 8.445 1 96.62 184 PHE B O 1
ATOM 3444 N N . THR B 1 185 ? 6.145 13.031 10.289 1 97.56 185 THR B N 1
ATOM 3445 C CA . THR B 1 185 ? 7.254 12.391 10.984 1 97.56 185 THR B CA 1
ATOM 3446 C C . THR B 1 185 ? 6.816 11.055 11.578 1 97.56 185 THR B C 1
ATOM 3448 O O . THR B 1 185 ? 5.812 10.984 12.289 1 97.56 185 THR B O 1
ATOM 3451 N N . VAL B 1 186 ? 7.539 10.039 11.219 1 98.56 186 VAL B N 1
ATOM 3452 C CA . VAL B 1 186 ? 7.289 8.742 11.828 1 98.56 186 VAL B CA 1
ATOM 3453 C C . VAL B 1 186 ? 8.555 8.242 12.523 1 98.56 186 VAL B C 1
ATOM 3455 O O . VAL B 1 186 ? 9.664 8.438 12.023 1 98.56 186 VAL B O 1
ATOM 3458 N N . THR B 1 187 ? 8.375 7.734 13.695 1 98.44 187 THR B N 1
ATOM 3459 C CA . THR B 1 187 ? 9.469 7.215 14.508 1 98.44 187 THR B CA 1
ATOM 3460 C C . THR B 1 187 ? 9.211 5.758 14.891 1 98.44 187 THR B C 1
ATOM 3462 O O . THR B 1 187 ? 8.289 5.129 14.375 1 98.44 187 THR B O 1
ATOM 3465 N N . ASP B 1 188 ? 10.039 5.266 15.758 1 97.94 188 ASP B N 1
ATOM 3466 C CA . ASP B 1 188 ? 9.898 3.885 16.203 1 97.94 188 ASP B CA 1
ATOM 3467 C C . ASP B 1 188 ? 8.664 3.717 17.094 1 97.94 188 ASP B C 1
ATOM 3469 O O . ASP B 1 188 ? 8.188 2.598 17.297 1 97.94 188 ASP B O 1
ATOM 3473 N N . TYR B 1 189 ? 8.062 4.871 17.5 1 98 189 TYR B N 1
ATOM 3474 C CA . TYR B 1 189 ? 6.961 4.609 18.422 1 98 189 TYR B CA 1
ATOM 3475 C C . TYR B 1 189 ? 5.785 5.539 18.156 1 98 189 TYR B C 1
ATOM 3477 O O . TYR B 1 189 ? 4.68 5.316 18.656 1 98 189 TYR B O 1
ATOM 3485 N N . VAL B 1 190 ? 5.969 6.629 17.312 1 98.44 190 VAL B N 1
ATOM 3486 C CA . VAL B 1 190 ? 4.852 7.551 17.125 1 98.44 190 VAL B CA 1
ATOM 3487 C C . VAL B 1 190 ? 4.859 8.094 15.703 1 98.44 190 VAL B C 1
ATOM 3489 O O . VAL B 1 190 ? 5.914 8.164 15.062 1 98.44 190 VAL B O 1
ATOM 3492 N N . LEU B 1 191 ? 3.676 8.383 15.188 1 98.5 191 LEU B N 1
ATOM 3493 C CA . LEU B 1 191 ? 3.447 9.078 13.93 1 98.5 191 LEU B CA 1
ATOM 3494 C C . LEU B 1 191 ? 2.783 10.43 14.172 1 98.5 191 LEU B C 1
ATOM 3496 O O . LEU B 1 191 ? 1.811 10.523 14.922 1 98.5 191 LEU B O 1
ATOM 3500 N N . ALA B 1 192 ? 3.34 11.469 13.633 1 97.06 192 ALA B N 1
ATOM 3501 C CA . ALA B 1 192 ? 2.693 12.773 13.477 1 97.06 192 ALA B CA 1
ATOM 3502 C C . ALA B 1 192 ? 2.488 13.109 12 1 97.06 192 ALA B C 1
ATOM 3504 O O . ALA B 1 192 ? 3.451 13.367 11.273 1 97.06 192 ALA B O 1
ATOM 3505 N N . PHE B 1 193 ? 1.217 13.07 11.602 1 96.88 193 PHE B N 1
ATOM 3506 C CA . PHE B 1 193 ? 0.877 13.242 10.195 1 96.88 193 PHE B CA 1
ATOM 3507 C C . PHE B 1 193 ? 0.127 14.547 9.977 1 96.88 193 PHE B C 1
ATOM 3509 O O . PHE B 1 193 ? -0.943 14.758 10.547 1 96.88 193 PHE B O 1
ATOM 3516 N N . GLY B 1 194 ? 0.735 15.422 9.172 1 94.44 194 GLY B N 1
ATOM 3517 C CA . GLY B 1 194 ? 0.142 16.703 8.828 1 94.44 194 GLY B CA 1
ATOM 3518 C C . GLY B 1 194 ? -0.016 16.906 7.332 1 94.44 194 GLY B C 1
ATOM 3519 O O . GLY B 1 194 ? 0.636 16.234 6.535 1 94.44 194 GLY B O 1
ATOM 3520 N N . LEU B 1 195 ? -0.967 17.781 7.039 1 94.75 195 LEU B N 1
ATOM 3521 C CA . LEU B 1 195 ? -1.23 18.172 5.656 1 94.75 195 LEU B CA 1
ATOM 3522 C C . LEU B 1 195 ? -1.231 19.688 5.512 1 94.75 195 LEU B C 1
ATOM 3524 O O . LEU B 1 195 ? -1.21 20.406 6.508 1 94.75 195 LEU B O 1
ATOM 3528 N N . LEU B 1 196 ? -1.183 20.031 4.289 1 95 196 LEU B N 1
ATOM 3529 C CA . LEU B 1 196 ? -1.221 21.453 3.98 1 95 196 LEU B CA 1
ATOM 3530 C C . LEU B 1 196 ? -2.639 21.906 3.643 1 95 196 LEU B C 1
ATOM 3532 O O . LEU B 1 196 ? -3.467 21.094 3.227 1 95 196 LEU B O 1
ATOM 3536 N N . PHE B 1 197 ? -2.836 23.188 3.826 1 94.56 197 PHE B N 1
ATOM 3537 C CA . PHE B 1 197 ? -4.078 23.781 3.346 1 94.56 197 PHE B CA 1
ATOM 3538 C C . PHE B 1 197 ? -4.117 23.797 1.822 1 94.56 197 PHE B C 1
ATOM 3540 O O . PHE B 1 197 ? -3.078 23.703 1.167 1 94.56 197 PHE B O 1
ATOM 3547 N N . PRO B 1 198 ? -5.312 23.938 1.306 1 90.69 198 PRO B N 1
ATOM 3548 C CA . PRO B 1 198 ? -5.43 23.969 -0.154 1 90.69 198 PRO B CA 1
ATOM 3549 C C . PRO B 1 198 ? -4.613 25.094 -0.784 1 90.69 198 PRO B C 1
ATOM 3551 O O . PRO B 1 198 ? -4.156 24.969 -1.922 1 90.69 198 PRO B O 1
ATOM 3554 N N . ASP B 1 199 ? -4.301 26.109 0.015 1 91.25 199 ASP B N 1
ATOM 3555 C CA . ASP B 1 199 ? -3.572 27.266 -0.524 1 91.25 199 ASP B CA 1
ATOM 3556 C C . ASP B 1 199 ? -2.062 27.047 -0.41 1 91.25 199 ASP B C 1
ATOM 3558 O O . ASP B 1 199 ? -1.28 27.906 -0.815 1 91.25 199 ASP B O 1
ATOM 3562 N N . GLY B 1 200 ? -1.666 25.922 0.204 1 88.06 200 GLY B N 1
ATOM 3563 C CA . GLY B 1 200 ? -0.254 25.578 0.222 1 88.06 200 GLY B CA 1
ATOM 3564 C C . GLY B 1 200 ? 0.406 25.828 1.563 1 88.06 200 GLY B C 1
ATOM 3565 O O . GLY B 1 200 ? 1.524 25.375 1.808 1 88.06 200 GLY B O 1
ATOM 3566 N N . ARG B 1 201 ? -0.268 26.516 2.42 1 88.06 201 ARG B N 1
ATOM 3567 C CA . ARG B 1 201 ? 0.293 26.766 3.746 1 88.06 201 ARG B CA 1
ATOM 3568 C C . ARG B 1 201 ? 0.269 25.484 4.594 1 88.06 201 ARG B C 1
ATOM 3570 O O . ARG B 1 201 ? -0.686 24.719 4.531 1 88.06 201 ARG B O 1
ATOM 3577 N N . TYR B 1 202 ? 1.3 25.391 5.34 1 87.75 202 TYR B N 1
ATOM 3578 C CA . TYR B 1 202 ? 1.333 24.266 6.273 1 87.75 202 TYR B CA 1
ATOM 3579 C C . TYR B 1 202 ? 0.526 24.578 7.527 1 87.75 202 TYR B C 1
ATOM 3581 O O . TYR B 1 202 ? 0.615 25.672 8.07 1 87.75 202 TYR B O 1
ATOM 3589 N N . ASP B 1 203 ? -0.271 23.609 7.969 1 89.56 203 ASP B N 1
ATOM 3590 C CA . ASP B 1 203 ? -1.024 23.75 9.211 1 89.56 203 ASP B CA 1
ATOM 3591 C C . ASP B 1 203 ? -0.2 23.281 10.406 1 89.56 203 ASP B C 1
ATOM 3593 O O . ASP B 1 203 ? -0.107 22.078 10.672 1 89.56 203 ASP B O 1
ATOM 3597 N N . MET B 1 204 ? 0.239 24.141 11.211 1 85.69 204 MET B N 1
ATOM 3598 C CA . MET B 1 204 ? 1.06 23.797 12.367 1 85.69 204 MET B CA 1
ATOM 3599 C C . MET B 1 204 ? 0.186 23.484 13.57 1 85.69 204 MET B C 1
ATOM 3601 O O . MET B 1 204 ? 0.693 23.062 14.617 1 85.69 204 MET B O 1
ATOM 3605 N N . THR B 1 205 ? -1.07 23.609 13.328 1 88.31 205 THR B N 1
ATOM 3606 C CA . THR B 1 205 ? -1.925 23.562 14.508 1 88.31 205 THR B CA 1
ATOM 3607 C C . THR B 1 205 ? -2.604 22.203 14.633 1 88.31 205 THR B C 1
ATOM 3609 O O . THR B 1 205 ? -3.197 21.891 15.664 1 88.31 205 THR B O 1
ATOM 3612 N N . MET B 1 206 ? -2.52 21.422 13.6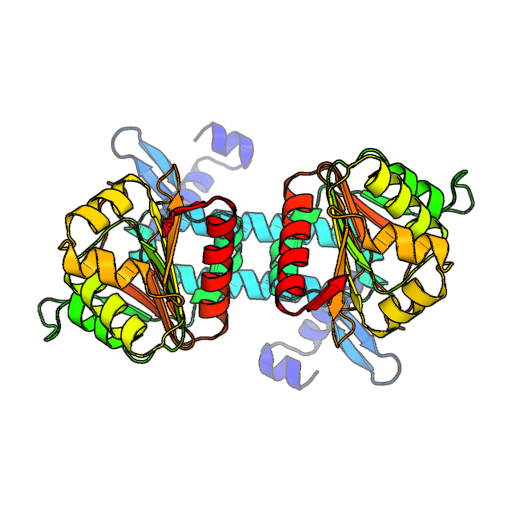09 1 90.88 206 MET B N 1
ATOM 3613 C CA . MET B 1 206 ? -3.262 20.172 13.641 1 90.88 206 MET B CA 1
ATOM 3614 C C . MET B 1 206 ? -2.424 19.031 13.07 1 90.88 206 MET B C 1
ATOM 3616 O O . MET B 1 206 ? -1.826 19.172 12 1 90.88 206 MET B O 1
ATOM 3620 N N . ASP B 1 207 ? -2.346 17.922 13.781 1 92.88 207 ASP B N 1
ATOM 3621 C CA . ASP B 1 207 ? -1.721 16.688 13.297 1 92.88 207 ASP B CA 1
ATOM 3622 C C . ASP B 1 207 ? -2.537 15.461 13.703 1 92.88 207 ASP B C 1
ATOM 3624 O O . ASP B 1 207 ? -3.164 15.445 14.766 1 92.88 207 ASP B O 1
ATOM 3628 N N . LEU B 1 208 ? -2.561 14.5 12.828 1 96.62 208 LEU B N 1
ATOM 3629 C CA . LEU B 1 208 ? -2.963 13.164 13.25 1 96.62 208 LEU B CA 1
ATOM 3630 C C . LEU B 1 208 ? -1.807 12.438 13.93 1 96.62 208 LEU B C 1
ATOM 3632 O O . LEU B 1 208 ? -0.773 12.188 13.305 1 96.62 208 LEU B O 1
ATOM 3636 N N . VAL B 1 209 ? -1.977 12.141 15.203 1 97.88 209 VAL B N 1
ATOM 3637 C CA . VAL B 1 209 ? -0.933 11.484 15.984 1 97.88 209 VAL B CA 1
ATOM 3638 C C . VAL B 1 209 ? -1.341 10.047 16.281 1 97.88 209 VAL B C 1
ATOM 3640 O O . VAL B 1 209 ? -2.467 9.789 16.719 1 97.88 209 VAL B O 1
ATOM 3643 N N . SER B 1 210 ? -0.476 9.109 16.031 1 98.44 210 SER B N 1
ATOM 3644 C CA . SER B 1 210 ? -0.834 7.711 16.25 1 98.44 210 SER B CA 1
ATOM 3645 C C . SER B 1 210 ? 0.333 6.926 16.828 1 98.44 210 SER B C 1
ATOM 3647 O O . SER B 1 210 ? 1.479 7.102 16.406 1 98.44 210 SER B O 1
ATOM 3649 N N . TYR B 1 211 ? 0.073 6.098 17.797 1 98.19 211 TYR B N 1
ATOM 3650 C CA . TYR B 1 211 ? 1.041 5.156 18.344 1 98.19 211 TYR B CA 1
ATOM 3651 C C . TYR B 1 211 ? 0.797 3.748 17.812 1 98.19 211 TYR B C 1
ATOM 3653 O O . TYR B 1 211 ? 1.519 2.812 18.172 1 98.19 211 TYR B O 1
ATOM 3661 N N . ASP B 1 212 ? -0.181 3.615 16.953 1 98.31 212 ASP B N 1
ATOM 3662 C CA . ASP B 1 212 ? -0.535 2.332 16.344 1 98.31 212 ASP B CA 1
ATOM 3663 C C . ASP B 1 212 ? 0.529 1.882 15.352 1 98.31 212 ASP B C 1
ATOM 3665 O O . ASP B 1 212 ? 0.871 2.619 14.422 1 98.31 212 ASP B O 1
ATOM 3669 N N . PRO B 1 213 ? 1.006 0.643 15.484 1 97.88 213 PRO B N 1
ATOM 3670 C CA . PRO B 1 213 ? 2.012 0.137 14.547 1 97.88 213 PRO B CA 1
ATOM 3671 C C . PRO B 1 213 ? 1.529 0.153 13.094 1 97.88 213 PRO B C 1
ATOM 3673 O O . PRO B 1 213 ? 2.332 0.333 12.18 1 97.88 213 PRO B O 1
ATOM 3676 N N . LYS B 1 214 ? 0.252 0.024 12.844 1 96.94 214 LYS B N 1
ATOM 3677 C CA . LYS B 1 214 ? -0.28 0.042 11.484 1 96.94 214 LYS B CA 1
ATOM 3678 C C . LYS B 1 214 ? -0.146 1.428 10.859 1 96.94 214 LYS B C 1
ATOM 3680 O O . LYS B 1 214 ? 0.212 1.554 9.688 1 96.94 214 LYS B O 1
ATOM 3685 N N . ALA B 1 215 ? -0.373 2.412 11.672 1 98.5 215 ALA B N 1
ATOM 3686 C CA . ALA B 1 215 ? -0.235 3.785 11.195 1 98.5 215 ALA B CA 1
ATOM 3687 C C . ALA B 1 215 ? 1.227 4.125 10.922 1 98.5 215 ALA B C 1
ATOM 3689 O O . ALA B 1 215 ? 1.543 4.762 9.914 1 98.5 215 ALA B O 1
ATOM 3690 N N . ARG B 1 216 ? 2.082 3.656 11.75 1 98.19 216 ARG B N 1
ATOM 3691 C CA . ARG B 1 216 ? 3.506 3.939 11.594 1 98.19 216 ARG B CA 1
ATOM 3692 C C . ARG B 1 216 ? 4.074 3.229 10.375 1 98.19 216 ARG B C 1
ATOM 3694 O O . ARG B 1 216 ? 4.855 3.809 9.617 1 98.19 216 ARG B O 1
ATOM 3701 N N . LYS B 1 217 ? 3.637 2.047 10.195 1 96.38 217 LYS B N 1
ATOM 3702 C CA . LYS B 1 217 ? 4.078 1.322 9.008 1 96.38 217 LYS B CA 1
ATOM 3703 C C . LYS B 1 217 ? 3.578 2 7.734 1 96.38 217 LYS B C 1
ATOM 3705 O O . LYS B 1 217 ? 4.316 2.107 6.754 1 96.38 217 LYS B O 1
ATOM 3710 N N . TRP B 1 218 ? 2.346 2.398 7.797 1 96.94 218 TRP B N 1
ATOM 3711 C CA . TRP B 1 218 ? 1.747 3.115 6.676 1 96.94 218 TRP B CA 1
ATOM 3712 C C . TRP B 1 218 ? 2.566 4.352 6.32 1 96.94 218 TRP B C 1
ATOM 3714 O O . TRP B 1 218 ? 2.91 4.562 5.156 1 96.94 218 TRP B O 1
ATOM 3724 N N . ALA B 1 219 ? 2.959 5.094 7.316 1 98.06 219 ALA B N 1
ATOM 3725 C CA . ALA B 1 219 ? 3.732 6.312 7.105 1 98.06 219 ALA B CA 1
ATOM 3726 C C . ALA B 1 219 ? 5.152 5.992 6.652 1 98.06 219 ALA B C 1
ATOM 3728 O O . ALA B 1 219 ? 5.719 6.703 5.816 1 98.06 219 ALA B O 1
ATOM 3729 N N . LEU B 1 220 ? 5.684 4.98 7.227 1 96.69 220 LEU B N 1
ATOM 3730 C CA . LEU B 1 220 ? 7.023 4.562 6.832 1 96.69 220 LEU B CA 1
ATOM 3731 C C . LEU B 1 220 ? 7.059 4.156 5.363 1 96.69 220 LEU B C 1
ATOM 3733 O O . LEU B 1 220 ? 7.988 4.52 4.637 1 96.69 220 LEU B O 1
ATOM 3737 N N . ASP B 1 221 ? 6.043 3.43 4.961 1 93.94 221 ASP B N 1
ATOM 3738 C CA . ASP B 1 221 ? 5.941 3.051 3.555 1 93.94 221 ASP B CA 1
ATOM 3739 C C . ASP B 1 221 ? 5.785 4.281 2.664 1 93.94 221 ASP B C 1
ATOM 3741 O O . ASP B 1 221 ? 6.344 4.332 1.566 1 93.94 221 ASP B O 1
ATOM 3745 N N . LEU B 1 222 ? 5.035 5.227 3.1 1 96 222 LEU B N 1
ATOM 3746 C CA . LEU B 1 222 ? 4.867 6.477 2.365 1 96 222 LEU B CA 1
ATOM 3747 C C . LEU B 1 222 ? 6.199 7.211 2.242 1 96 222 LEU B C 1
ATOM 3749 O O . LEU B 1 222 ? 6.52 7.746 1.179 1 96 222 LEU B O 1
ATOM 3753 N N . PHE B 1 223 ? 6.988 7.188 3.307 1 97.06 223 PHE B N 1
ATOM 3754 C CA . PHE B 1 223 ? 8.32 7.785 3.279 1 97.06 223 PHE B CA 1
ATOM 3755 C C . PHE B 1 223 ? 9.188 7.129 2.213 1 97.06 223 PHE B C 1
ATOM 3757 O O . PHE B 1 223 ? 9.797 7.82 1.394 1 97.06 223 PHE B O 1
ATOM 3764 N N . HIS B 1 224 ? 9.156 5.859 2.207 1 93.31 224 HIS B N 1
ATOM 3765 C CA . HIS B 1 224 ? 9.984 5.121 1.258 1 93.31 224 HIS B CA 1
ATOM 3766 C C . HIS B 1 224 ? 9.516 5.352 -0.175 1 93.31 224 HIS B C 1
ATOM 3768 O O . HIS B 1 224 ? 10.328 5.387 -1.102 1 93.31 224 HIS B O 1
ATOM 3774 N N . HIS B 1 225 ? 8.273 5.516 -0.291 1 91.94 225 HIS B N 1
ATOM 3775 C CA . HIS B 1 225 ? 7.73 5.848 -1.604 1 91.94 225 HIS B CA 1
ATOM 3776 C C . HIS B 1 225 ? 8.367 7.121 -2.154 1 91.94 225 HIS B C 1
ATOM 3778 O O . HIS B 1 225 ? 8.844 7.137 -3.289 1 91.94 225 HIS B O 1
ATOM 3784 N N . TYR B 1 226 ? 8.445 8.102 -1.347 1 94.88 226 TYR B N 1
ATOM 3785 C CA . TYR B 1 226 ? 9 9.375 -1.815 1 94.88 226 TYR B CA 1
ATOM 3786 C C . TYR B 1 226 ? 10.516 9.305 -1.911 1 94.88 226 TYR B C 1
ATOM 3788 O O . TYR B 1 226 ? 11.117 9.938 -2.783 1 94.88 226 TYR B O 1
ATOM 3796 N N . LYS B 1 227 ? 11.055 8.578 -1.072 1 95 227 LYS B N 1
ATOM 3797 C CA . LYS B 1 227 ? 12.516 8.477 -1.034 1 95 227 LYS B CA 1
ATOM 3798 C C . LYS B 1 227 ? 13.062 7.914 -2.344 1 95 227 LYS B C 1
ATOM 3800 O O . LYS B 1 227 ? 14.156 8.281 -2.773 1 95 227 LYS B O 1
ATOM 3805 N N . GLN B 1 228 ? 12.266 7.105 -2.99 1 88.12 228 GLN B N 1
ATOM 3806 C CA . GLN B 1 228 ? 12.703 6.492 -4.238 1 88.12 228 GLN B CA 1
ATOM 3807 C C . GLN B 1 228 ? 12.961 7.547 -5.312 1 88.12 228 GLN B C 1
ATOM 3809 O O . GLN B 1 228 ? 13.742 7.32 -6.238 1 88.12 228 GLN B O 1
ATOM 3814 N N . PHE B 1 229 ? 12.406 8.695 -5.117 1 92.81 229 PHE B N 1
ATOM 3815 C CA . PHE B 1 229 ? 12.523 9.75 -6.117 1 92.81 229 PHE B CA 1
ATOM 3816 C C . PHE B 1 229 ? 13.484 10.836 -5.648 1 92.81 229 PHE B C 1
ATOM 3818 O O . PHE B 1 229 ? 13.695 11.828 -6.344 1 92.81 229 PHE B O 1
ATOM 3825 N N . ALA B 1 230 ? 13.992 10.633 -4.484 1 96.94 230 ALA B N 1
ATOM 3826 C CA . ALA B 1 230 ? 14.805 11.68 -3.867 1 96.94 230 ALA B CA 1
ATOM 3827 C C . ALA B 1 230 ? 16.297 11.398 -4.047 1 96.94 230 ALA B C 1
ATOM 3829 O O . ALA B 1 230 ? 16.688 10.273 -4.352 1 96.94 230 ALA B O 1
ATOM 3830 N N . LYS B 1 231 ? 17.078 12.461 -3.912 1 97.12 231 LYS B N 1
ATOM 3831 C CA . LYS B 1 231 ? 18.531 12.367 -3.971 1 97.12 231 LYS B CA 1
ATOM 3832 C C . LYS B 1 231 ? 19.172 12.797 -2.648 1 97.12 231 LYS B C 1
ATOM 3834 O O . LYS B 1 231 ? 18.766 13.797 -2.061 1 97.12 231 LYS B O 1
ATOM 3839 N N . ARG B 1 232 ? 20.125 12.055 -2.297 1 96.19 232 ARG B N 1
ATOM 3840 C CA . ARG B 1 232 ? 20.812 12.398 -1.056 1 96.19 232 ARG B CA 1
ATOM 3841 C C . ARG B 1 232 ? 21.672 13.648 -1.23 1 96.19 232 ARG B C 1
ATOM 3843 O O . ARG B 1 232 ? 22.406 13.766 -2.207 1 96.19 232 ARG B O 1
ATOM 3850 N N . VAL B 1 233 ? 21.531 14.516 -0.311 1 95.44 233 VAL B N 1
ATOM 3851 C CA . VAL B 1 233 ? 22.297 15.75 -0.423 1 95.44 233 VAL B CA 1
ATOM 3852 C C . VAL B 1 233 ? 23.172 15.93 0.811 1 95.44 233 VAL B C 1
ATOM 3854 O O . VAL B 1 233 ? 24.125 16.719 0.795 1 95.44 233 VAL B O 1
ATOM 3857 N N . LEU B 1 234 ? 22.781 15.328 1.821 1 90.25 234 LEU B N 1
ATOM 3858 C CA . LEU B 1 234 ? 23.594 15.328 3.031 1 90.25 234 LEU B CA 1
ATOM 3859 C C . LEU B 1 234 ? 23.609 13.953 3.676 1 90.25 234 LEU B C 1
ATOM 3861 O O . LEU B 1 234 ? 22.578 13.266 3.709 1 90.25 234 LEU B O 1
#